Protein AF-0000000084759158 (afdb_homodimer)

Structure (mmCIF, N/CA/C/O backbone):
data_AF-0000000084759158-model_v1
#
loop_
_entity.id
_entity.type
_entity.pdbx_description
1 polymer 'LysR family transcriptional regulator'
#
loop_
_atom_site.group_PDB
_atom_site.id
_atom_site.type_symbol
_atom_site.label_atom_id
_atom_site.label_alt_id
_atom_site.label_comp_id
_atom_site.label_asym_id
_atom_site.label_entity_id
_atom_site.label_seq_id
_atom_site.pdbx_PDB_ins_code
_atom_site.Cartn_x
_atom_site.Cartn_y
_atom_site.Cartn_z
_atom_site.occupancy
_atom_site.B_iso_or_equiv
_atom_site.auth_seq_id
_atom_site.auth_comp_id
_atom_site.auth_asym_id
_atom_site.auth_atom_id
_atom_site.pdbx_PDB_model_num
ATOM 1 N N . MET A 1 1 ? -7.914 29.453 -28.141 1 22.61 1 MET A N 1
ATOM 2 C CA . MET A 1 1 ? -7.426 30.141 -26.969 1 22.61 1 MET A CA 1
ATOM 3 C C . MET A 1 1 ? -7.43 29.219 -25.75 1 22.61 1 MET A C 1
ATOM 5 O O . MET A 1 1 ? -8.484 28.922 -25.203 1 22.61 1 MET A O 1
ATOM 9 N N . ASN A 1 2 ? -6.859 28.062 -25.609 1 29.75 2 ASN A N 1
ATOM 10 C CA . ASN A 1 2 ? -6.816 26.906 -24.719 1 29.75 2 ASN A CA 1
ATOM 11 C C . ASN A 1 2 ? -6.492 27.328 -23.297 1 29.75 2 ASN A C 1
ATOM 13 O O . ASN A 1 2 ? -5.324 27.391 -22.906 1 29.75 2 ASN A O 1
ATOM 17 N N . GLU A 1 3 ? -7.098 28.359 -22.609 1 38.66 3 GLU A N 1
ATOM 18 C CA . GLU A 1 3 ? -6.844 29.188 -21.422 1 38.66 3 GLU A CA 1
ATOM 19 C C . GLU A 1 3 ? -6.871 28.359 -20.156 1 38.66 3 GLU A C 1
ATOM 21 O O . GLU A 1 3 ? -7.898 27.766 -19.812 1 38.66 3 GLU A O 1
ATOM 26 N N . SER A 1 4 ? -5.93 27.625 -19.812 1 50.84 4 SER A N 1
ATOM 27 C CA . SER A 1 4 ? -5.66 26.922 -18.578 1 50.84 4 SER A CA 1
ATOM 28 C C . SER A 1 4 ? -5.91 27.812 -17.359 1 50.84 4 SER A C 1
ATOM 30 O O . SER A 1 4 ? -5.801 29.031 -17.453 1 50.84 4 SER A O 1
ATOM 32 N N . LEU A 1 5 ? -6.816 27.438 -16.484 1 61.59 5 LEU A N 1
ATOM 33 C CA . LEU A 1 5 ? -7.047 28.219 -15.266 1 61.59 5 LEU A CA 1
ATOM 34 C C . LEU A 1 5 ? -5.727 28.719 -14.688 1 61.59 5 LEU A C 1
ATOM 36 O O . LEU A 1 5 ? -4.797 27.938 -14.469 1 61.59 5 LEU A O 1
ATOM 40 N N . ASP A 1 6 ? -5.477 30.047 -14.82 1 70.31 6 ASP A N 1
ATOM 41 C CA . ASP A 1 6 ? -4.281 30.688 -14.289 1 70.31 6 ASP A CA 1
ATOM 42 C C . ASP A 1 6 ? -4.047 30.297 -12.828 1 70.31 6 ASP A C 1
ATOM 44 O O . ASP A 1 6 ? -4.98 29.891 -12.133 1 70.31 6 ASP A O 1
ATOM 48 N N . LEU A 1 7 ? -2.838 30.188 -12.453 1 76.62 7 LEU A N 1
ATOM 49 C CA . LEU A 1 7 ? -2.422 29.844 -11.102 1 76.62 7 LEU A CA 1
ATOM 50 C C . LEU A 1 7 ? -3.123 30.734 -10.07 1 76.62 7 LEU A C 1
ATOM 52 O O . LEU A 1 7 ? -3.447 30.266 -8.977 1 76.62 7 LEU A O 1
ATOM 56 N N . LYS A 1 8 ? -3.373 31.938 -10.508 1 79.62 8 LYS A N 1
ATOM 57 C CA . LYS A 1 8 ? -4.039 32.906 -9.625 1 79.62 8 LYS A CA 1
ATOM 58 C C . LYS A 1 8 ? -5.461 32.438 -9.305 1 79.62 8 LYS A C 1
ATOM 60 O O . LYS A 1 8 ? -5.914 32.562 -8.164 1 79.62 8 LYS A O 1
ATOM 65 N N . VAL A 1 9 ? -6.117 31.922 -10.336 1 85.06 9 VAL A N 1
ATOM 66 C CA . VAL A 1 9 ? -7.484 31.438 -10.164 1 85.06 9 VAL A CA 1
ATOM 67 C C . VAL A 1 9 ? -7.5 30.203 -9.266 1 85.06 9 VAL A C 1
ATOM 69 O O . VAL A 1 9 ? -8.312 30.109 -8.344 1 85.06 9 VAL A O 1
ATOM 72 N N . LEU A 1 10 ? -6.578 29.344 -9.539 1 85.56 10 LEU A N 1
ATOM 73 C CA . LEU A 1 10 ? -6.477 28.125 -8.734 1 85.56 10 LEU A CA 1
ATOM 74 C C . LEU A 1 10 ? -6.199 28.453 -7.277 1 85.56 10 LEU A C 1
ATOM 76 O O . LEU A 1 10 ? -6.738 27.812 -6.375 1 85.56 10 LEU A O 1
ATOM 80 N N . ARG A 1 11 ? -5.367 29.406 -7.082 1 84 11 ARG A N 1
ATOM 81 C CA . ARG A 1 11 ? -5.012 29.859 -5.742 1 84 11 ARG A CA 1
ATOM 82 C C . ARG A 1 11 ? -6.234 30.391 -5 1 84 11 ARG A C 1
ATOM 84 O O . ARG A 1 11 ? -6.449 30.062 -3.83 1 84 11 ARG A O 1
ATOM 91 N N . VAL A 1 12 ? -7.016 31.141 -5.688 1 88.38 12 VAL A N 1
ATOM 92 C CA . VAL A 1 12 ? -8.227 31.703 -5.102 1 88.38 12 VAL A CA 1
ATOM 93 C C . VAL A 1 12 ? -9.188 30.578 -4.723 1 88.38 12 VAL A C 1
ATOM 95 O O . VAL A 1 12 ? -9.727 30.562 -3.615 1 88.38 12 VAL A O 1
ATOM 98 N N . ILE A 1 13 ? -9.352 29.609 -5.648 1 89 13 ILE A N 1
ATOM 99 C CA . ILE A 1 13 ? -10.25 28.484 -5.406 1 89 13 ILE A CA 1
ATOM 100 C C . ILE A 1 13 ? -9.758 27.688 -4.199 1 89 13 ILE A C 1
ATOM 102 O O . ILE A 1 13 ? -10.555 27.281 -3.35 1 89 13 ILE A O 1
ATOM 106 N N . HIS A 1 14 ? -8.5 27.562 -4.184 1 85.5 14 HIS A N 1
ATOM 107 C CA . HIS A 1 14 ? -7.91 26.844 -3.064 1 85.5 14 HIS A CA 1
ATOM 108 C C . HIS A 1 14 ? -8.219 27.516 -1.736 1 85.5 14 HIS A C 1
ATOM 110 O O . HIS A 1 14 ? -8.664 26.875 -0.787 1 85.5 14 HIS A O 1
ATOM 116 N N . PHE A 1 15 ? -8.031 28.75 -1.638 1 84.62 15 PHE A N 1
ATOM 117 C CA . PHE A 1 15 ? -8.234 29.484 -0.395 1 84.62 15 PHE A CA 1
ATOM 118 C C . PHE A 1 15 ? -9.719 29.547 -0.047 1 84.62 15 PHE A C 1
ATOM 120 O O . PHE A 1 15 ? -10.086 29.516 1.13 1 84.62 15 PHE A O 1
ATOM 127 N N . LEU A 1 16 ? -10.539 29.531 -1.091 1 87.69 16 LEU A N 1
ATOM 128 C CA . LEU A 1 16 ? -11.977 29.5 -0.857 1 87.69 16 LEU A CA 1
ATOM 129 C C . LEU A 1 16 ? -12.406 28.156 -0.287 1 87.69 16 LEU A C 1
ATOM 131 O O . LEU A 1 16 ? -13.273 28.094 0.588 1 87.69 16 LEU A O 1
ATOM 135 N N . VAL A 1 17 ? -11.781 27.172 -0.858 1 84.31 17 VAL A N 1
ATOM 136 C CA . VAL A 1 17 ? -12.078 25.828 -0.38 1 84.31 17 VAL A CA 1
ATOM 137 C C . VAL A 1 17 ? -11.656 25.703 1.082 1 84.31 17 VAL A C 1
ATOM 139 O O . VAL A 1 17 ? -12.352 25.062 1.881 1 84.31 17 VAL A O 1
ATOM 142 N N . THR A 1 18 ? -10.578 26.328 1.448 1 78 18 THR A N 1
ATOM 143 C CA . THR A 1 18 ? -9.969 26.156 2.762 1 78 18 THR A CA 1
ATOM 144 C C . THR A 1 18 ? -10.656 27.062 3.793 1 78 18 THR A C 1
ATOM 146 O O . THR A 1 18 ? -10.836 26.656 4.945 1 78 18 THR A O 1
ATOM 149 N N . ASN A 1 19 ? -11.172 28.203 3.416 1 76.19 19 ASN A N 1
ATOM 150 C CA . ASN A 1 19 ? -11.656 29.156 4.41 1 76.19 19 ASN A CA 1
ATOM 151 C C . ASN A 1 19 ? -13.148 29.422 4.258 1 76.19 19 ASN A C 1
ATOM 153 O O . ASN A 1 19 ? -13.781 29.969 5.156 1 76.19 19 ASN A O 1
ATOM 157 N N . GLY A 1 20 ? -13.695 29.094 3.07 1 80.56 20 GLY A N 1
ATOM 158 C CA . GLY A 1 20 ? -15.133 29.172 2.834 1 80.56 20 GLY A CA 1
ATOM 159 C C . GLY A 1 20 ? -15.664 30.594 2.828 1 80.56 20 GLY A C 1
ATOM 160 O O . GLY A 1 20 ? -16.859 30.812 3.064 1 80.56 20 GLY A O 1
ATOM 161 N N . SER A 1 21 ? -14.766 31.531 2.756 1 85.31 21 SER A N 1
ATOM 162 C CA . SER A 1 21 ? -15.172 32.938 2.824 1 85.31 21 SER A CA 1
ATOM 163 C C . SER A 1 21 ? -14.477 33.75 1.753 1 85.31 21 SER A C 1
ATOM 165 O O . SER A 1 21 ? -13.25 33.75 1.651 1 85.31 21 SER A O 1
ATOM 167 N N . VAL A 1 22 ? -15.25 34.531 1.019 1 87.88 22 VAL A N 1
ATOM 168 C CA . VAL A 1 22 ? -14.719 35.406 -0.026 1 87.88 22 VAL A CA 1
ATOM 169 C C . VAL A 1 22 ? -13.898 36.531 0.604 1 87.88 22 VAL A C 1
ATOM 171 O O . VAL A 1 22 ? -12.789 36.844 0.153 1 87.88 22 VAL A O 1
ATOM 174 N N . THR A 1 23 ? -14.422 37.062 1.73 1 86.56 23 THR A N 1
ATOM 175 C CA . THR A 1 23 ? -13.766 38.188 2.4 1 86.56 23 THR A CA 1
ATOM 176 C C . THR A 1 23 ? -12.43 37.75 2.986 1 86.56 23 THR A C 1
ATOM 178 O O . THR A 1 23 ? -11.414 38.438 2.816 1 86.56 23 THR A O 1
ATOM 181 N N . ARG A 1 24 ? -12.422 36.719 3.598 1 85.38 24 ARG A N 1
ATOM 182 C CA . ARG A 1 24 ? -11.203 36.188 4.203 1 85.38 24 ARG A CA 1
ATOM 183 C C . ARG A 1 24 ? -10.18 35.812 3.133 1 85.38 24 ARG A C 1
ATOM 185 O O . ARG A 1 24 ? -8.984 36.062 3.289 1 85.38 24 ARG A O 1
ATOM 192 N N . THR A 1 25 ? -10.664 35.219 2.137 1 88.56 25 THR A N 1
ATOM 193 C CA . THR A 1 25 ? -9.781 34.875 1.024 1 88.56 25 THR A CA 1
ATOM 194 C C . THR A 1 25 ? -9.148 36.125 0.428 1 88.56 25 THR A C 1
ATOM 196 O O . THR A 1 25 ? -7.949 36.125 0.142 1 88.56 25 THR A O 1
ATOM 199 N N . ALA A 1 26 ? -9.875 37.094 0.307 1 90.19 26 ALA A N 1
ATOM 200 C CA . ALA A 1 26 ? -9.391 38.375 -0.214 1 90.19 26 ALA A CA 1
ATOM 201 C C . ALA A 1 26 ? -8.289 38.938 0.678 1 90.19 26 ALA A C 1
ATOM 203 O O . ALA A 1 26 ? -7.258 39.406 0.184 1 90.19 26 ALA A O 1
ATOM 204 N N . GLU A 1 27 ? -8.531 38.812 1.909 1 84.12 27 GLU A N 1
ATOM 205 C CA . GLU A 1 27 ? -7.559 39.281 2.887 1 84.12 27 GLU A CA 1
ATOM 206 C C . GLU A 1 27 ? -6.262 38.5 2.809 1 84.12 27 GLU A C 1
ATOM 208 O O . GLU A 1 27 ? -5.172 39.062 2.781 1 84.12 27 GLU A O 1
ATOM 213 N N . LEU A 1 28 ? -6.395 37.281 2.719 1 81.38 28 LEU A N 1
ATOM 214 C CA . LEU A 1 28 ? -5.242 36.375 2.727 1 81.38 28 LEU A CA 1
ATOM 215 C C . LEU A 1 28 ? -4.418 36.531 1.453 1 81.38 28 LEU A C 1
ATOM 217 O O . LEU A 1 28 ? -3.191 36.406 1.483 1 81.38 28 LEU A O 1
ATOM 221 N N . LEU A 1 29 ? -5.082 36.781 0.458 1 84.19 29 LEU A N 1
ATOM 222 C CA . LEU A 1 29 ? -4.398 36.875 -0.829 1 84.19 29 LEU A CA 1
ATOM 223 C C . LEU A 1 29 ? -4.055 38.312 -1.164 1 84.19 29 LEU A C 1
ATOM 225 O O . LEU A 1 29 ? -3.43 38.594 -2.191 1 84.19 29 LEU A O 1
ATOM 229 N N . ASN A 1 30 ? -4.43 39.188 -0.227 1 85 30 ASN A N 1
ATOM 230 C CA . ASN A 1 30 ? -4.195 40.625 -0.409 1 85 30 ASN A CA 1
ATOM 231 C C . ASN A 1 30 ? -4.766 41.125 -1.734 1 85 30 ASN A C 1
ATOM 233 O O . ASN A 1 30 ? -4.066 41.781 -2.508 1 85 30 ASN A O 1
ATOM 237 N N . VAL A 1 31 ? -5.93 40.719 -2.029 1 85.94 31 VAL A N 1
ATOM 238 C CA . VAL A 1 31 ? -6.684 41.188 -3.186 1 85.94 31 VAL A CA 1
ATOM 239 C C . VAL A 1 31 ? -8.062 41.688 -2.74 1 85.94 31 VAL A C 1
ATOM 241 O O . VAL A 1 31 ? -8.414 41.562 -1.564 1 85.94 31 VAL A O 1
ATOM 244 N N . SER A 1 32 ? -8.797 42.344 -3.529 1 87.88 32 SER A N 1
ATOM 245 C CA . SER A 1 32 ? -10.141 42.812 -3.197 1 87.88 32 SER A CA 1
ATOM 246 C C . SER A 1 32 ? -11.148 41.656 -3.252 1 87.88 32 SER A C 1
ATOM 248 O O . SER A 1 32 ? -10.953 40.719 -3.996 1 87.88 32 SER A O 1
ATOM 250 N N . PRO A 1 33 ? -12.188 41.812 -2.426 1 90.62 33 PRO A N 1
ATOM 251 C CA . PRO A 1 33 ? -13.25 40.812 -2.518 1 90.62 33 PRO A CA 1
ATOM 252 C C . PRO A 1 33 ? -13.828 40.688 -3.928 1 90.62 33 PRO A C 1
ATOM 254 O O . PRO A 1 33 ? -14.195 39.594 -4.355 1 90.62 33 PRO A O 1
ATOM 257 N N . GLY A 1 34 ? -13.914 41.719 -4.605 1 91.44 34 GLY A N 1
ATOM 258 C CA . GLY A 1 34 ? -14.359 41.688 -5.992 1 91.44 34 GLY A CA 1
ATOM 259 C C . GLY A 1 34 ? -13.469 40.875 -6.891 1 91.44 34 GLY A C 1
ATOM 260 O O . GLY A 1 34 ? -13.961 40.156 -7.766 1 91.44 34 GLY A O 1
ATOM 261 N N . ALA A 1 35 ? -12.195 41.031 -6.645 1 88.38 35 ALA A N 1
ATOM 262 C CA . ALA A 1 35 ? -11.234 40.219 -7.418 1 88.38 35 ALA A CA 1
ATOM 263 C C . ALA A 1 35 ? -11.422 38.75 -7.168 1 88.38 35 ALA A C 1
ATOM 265 O O . ALA A 1 35 ? -11.32 37.938 -8.094 1 88.38 35 ALA A O 1
ATOM 266 N N . VAL A 1 36 ? -11.688 38.406 -5.918 1 91.62 36 VAL A N 1
ATOM 267 C CA . VAL A 1 36 ? -11.938 37 -5.555 1 91.62 36 VAL A CA 1
ATOM 268 C C . VAL A 1 36 ? -13.188 36.5 -6.277 1 91.62 36 VAL A C 1
ATOM 270 O O . VAL A 1 36 ? -13.18 35.406 -6.871 1 91.62 36 VAL A O 1
ATOM 273 N N . SER A 1 37 ? -14.258 37.281 -6.281 1 89.81 37 SER A N 1
ATOM 274 C CA . SER A 1 37 ? -15.523 36.938 -6.93 1 89.81 37 SER A CA 1
ATOM 275 C C . SER A 1 37 ? -15.344 36.812 -8.438 1 89.81 37 SER A C 1
ATOM 277 O O . SER A 1 37 ? -15.922 35.906 -9.055 1 89.81 37 SER A O 1
ATOM 279 N N . TYR A 1 38 ? -14.547 37.688 -8.875 1 88.88 38 TYR A N 1
ATOM 280 C CA . TYR A 1 38 ? -14.25 37.656 -10.305 1 88.88 38 TYR A CA 1
ATOM 281 C C . TYR A 1 38 ? -13.539 36.344 -10.672 1 88.88 38 TYR A C 1
ATOM 283 O O . TYR A 1 38 ? -13.914 35.688 -11.648 1 88.88 38 TYR A O 1
ATOM 291 N N . MET A 1 39 ? -12.555 36.031 -9.961 1 89.56 39 MET A N 1
ATOM 292 C CA . MET A 1 39 ? -11.773 34.812 -10.227 1 89.56 39 MET A CA 1
ATOM 293 C C . MET A 1 39 ? -12.625 33.562 -10.039 1 89.56 39 MET A C 1
ATOM 295 O O . MET A 1 39 ? -12.484 32.594 -10.781 1 89.56 39 MET A O 1
ATOM 299 N N . LEU A 1 40 ? -13.523 33.625 -9.07 1 91 40 LEU A N 1
ATOM 300 C CA . LEU A 1 40 ? -14.461 32.531 -8.859 1 91 40 LEU A CA 1
ATOM 301 C C . LEU A 1 40 ? -15.375 32.344 -10.062 1 91 40 LEU A C 1
ATOM 303 O O . LEU A 1 40 ? -15.602 31.234 -10.531 1 91 40 LEU A O 1
ATOM 307 N N . ASN A 1 41 ? -15.828 33.438 -10.562 1 87.75 41 ASN A N 1
ATOM 308 C CA . ASN A 1 41 ? -16.703 33.406 -11.734 1 87.75 41 ASN A CA 1
ATOM 309 C C . ASN A 1 41 ? -15.945 32.875 -12.969 1 87.75 41 ASN A C 1
ATOM 311 O O . ASN A 1 41 ? -16.516 32.156 -13.781 1 87.75 41 ASN A O 1
ATOM 315 N N . LYS A 1 42 ? -14.75 33.344 -13.062 1 86 42 LYS A N 1
ATOM 316 C CA . LYS A 1 42 ? -13.898 32.844 -14.141 1 86 42 LYS A CA 1
ATOM 317 C C . LYS A 1 42 ? -13.758 31.328 -14.078 1 86 42 LYS A C 1
ATOM 319 O O . LYS A 1 42 ? -13.852 30.641 -15.102 1 86 42 LYS A O 1
ATOM 324 N N . ALA A 1 43 ? -13.523 30.844 -12.875 1 88.56 43 ALA A N 1
ATOM 325 C CA . ALA A 1 43 ? -13.375 29.406 -12.68 1 88.56 43 ALA A CA 1
ATOM 326 C C . ALA A 1 43 ? -14.68 28.672 -12.984 1 88.56 43 ALA A C 1
ATOM 328 O O . ALA A 1 43 ? -14.672 27.594 -13.578 1 88.56 43 ALA A O 1
ATOM 329 N N . ARG A 1 44 ? -15.797 29.25 -12.625 1 87.88 44 ARG A N 1
ATOM 330 C CA . ARG A 1 44 ? -17.109 28.672 -12.906 1 87.88 44 ARG A CA 1
ATOM 331 C C . ARG A 1 44 ? -17.344 28.562 -14.406 1 87.88 44 ARG A C 1
ATOM 333 O O . ARG A 1 44 ? -17.828 27.531 -14.883 1 87.88 44 ARG A O 1
ATOM 340 N N . HIS A 1 45 ? -16.922 29.578 -15.047 1 82.12 45 HIS A N 1
ATOM 341 C CA . HIS A 1 45 ? -17.094 29.609 -16.5 1 82.12 45 HIS A CA 1
ATOM 342 C C . HIS A 1 45 ? -16.234 28.547 -17.172 1 82.12 45 HIS A C 1
ATOM 344 O O . HIS A 1 45 ? -16.656 27.891 -18.125 1 82.12 45 HIS A O 1
ATOM 350 N N . PHE A 1 46 ? -15.102 28.469 -16.609 1 78.5 46 PHE A N 1
ATOM 351 C CA . PHE A 1 46 ? -14.148 27.531 -17.203 1 78.5 46 PHE A CA 1
ATOM 352 C C . PHE A 1 46 ? -14.555 26.094 -16.938 1 78.5 46 PHE A C 1
ATOM 354 O O . PHE A 1 46 ? -14.414 25.234 -17.812 1 78.5 46 PHE A O 1
ATOM 361 N N . THR A 1 47 ? -15.055 25.766 -15.781 1 81 47 THR A N 1
ATOM 362 C CA . THR A 1 47 ? -15.289 24.391 -15.367 1 81 47 THR A CA 1
ATOM 363 C C . THR A 1 47 ? -16.734 23.984 -15.648 1 81 47 THR A C 1
ATOM 365 O O . THR A 1 47 ? -17.047 22.797 -15.727 1 81 47 THR A O 1
ATOM 368 N N . GLY A 1 48 ? -17.641 24.953 -15.734 1 78 48 GLY A N 1
ATOM 369 C CA . GLY A 1 48 ? -19.062 24.672 -15.883 1 78 48 GLY A CA 1
ATOM 370 C C . GLY A 1 48 ? -19.719 24.219 -14.602 1 78 48 GLY A C 1
ATOM 371 O O . GLY A 1 48 ? -20.828 23.703 -14.617 1 78 48 GLY A O 1
ATOM 372 N N . SER A 1 49 ? -18.969 24.312 -13.57 1 81.12 49 SER A N 1
ATOM 373 C CA . SER A 1 49 ? -19.438 23.906 -12.25 1 81.12 49 SER A CA 1
ATOM 374 C C . SER A 1 49 ? -19.719 25.109 -11.367 1 81.12 49 SER A C 1
ATOM 376 O O . SER A 1 49 ? -19.109 26.172 -11.539 1 81.12 49 SER A O 1
ATOM 378 N N . ALA A 1 50 ? -20.656 25.016 -10.453 1 86.62 50 ALA A N 1
ATOM 379 C CA . ALA A 1 50 ? -20.922 26.078 -9.492 1 86.62 50 ALA A CA 1
ATOM 380 C C . ALA A 1 50 ? -19.75 26.266 -8.539 1 86.62 50 ALA A C 1
ATOM 382 O O . ALA A 1 50 ? -19.562 27.359 -7.988 1 86.62 50 ALA A O 1
ATOM 383 N N . LEU A 1 51 ? -18.812 25.312 -8.383 1 87.31 51 LEU A N 1
ATOM 384 C CA . LEU A 1 51 ? -17.625 25.234 -7.547 1 87.31 51 LEU A CA 1
ATOM 385 C C . LEU A 1 51 ? -17.984 25.406 -6.074 1 87.31 51 LEU A C 1
ATOM 387 O O . LEU A 1 51 ? -17.5 24.641 -5.23 1 87.31 51 LEU A O 1
ATOM 391 N N . PHE A 1 52 ? -18.891 26.406 -5.789 1 89.62 52 PHE A N 1
ATOM 392 C CA . PHE A 1 52 ? -19.266 26.656 -4.406 1 89.62 52 PHE A CA 1
ATOM 393 C C . PHE A 1 52 ? -20.766 26.922 -4.301 1 89.62 52 PHE A C 1
ATOM 395 O O . PHE A 1 52 ? -21.359 27.531 -5.195 1 89.62 52 PHE A O 1
ATOM 402 N N . SER A 1 53 ? -21.344 26.375 -3.275 1 85.19 53 SER A N 1
ATOM 403 C CA . SER A 1 53 ? -22.719 26.719 -2.922 1 85.19 53 SER A CA 1
ATOM 404 C C . SER A 1 53 ? -22.781 27.406 -1.562 1 85.19 53 SER A C 1
ATOM 406 O O . SER A 1 53 ? -21.906 27.203 -0.718 1 85.19 53 SER A O 1
ATOM 408 N N . ARG A 1 54 ? -23.766 28.375 -1.483 1 76.56 54 ARG A N 1
ATOM 409 C CA . ARG A 1 54 ? -23.922 29.125 -0.24 1 76.56 54 ARG A CA 1
ATOM 410 C C . ARG A 1 54 ? -24.703 28.312 0.789 1 76.56 54 ARG A C 1
ATOM 412 O O . ARG A 1 54 ? -25.688 27.656 0.452 1 76.56 54 ARG A O 1
ATOM 419 N N . SER A 1 55 ? -24.016 28.172 1.868 1 71.5 55 SER A N 1
ATOM 420 C CA . SER A 1 55 ? -24.703 27.609 3.029 1 71.5 55 SER A CA 1
ATOM 421 C C . SER A 1 55 ? -24.641 28.562 4.219 1 71.5 55 SER A C 1
ATOM 423 O O . SER A 1 55 ? -23.922 29.562 4.184 1 71.5 55 SER A O 1
ATOM 425 N N . GLY A 1 56 ? -25.578 28.469 5.176 1 65.56 56 GLY A N 1
ATOM 426 C CA . GLY A 1 56 ? -25.609 29.328 6.348 1 65.56 56 GLY A CA 1
ATOM 427 C C . GLY A 1 56 ? -24.25 29.609 6.938 1 65.56 56 GLY A C 1
ATOM 428 O O . GLY A 1 56 ? -24.016 30.672 7.508 1 65.56 56 GLY A O 1
ATOM 429 N N . ASN A 1 57 ? -23.266 28.781 6.77 1 63.06 57 ASN A N 1
ATOM 430 C CA . ASN A 1 57 ? -21.953 28.891 7.402 1 63.06 57 ASN A CA 1
ATOM 431 C C . ASN A 1 57 ? -20.875 29.297 6.395 1 63.06 57 ASN A C 1
ATOM 433 O O . ASN A 1 57 ? -19.688 29.219 6.691 1 63.06 57 ASN A O 1
ATOM 437 N N . GLY A 1 58 ? -21.266 29.656 5.207 1 76.81 58 GLY A N 1
ATOM 438 C CA . GLY A 1 58 ? -20.281 30.109 4.23 1 76.81 58 GLY A CA 1
ATOM 439 C C . GLY A 1 58 ? -20.344 29.344 2.92 1 76.81 58 GLY A C 1
ATOM 440 O O . GLY A 1 58 ? -21.375 28.75 2.594 1 76.81 58 GLY A O 1
ATOM 441 N N . MET A 1 59 ? -19.297 29.438 2.117 1 81.38 59 MET A N 1
ATOM 442 C CA . MET A 1 59 ? -19.234 28.781 0.808 1 81.38 59 MET A CA 1
ATOM 443 C C . MET A 1 59 ? -18.781 27.344 0.936 1 81.38 59 MET A C 1
ATOM 445 O O . MET A 1 59 ? -17.75 27.062 1.557 1 81.38 59 MET A O 1
ATOM 449 N N . VAL A 1 60 ? -19.578 26.422 0.513 1 80.5 60 VAL A N 1
ATOM 450 C CA . VAL A 1 60 ? -19.281 25 0.551 1 80.5 60 VAL A CA 1
ATOM 451 C C . VAL A 1 60 ? -18.797 24.531 -0.822 1 80.5 60 VAL A C 1
ATOM 453 O O . VAL A 1 60 ? -19.484 24.703 -1.824 1 80.5 60 VAL A O 1
ATOM 456 N N . PRO A 1 61 ? -17.484 24 -0.885 1 86.5 61 PRO A N 1
ATOM 457 C CA . PRO A 1 61 ? -16.953 23.594 -2.182 1 86.5 61 PRO A CA 1
ATOM 458 C C . PRO A 1 61 ? -17.594 22.312 -2.713 1 86.5 61 PRO A C 1
ATOM 460 O O . PRO A 1 61 ? -17.969 21.438 -1.931 1 86.5 61 PRO A O 1
ATOM 463 N N . ASP A 1 62 ? -17.875 22.312 -4.059 1 78.5 62 ASP A N 1
ATOM 464 C CA . ASP A 1 62 ? -18.234 21.047 -4.691 1 78.5 62 ASP A CA 1
ATOM 465 C C . ASP A 1 62 ? -17 20.234 -5.055 1 78.5 62 ASP A C 1
ATOM 467 O O . ASP A 1 62 ? -15.875 20.641 -4.73 1 78.5 62 ASP A O 1
ATOM 471 N N . ASN A 1 63 ? -17.219 19.109 -5.703 1 74.69 63 ASN A N 1
ATOM 472 C CA . ASN A 1 63 ? -16.125 18.219 -6.016 1 74.69 63 ASN A CA 1
ATOM 473 C C . ASN A 1 63 ? -15.125 18.859 -6.977 1 74.69 63 ASN A C 1
ATOM 475 O O . ASN A 1 63 ? -13.914 18.656 -6.855 1 74.69 63 ASN A O 1
ATOM 479 N N . VAL A 1 64 ? -15.609 19.594 -7.832 1 77.44 64 VAL A N 1
ATOM 480 C CA . VAL A 1 64 ? -14.758 20.25 -8.82 1 77.44 64 VAL A CA 1
ATOM 481 C C . VAL A 1 64 ? -13.867 21.281 -8.141 1 77.44 64 VAL A C 1
ATOM 483 O O . VAL A 1 64 ? -12.672 21.375 -8.43 1 77.44 64 VAL A O 1
ATOM 486 N N . ALA A 1 65 ? -14.445 22.016 -7.207 1 83.56 65 ALA A N 1
ATOM 487 C CA . ALA A 1 65 ? -13.672 22.984 -6.445 1 83.56 65 ALA A CA 1
ATOM 488 C C . ALA A 1 65 ? -12.555 22.312 -5.656 1 83.56 65 ALA A C 1
ATOM 490 O O . ALA A 1 65 ? -11.422 22.797 -5.621 1 83.56 65 ALA A O 1
ATOM 491 N N . ARG A 1 66 ? -12.867 21.25 -5.117 1 77.5 66 ARG A N 1
ATOM 492 C CA . ARG A 1 66 ? -11.883 20.516 -4.328 1 77.5 66 ARG A CA 1
ATOM 493 C C . ARG A 1 66 ? -10.766 19.969 -5.211 1 77.5 66 ARG A C 1
ATOM 495 O O . ARG A 1 66 ? -9.594 20 -4.824 1 77.5 66 ARG A O 1
ATOM 502 N N . GLU A 1 67 ? -11.133 19.562 -6.379 1 73.81 67 GLU A N 1
ATOM 503 C CA . GLU A 1 67 ? -10.148 19.109 -7.348 1 73.81 67 GLU A CA 1
ATOM 504 C C . GLU A 1 67 ? -9.219 20.234 -7.777 1 73.81 67 GLU A C 1
ATOM 506 O O . GLU A 1 67 ? -8.008 20.047 -7.902 1 73.81 67 GLU A O 1
ATOM 511 N N . LEU A 1 68 ? -9.789 21.344 -7.953 1 78.88 68 LEU A N 1
ATOM 512 C CA . LEU A 1 68 ? -8.992 22.5 -8.352 1 78.88 68 LEU A CA 1
ATOM 513 C C . LEU A 1 68 ? -8.055 22.922 -7.234 1 78.88 68 LEU A C 1
ATOM 515 O O . LEU A 1 68 ? -6.926 23.344 -7.492 1 78.88 68 LEU A O 1
ATOM 519 N N . SER A 1 69 ? -8.57 22.797 -6.066 1 80.69 69 SER A N 1
ATOM 520 C CA . SER A 1 69 ? -7.727 23.094 -4.91 1 80.69 69 SER A CA 1
ATOM 521 C C . SER A 1 69 ? -6.527 22.156 -4.848 1 80.69 69 SER A C 1
ATOM 523 O O . SER A 1 69 ? -5.398 22.594 -4.621 1 80.69 69 SER A O 1
ATOM 525 N N . LEU A 1 70 ? -6.797 20.906 -5.082 1 69.69 70 LEU A N 1
ATOM 526 C CA . LEU A 1 70 ? -5.73 19.922 -5.09 1 69.69 70 LEU A CA 1
ATOM 527 C C . LEU A 1 70 ? -4.727 20.203 -6.203 1 69.69 70 LEU A C 1
ATOM 529 O O . LEU A 1 70 ? -3.518 20.062 -6.008 1 69.69 70 LEU A O 1
ATOM 533 N N . ARG A 1 71 ? -5.203 20.562 -7.301 1 69.69 71 ARG A N 1
ATOM 534 C CA . ARG A 1 71 ? -4.348 20.938 -8.422 1 69.69 71 ARG A CA 1
ATOM 535 C C . ARG A 1 71 ? -3.441 22.109 -8.062 1 69.69 71 ARG A C 1
ATOM 537 O O . ARG A 1 71 ? -2.254 22.109 -8.391 1 69.69 71 ARG A O 1
ATOM 544 N N . TYR A 1 72 ? -4 23.109 -7.441 1 74.31 72 TYR A N 1
ATOM 545 C CA . TYR A 1 72 ? -3.205 24.25 -6.984 1 74.31 72 TYR A CA 1
ATOM 546 C C . TYR A 1 72 ? -2.088 23.781 -6.055 1 74.31 72 TYR A C 1
ATOM 548 O O . TYR A 1 72 ? -0.94 24.219 -6.195 1 74.31 72 TYR A O 1
ATOM 556 N N . GLN A 1 73 ? -2.443 22.984 -5.145 1 67.5 73 GLN A N 1
ATOM 557 C CA . GLN A 1 73 ? -1.454 22.484 -4.191 1 67.5 73 GLN A CA 1
ATOM 558 C C . GLN A 1 73 ? -0.317 21.766 -4.898 1 67.5 73 GLN A C 1
ATOM 560 O O . GLN A 1 73 ? 0.853 21.938 -4.555 1 67.5 73 GLN A O 1
ATOM 565 N N . ASN A 1 74 ? -0.739 21.094 -5.855 1 61.41 74 ASN A N 1
ATOM 566 C CA . ASN A 1 74 ? 0.255 20.359 -6.641 1 61.41 74 ASN A CA 1
ATOM 567 C C . ASN A 1 74 ? 1.17 21.328 -7.402 1 61.41 74 ASN A C 1
ATOM 569 O O . ASN A 1 74 ? 2.387 21.125 -7.438 1 61.41 74 ASN A O 1
ATOM 573 N N . ILE A 1 75 ? 0.547 22.266 -7.938 1 61.31 75 ILE A N 1
ATOM 574 C CA . ILE A 1 75 ? 1.306 23.266 -8.695 1 61.31 75 ILE A CA 1
ATOM 575 C C . ILE A 1 75 ? 2.205 24.047 -7.754 1 61.31 75 ILE A C 1
ATOM 577 O O . ILE A 1 75 ? 3.367 24.328 -8.07 1 61.31 75 ILE A O 1
ATOM 581 N N . LYS A 1 76 ? 1.672 24.516 -6.664 1 60.16 76 LYS A N 1
ATOM 582 C CA . LYS A 1 76 ? 2.459 25.234 -5.672 1 60.16 76 LYS A CA 1
ATOM 583 C C . LYS A 1 76 ? 3.668 24.422 -5.223 1 60.16 76 LYS A C 1
ATOM 585 O O . LYS A 1 76 ? 4.77 24.953 -5.082 1 60.16 76 LYS A O 1
ATOM 590 N N . ARG A 1 77 ? 3.348 23.266 -5.059 1 55.03 77 ARG A N 1
ATOM 591 C CA . ARG A 1 77 ? 4.438 22.359 -4.715 1 55.03 77 ARG A CA 1
ATOM 592 C C . ARG A 1 77 ? 5.48 22.312 -5.828 1 55.03 77 ARG A C 1
ATOM 594 O O . ARG A 1 77 ? 6.684 22.344 -5.562 1 55.03 77 ARG A O 1
ATOM 601 N N . GLU A 1 78 ? 4.949 22.25 -6.969 1 50.34 78 GLU A N 1
ATOM 602 C CA . GLU A 1 78 ? 5.828 22.219 -8.133 1 50.34 78 GLU A CA 1
ATOM 603 C C . GLU A 1 78 ? 6.598 23.531 -8.273 1 50.34 78 GLU A C 1
ATOM 605 O O . GLU A 1 78 ? 7.781 23.531 -8.617 1 50.34 78 GLU A O 1
ATOM 610 N N . LEU A 1 79 ? 5.875 24.656 -8.148 1 50.56 79 LEU A N 1
ATOM 611 C CA . LEU A 1 79 ? 6.492 25.969 -8.258 1 50.56 79 LEU A CA 1
ATOM 612 C C . LEU A 1 79 ? 7.477 26.203 -7.121 1 50.56 79 LEU A C 1
ATOM 614 O O . LEU A 1 79 ? 8.5 26.875 -7.309 1 50.56 79 LEU A O 1
ATOM 618 N N . SER A 1 80 ? 7.016 25.906 -5.988 1 46.75 80 SER A N 1
ATOM 619 C CA . SER A 1 80 ? 7.969 26 -4.891 1 46.75 80 SER A CA 1
ATOM 620 C C . SER A 1 80 ? 9.227 25.188 -5.172 1 46.75 80 SER A C 1
ATOM 622 O O . SER A 1 80 ? 10.312 25.531 -4.703 1 46.75 80 SER A O 1
ATOM 624 N N . GLU A 1 81 ? 9.047 24.156 -5.953 1 43.69 81 GLU A N 1
ATOM 625 C CA . GLU A 1 81 ? 10.164 23.312 -6.383 1 43.69 81 GLU A CA 1
ATOM 626 C C . GLU A 1 81 ? 11.047 24.031 -7.391 1 43.69 81 GLU A C 1
ATOM 628 O O . GLU A 1 81 ? 12.227 23.703 -7.539 1 43.69 81 GLU A O 1
ATOM 633 N N . ILE A 1 82 ? 10.57 24.844 -8.258 1 39.56 82 ILE A N 1
ATOM 634 C CA . ILE A 1 82 ? 11.375 25.531 -9.266 1 39.56 82 ILE A CA 1
ATOM 635 C C . ILE A 1 82 ? 12.422 26.406 -8.57 1 39.56 82 ILE A C 1
ATOM 637 O O . ILE A 1 82 ? 13.297 26.969 -9.227 1 39.56 82 ILE A O 1
ATOM 641 N N . SER A 1 83 ? 12.234 26.969 -7.5 1 40.03 83 SER A N 1
ATOM 642 C CA . SER A 1 83 ? 13.453 27.688 -7.16 1 40.03 83 SER A CA 1
ATOM 643 C C . SER A 1 83 ? 14.672 26.766 -7.184 1 40.03 83 SER A C 1
ATOM 645 O O . SER A 1 83 ? 14.539 25.547 -7.07 1 40.03 83 SER A O 1
ATOM 647 N N . GLY A 1 84 ? 16.047 27.219 -7.195 1 38.78 84 GLY A N 1
ATOM 648 C CA . GLY A 1 84 ? 17.359 26.641 -7.395 1 38.78 84 GLY A CA 1
ATOM 649 C C . GLY A 1 84 ? 17.484 25.234 -6.844 1 38.78 84 GLY A C 1
ATOM 650 O O . GLY A 1 84 ? 16.516 24.672 -6.324 1 38.78 84 GLY A O 1
ATOM 651 N N . THR A 1 85 ? 18.844 24.516 -6.887 1 45.47 85 THR A N 1
ATOM 652 C CA . THR A 1 85 ? 19.484 23.281 -6.43 1 45.47 85 THR A CA 1
ATOM 653 C C . THR A 1 85 ? 18.953 22.875 -5.059 1 45.47 85 THR A C 1
ATOM 655 O O . THR A 1 85 ? 19.531 23.234 -4.031 1 45.47 85 THR A O 1
ATOM 658 N N . LYS A 1 86 ? 17.688 22.875 -4.711 1 53.66 86 LYS A N 1
ATOM 659 C CA . LYS A 1 86 ? 17.203 22.969 -3.344 1 53.66 86 LYS A CA 1
ATOM 660 C C . LYS A 1 86 ? 17.531 21.719 -2.543 1 53.66 86 LYS A C 1
ATOM 662 O O . LYS A 1 86 ? 17.266 20.594 -2.986 1 53.66 86 LYS A O 1
ATOM 667 N N . LYS A 1 87 ? 18.406 21.781 -1.664 1 65.25 87 LYS A N 1
ATOM 668 C CA . LYS A 1 87 ? 18.859 20.875 -0.618 1 65.25 87 LYS A CA 1
ATOM 669 C C . LYS A 1 87 ? 17.672 20.172 0.057 1 65.25 87 LYS A C 1
ATOM 671 O O . LYS A 1 87 ? 16.594 20.75 0.172 1 65.25 87 LYS A O 1
ATOM 676 N N . LEU A 1 88 ? 17.797 18.812 -0.061 1 72 88 LEU A N 1
ATOM 677 C CA . LEU A 1 88 ? 16.766 18.047 0.647 1 72 88 LEU A CA 1
ATOM 678 C C . LEU A 1 88 ? 16.656 18.5 2.096 1 72 88 LEU A C 1
ATOM 680 O O . LEU A 1 88 ? 15.648 18.234 2.756 1 72 88 LEU A O 1
ATOM 684 N N . GLU A 1 89 ? 17.641 19.312 2.488 1 68.69 89 GLU A N 1
ATOM 685 C CA . GLU A 1 89 ? 17.625 19.703 3.895 1 68.69 89 GLU A CA 1
ATOM 686 C C . GLU A 1 89 ? 16.484 20.656 4.184 1 68.69 89 GLU A C 1
ATOM 688 O O . GLU A 1 89 ? 16.219 21.578 3.402 1 68.69 89 GLU A O 1
ATOM 693 N N . ASN A 1 90 ? 15.742 20.359 5.117 1 68.31 90 ASN A N 1
ATOM 694 C CA . ASN A 1 90 ? 14.711 21.234 5.68 1 68.31 90 ASN A CA 1
ATOM 695 C C . ASN A 1 90 ? 13.453 21.25 4.809 1 68.31 90 ASN A C 1
ATOM 697 O O . ASN A 1 90 ? 12.75 22.25 4.75 1 68.31 90 ASN A O 1
ATOM 701 N N . ARG A 1 91 ? 13.461 20.312 3.914 1 78.38 91 ARG A N 1
ATOM 702 C CA . ARG A 1 91 ? 12.203 20.188 3.191 1 78.38 91 ARG A CA 1
ATOM 703 C C . ARG A 1 91 ? 11.672 18.766 3.234 1 78.38 91 ARG A C 1
ATOM 705 O O . ARG A 1 91 ? 12.344 17.859 3.758 1 78.38 91 ARG A O 1
ATOM 712 N N . MET A 1 92 ? 10.516 18.609 2.688 1 85.75 92 MET A N 1
ATOM 713 C CA . MET A 1 92 ? 9.914 17.281 2.615 1 85.75 92 MET A CA 1
ATOM 714 C C . MET A 1 92 ? 10.578 16.453 1.526 1 85.75 92 MET A C 1
ATOM 716 O O . MET A 1 92 ? 10.742 16.906 0.396 1 85.75 92 MET A O 1
ATOM 720 N N . VAL A 1 93 ? 11.047 15.336 1.924 1 89.75 93 VAL A N 1
ATOM 721 C CA . VAL A 1 93 ? 11.633 14.398 0.977 1 89.75 93 VAL A CA 1
ATOM 722 C C . VAL A 1 93 ? 10.57 13.398 0.509 1 89.75 93 VAL A C 1
ATOM 724 O O . VAL A 1 93 ? 9.961 12.703 1.324 1 89.75 93 VAL A O 1
ATOM 727 N N . THR A 1 94 ? 10.383 13.305 -0.808 1 92.88 94 THR A N 1
ATOM 728 C CA . THR A 1 94 ? 9.398 12.383 -1.366 1 92.88 94 THR A CA 1
ATOM 729 C C . THR A 1 94 ? 10.07 11.102 -1.843 1 92.88 94 THR A C 1
ATOM 731 O O . THR A 1 94 ? 10.961 11.141 -2.697 1 92.88 94 THR A O 1
ATOM 734 N N . ILE A 1 95 ? 9.617 10.016 -1.299 1 94.75 95 ILE A N 1
ATOM 735 C CA . ILE A 1 95 ? 10.164 8.711 -1.651 1 94.75 95 ILE A CA 1
ATOM 736 C C . ILE A 1 95 ? 9.07 7.84 -2.266 1 94.75 95 ILE A C 1
ATOM 738 O O . ILE A 1 95 ? 7.984 7.695 -1.689 1 94.75 95 ILE A O 1
ATOM 742 N N . SER A 1 96 ? 9.32 7.34 -3.438 1 96.19 96 SER A N 1
ATOM 743 C CA . SER A 1 96 ? 8.438 6.363 -4.066 1 96.19 96 SER A CA 1
ATOM 744 C C . SER A 1 96 ? 9.008 4.953 -3.961 1 96.19 96 SER A C 1
ATOM 746 O O . SER A 1 96 ? 10.102 4.684 -4.461 1 96.19 96 SER A O 1
ATOM 748 N N . THR A 1 97 ? 8.32 4.125 -3.314 1 93.88 97 THR A N 1
ATOM 749 C CA . THR A 1 97 ? 8.844 2.779 -3.1 1 93.88 97 THR A CA 1
ATOM 750 C C . THR A 1 97 ? 7.715 1.821 -2.721 1 93.88 97 THR A C 1
ATOM 752 O O . THR A 1 97 ? 6.559 2.23 -2.602 1 93.88 97 THR A O 1
ATOM 755 N N . TYR A 1 98 ? 8.07 0.554 -2.619 1 92.38 98 TYR A N 1
ATOM 756 C CA . TYR A 1 98 ? 7.133 -0.469 -2.166 1 92.38 98 TYR A CA 1
ATOM 757 C C . TYR A 1 98 ? 6.832 -0.316 -0.679 1 92.38 98 TYR A C 1
ATOM 759 O O . TYR A 1 98 ? 7.664 0.191 0.078 1 92.38 98 TYR A O 1
ATOM 767 N N . SER A 1 99 ? 5.672 -0.84 -0.306 1 95.25 99 SER A N 1
ATOM 768 C CA . SER A 1 99 ? 5.199 -0.634 1.06 1 95.25 99 SER A CA 1
ATOM 769 C C . SER A 1 99 ? 6.152 -1.262 2.074 1 95.25 99 SER A C 1
ATOM 771 O O . SER A 1 99 ? 6.363 -0.714 3.158 1 95.25 99 SER A O 1
ATOM 773 N N . LEU A 1 100 ? 6.719 -2.326 1.771 1 93.81 100 LEU A N 1
ATOM 774 C CA . LEU A 1 100 ? 7.645 -2.969 2.693 1 93.81 100 LEU A CA 1
ATOM 775 C C . LEU A 1 100 ? 8.867 -2.094 2.932 1 93.81 100 LEU A C 1
ATOM 777 O O . LEU A 1 100 ? 9.32 -1.944 4.07 1 93.81 100 LEU A O 1
ATOM 781 N N . PHE A 1 101 ? 9.367 -1.538 1.896 1 91.94 101 PHE A N 1
ATOM 782 C CA . PHE A 1 101 ? 10.516 -0.649 2.029 1 91.94 101 PHE A CA 1
ATOM 783 C C . PHE A 1 101 ? 10.141 0.604 2.814 1 91.94 101 PHE A C 1
ATOM 785 O O . PHE A 1 101 ? 10.938 1.106 3.607 1 91.94 101 PHE A O 1
ATOM 792 N N . GLU A 1 102 ? 9 1.104 2.475 1 93.81 102 GLU A N 1
ATOM 793 C CA . GLU A 1 102 ? 8.523 2.23 3.271 1 93.81 102 GLU A CA 1
ATOM 794 C C . GLU A 1 102 ? 8.57 1.909 4.762 1 93.81 102 GLU A C 1
ATOM 796 O O . GLU A 1 102 ? 9.047 2.715 5.562 1 93.81 102 GLU A O 1
ATOM 801 N N . PHE A 1 103 ? 8.109 0.763 5.145 1 94.81 103 PHE A N 1
ATOM 802 C CA . PHE A 1 103 ? 8.102 0.332 6.539 1 94.81 103 PHE A CA 1
ATOM 803 C C . PHE A 1 103 ? 9.516 0.312 7.109 1 94.81 103 PHE A C 1
ATOM 805 O O . PHE A 1 103 ? 9.781 0.917 8.148 1 94.81 103 PHE A O 1
ATOM 812 N N . MET A 1 104 ? 10.375 -0.267 6.43 1 90.38 104 MET A N 1
ATOM 813 C CA . MET A 1 104 ? 11.75 -0.433 6.906 1 90.38 104 MET A CA 1
ATOM 814 C C . MET A 1 104 ? 12.445 0.916 7.039 1 90.38 104 MET A C 1
ATOM 816 O O . MET A 1 104 ? 13.133 1.167 8.031 1 90.38 104 MET A O 1
ATOM 820 N N . ILE A 1 105 ? 12.242 1.78 6.066 1 89.25 105 ILE A N 1
ATOM 821 C CA . ILE A 1 105 ? 12.852 3.107 6.098 1 89.25 105 ILE A CA 1
ATOM 822 C C . ILE A 1 105 ? 12.266 3.914 7.258 1 89.25 105 ILE A C 1
ATOM 824 O O . ILE A 1 105 ? 13.008 4.527 8.023 1 89.25 105 ILE A O 1
ATOM 828 N N . SER A 1 106 ? 10.984 3.857 7.359 1 90.06 106 SER A N 1
ATOM 829 C CA . SER A 1 106 ? 10.312 4.629 8.398 1 90.06 106 SER A CA 1
ATOM 830 C C . SER A 1 106 ? 10.789 4.215 9.789 1 90.06 106 SER A C 1
ATOM 832 O O . SER A 1 106 ? 10.961 5.062 10.664 1 90.06 106 SER A O 1
ATOM 834 N N . MET A 1 107 ? 11 2.949 10.016 1 88.56 107 MET A N 1
ATOM 835 C CA . MET A 1 107 ? 11.445 2.447 11.312 1 88.56 107 MET A CA 1
ATOM 836 C C . MET A 1 107 ? 12.859 2.93 11.625 1 88.56 107 MET A C 1
ATOM 838 O O . MET A 1 107 ? 13.203 3.133 12.789 1 88.56 107 MET A O 1
ATOM 842 N N . ARG A 1 108 ? 13.578 3.105 10.641 1 83 108 ARG A N 1
ATOM 843 C CA . ARG A 1 108 ? 14.961 3.516 10.844 1 83 108 ARG A CA 1
ATOM 844 C C . ARG A 1 108 ? 15.062 5.023 11.055 1 83 108 ARG A C 1
ATOM 846 O O . ARG A 1 108 ? 15.906 5.492 11.82 1 83 108 ARG A O 1
ATOM 853 N N . ILE A 1 109 ? 14.211 5.715 10.406 1 80.31 109 ILE A N 1
ATOM 854 C CA . ILE A 1 109 ? 14.352 7.168 10.461 1 80.31 109 ILE A CA 1
ATOM 855 C C . ILE A 1 109 ? 13.539 7.715 11.633 1 80.31 109 ILE A C 1
ATOM 857 O O . ILE A 1 109 ? 13.781 8.836 12.102 1 80.31 109 ILE A O 1
ATOM 861 N N . SER A 1 110 ? 12.555 6.973 12.094 1 76.94 110 SER A N 1
ATOM 862 C CA . SER A 1 110 ? 11.734 7.445 13.203 1 76.94 110 SER A CA 1
ATOM 863 C C . SER A 1 110 ? 12.477 7.32 14.531 1 76.94 110 SER A C 1
ATOM 865 O O . SER A 1 110 ? 12.133 7.996 15.508 1 76.94 110 SER A O 1
ATOM 867 N N . ASP A 1 111 ? 13.305 6.191 14.828 1 63.66 111 ASP A N 1
ATOM 868 C CA . ASP A 1 111 ? 14.008 5.934 16.078 1 63.66 111 ASP A CA 1
ATOM 869 C C . ASP A 1 111 ? 14.828 7.152 16.516 1 63.66 111 ASP A C 1
ATOM 871 O O . ASP A 1 111 ? 14.969 7.422 17.703 1 63.66 111 ASP A O 1
ATOM 875 N N . LYS A 1 112 ? 15.484 7.898 15.641 1 54.72 112 LYS A N 1
ATOM 876 C CA . LYS A 1 112 ? 16.516 8.82 16.125 1 54.72 112 LYS A CA 1
ATOM 877 C C . LYS A 1 112 ? 15.961 10.242 16.234 1 54.72 112 LYS A C 1
ATOM 879 O O . LYS A 1 112 ? 15.078 10.641 15.477 1 54.72 112 LYS A O 1
ATOM 884 N N . GLN A 1 113 ? 15.844 10.742 17.453 1 51.22 113 GLN A N 1
ATOM 885 C CA . GLN A 1 113 ? 15.562 12.094 17.938 1 51.22 113 GLN A CA 1
ATOM 886 C C . GLN A 1 113 ? 15.805 13.117 16.828 1 51.22 113 GLN A C 1
ATOM 888 O O . GLN A 1 113 ? 15.266 14.227 16.875 1 51.22 113 GLN A O 1
ATOM 893 N N . ASN A 1 114 ? 16.656 12.789 15.922 1 49.5 114 ASN A N 1
ATOM 894 C CA . ASN A 1 114 ? 16.969 13.844 14.961 1 49.5 114 ASN A CA 1
ATOM 895 C C . ASN A 1 114 ? 16.328 13.562 13.602 1 49.5 114 ASN A C 1
ATOM 897 O O . ASN A 1 114 ? 16.938 12.914 12.75 1 49.5 114 ASN A O 1
ATOM 901 N N . PHE A 1 115 ? 14.992 13.625 13.562 1 53.41 115 PHE A N 1
ATOM 902 C CA . PHE A 1 115 ? 14.367 13.516 12.242 1 53.41 115 PHE A CA 1
ATOM 903 C C . PHE A 1 115 ? 14.773 14.695 11.359 1 53.41 115 PHE A C 1
ATOM 905 O O . PHE A 1 115 ? 14.469 15.844 11.672 1 53.41 115 PHE A O 1
ATOM 912 N N . PRO A 1 116 ? 15.859 14.711 10.516 1 53.34 116 PRO A N 1
ATOM 913 C CA . PRO A 1 116 ? 16.266 15.922 9.797 1 53.34 116 PRO A CA 1
ATOM 914 C C . PRO A 1 116 ? 15.109 16.594 9.07 1 53.34 116 PRO A C 1
ATOM 916 O O . PRO A 1 116 ? 15.164 17.797 8.789 1 53.34 116 PRO A O 1
ATOM 919 N N . GLY A 1 117 ? 13.984 15.828 8.766 1 64.69 117 GLY A N 1
ATOM 920 C CA . GLY A 1 117 ? 12.969 16.391 7.891 1 64.69 117 GLY A CA 1
ATOM 921 C C . GLY A 1 117 ? 11.719 15.547 7.797 1 64.69 117 GLY A C 1
ATOM 922 O O . GLY A 1 117 ? 11.555 14.578 8.547 1 64.69 117 GLY A O 1
ATOM 923 N N . MET A 1 118 ? 10.727 16.078 7.059 1 82.38 118 MET A N 1
ATOM 924 C CA . MET A 1 118 ? 9.461 15.422 6.762 1 82.38 118 MET A CA 1
ATOM 925 C C . MET A 1 118 ? 9.602 14.477 5.574 1 82.38 118 MET A C 1
ATOM 927 O O . MET A 1 118 ? 10.336 14.766 4.629 1 82.38 118 MET A O 1
ATOM 931 N N . PHE A 1 119 ? 9.078 13.312 5.703 1 89.25 119 PHE A N 1
ATOM 932 C CA . PHE A 1 119 ? 9.086 12.352 4.613 1 89.25 119 PHE A CA 1
ATOM 933 C C . PHE A 1 119 ? 7.684 12.141 4.059 1 89.25 119 PHE A C 1
ATOM 935 O O . PHE A 1 119 ? 6.715 12.078 4.82 1 89.25 119 PHE A O 1
ATOM 942 N N . HIS A 1 120 ? 7.668 12.109 2.746 1 92.25 120 HIS A N 1
ATOM 943 C CA . HIS A 1 120 ? 6.445 11.75 2.039 1 92.25 120 HIS A CA 1
ATOM 944 C C . HIS A 1 120 ? 6.637 10.484 1.214 1 92.25 120 HIS A C 1
ATOM 946 O O . HIS A 1 120 ? 7.383 10.484 0.231 1 92.25 120 HIS A O 1
ATOM 952 N N . PHE A 1 121 ? 5.961 9.469 1.608 1 94.62 121 PHE A N 1
ATOM 953 C CA . PHE A 1 121 ? 6.02 8.219 0.853 1 94.62 121 PHE A CA 1
ATOM 954 C C . PHE A 1 121 ? 4.867 8.133 -0.141 1 94.62 121 PHE A C 1
ATOM 956 O O . PHE A 1 121 ? 3.703 8.086 0.256 1 94.62 121 PHE A O 1
ATOM 963 N N . SER A 1 122 ? 5.242 8.031 -1.399 1 91.62 122 SER A N 1
ATOM 964 C CA . SER A 1 122 ? 4.277 7.914 -2.488 1 91.62 122 SER A CA 1
ATOM 965 C C . SER A 1 122 ? 4.168 6.477 -2.98 1 91.62 122 SER A C 1
ATOM 967 O O . SER A 1 122 ? 5.125 5.707 -2.881 1 91.62 122 SER A O 1
ATOM 969 N N . PRO A 1 123 ? 2.99 6.105 -3.463 1 87.25 123 PRO A N 1
ATOM 970 C CA . PRO A 1 123 ? 2.846 4.742 -3.979 1 87.25 123 PRO A CA 1
ATOM 971 C C . PRO A 1 123 ? 3.82 4.434 -5.109 1 87.25 123 PRO A C 1
ATOM 973 O O . PRO A 1 123 ? 4.168 5.324 -5.891 1 87.25 123 PRO A O 1
ATOM 976 N N . PRO A 1 124 ? 4.129 3.197 -5.148 1 86.12 124 PRO A N 1
ATOM 977 C CA . PRO A 1 124 ? 5.051 2.799 -6.215 1 86.12 124 PRO A CA 1
ATOM 978 C C . PRO A 1 124 ? 4.41 2.852 -7.598 1 86.12 124 PRO A C 1
ATOM 980 O O . PRO A 1 124 ? 3.193 2.699 -7.727 1 86.12 124 PRO A O 1
ATOM 983 N N . GLU A 1 125 ? 5.281 3.143 -8.562 1 83.62 125 GLU A N 1
ATOM 984 C CA . GLU A 1 125 ? 4.895 3.139 -9.969 1 83.62 125 GLU A CA 1
ATOM 985 C C . GLU A 1 125 ? 5.508 1.95 -10.703 1 83.62 125 GLU A C 1
ATOM 987 O O . GLU A 1 125 ? 6.684 1.633 -10.516 1 83.62 125 GLU A O 1
ATOM 992 N N . MET A 1 126 ? 4.613 1.38 -11.523 1 76.94 126 MET A N 1
ATOM 993 C CA . MET A 1 126 ? 5.082 0.17 -12.195 1 76.94 126 MET A CA 1
ATOM 994 C C . MET A 1 126 ? 5.738 0.506 -13.523 1 76.94 126 MET A C 1
ATOM 996 O O . MET A 1 126 ? 6.633 -0.212 -13.984 1 76.94 126 MET A O 1
ATOM 1000 N N . ASP A 1 127 ? 5.34 1.536 -14.047 1 81.38 127 ASP A N 1
ATOM 1001 C CA . ASP A 1 127 ? 5.852 1.921 -15.352 1 81.38 127 ASP A CA 1
ATOM 1002 C C . ASP A 1 127 ? 7.199 2.631 -15.227 1 81.38 127 ASP A C 1
ATOM 1004 O O . ASP A 1 127 ? 7.297 3.684 -14.594 1 81.38 127 ASP A O 1
ATOM 1008 N N . CYS A 1 128 ? 8.164 2.082 -15.883 1 84.38 128 CYS A N 1
ATOM 1009 C CA . CYS A 1 128 ? 9.523 2.6 -15.781 1 84.38 128 CYS A CA 1
ATOM 1010 C C . CYS A 1 128 ? 9.602 4.027 -16.312 1 84.38 128 CYS A C 1
ATOM 1012 O O . CYS A 1 128 ? 10.297 4.867 -15.727 1 84.38 128 CYS A O 1
ATOM 1014 N N . GLU A 1 129 ? 8.898 4.262 -17.328 1 85.12 129 GLU A N 1
ATOM 1015 C CA . GLU A 1 129 ? 8.938 5.605 -17.906 1 85.12 129 GLU A CA 1
ATOM 1016 C C . GLU A 1 129 ? 8.32 6.629 -16.953 1 85.12 129 GLU A C 1
ATOM 1018 O O . GLU A 1 129 ? 8.828 7.746 -16.828 1 85.12 129 GLU A O 1
ATOM 1023 N N . THR A 1 130 ? 7.266 6.199 -16.422 1 88.5 130 THR A N 1
ATOM 1024 C CA . THR A 1 130 ? 6.629 7.082 -15.445 1 88.5 130 THR A CA 1
ATOM 1025 C C . THR A 1 130 ? 7.543 7.32 -14.25 1 88.5 130 THR A C 1
ATOM 1027 O O . THR A 1 130 ? 7.629 8.438 -13.734 1 88.5 130 THR A O 1
ATOM 1030 N N . ARG A 1 131 ? 8.211 6.293 -13.828 1 92.5 131 ARG A N 1
ATOM 1031 C CA . ARG A 1 131 ? 9.172 6.426 -12.734 1 92.5 131 ARG A CA 1
ATOM 1032 C C . ARG A 1 131 ? 10.266 7.434 -13.086 1 92.5 131 ARG A C 1
ATOM 1034 O O . ARG A 1 131 ? 10.57 8.32 -12.281 1 92.5 131 ARG A O 1
ATOM 1041 N N . LEU A 1 132 ? 10.75 7.34 -14.281 1 91.5 132 LEU A N 1
ATOM 1042 C CA . LEU A 1 132 ? 11.797 8.25 -14.734 1 91.5 132 LEU A CA 1
ATOM 1043 C C . LEU A 1 132 ? 11.266 9.68 -14.828 1 91.5 132 LEU A C 1
ATOM 1045 O O . LEU A 1 132 ? 11.93 10.625 -14.383 1 91.5 132 LEU A O 1
ATOM 1049 N N . ARG A 1 133 ? 10.109 9.789 -15.398 1 91.88 133 ARG A N 1
ATOM 1050 C CA . ARG A 1 133 ? 9.5 11.102 -15.547 1 91.88 133 ARG A CA 1
ATOM 1051 C C . ARG A 1 133 ? 9.328 11.789 -14.195 1 91.88 133 ARG A C 1
ATOM 1053 O O . ARG A 1 133 ? 9.609 12.977 -14.055 1 91.88 133 ARG A O 1
ATOM 1060 N N . ARG A 1 134 ? 8.906 11.086 -13.18 1 92.5 134 ARG A N 1
ATOM 1061 C CA . ARG A 1 134 ? 8.648 11.641 -11.852 1 92.5 134 ARG A CA 1
ATOM 1062 C C . ARG A 1 134 ? 9.945 12.07 -11.18 1 92.5 134 ARG A C 1
ATOM 1064 O O . ARG A 1 134 ? 9.961 13.039 -10.414 1 92.5 134 ARG A O 1
ATOM 1071 N N . LEU A 1 135 ? 11 11.367 -11.469 1 94 135 LEU A N 1
ATOM 1072 C CA . LEU A 1 135 ? 12.312 11.734 -10.961 1 94 135 LEU A CA 1
ATOM 1073 C C . LEU A 1 135 ? 12.836 12.984 -11.664 1 94 135 LEU A C 1
ATOM 1075 O O . LEU A 1 135 ? 13.336 13.906 -11.008 1 94 135 LEU A O 1
ATOM 1079 N N . ARG A 1 136 ? 12.617 13.023 -12.953 1 90.25 136 ARG A N 1
ATOM 1080 C CA . ARG A 1 136 ? 13.102 14.148 -13.742 1 90.25 136 ARG A CA 1
ATOM 1081 C C . ARG A 1 136 ? 12.391 15.438 -13.344 1 90.25 136 ARG A C 1
ATOM 1083 O O . ARG A 1 136 ? 13.008 16.5 -13.273 1 90.25 136 ARG A O 1
ATOM 1090 N N . SER A 1 137 ? 11.125 15.281 -13.133 1 88.81 137 SER A N 1
ATOM 1091 C CA . SER A 1 137 ? 10.312 16.438 -12.781 1 88.81 137 SER A CA 1
ATOM 1092 C C . SER A 1 137 ? 10.453 16.781 -11.305 1 88.81 137 SER A C 1
ATOM 1094 O O . SER A 1 137 ? 9.875 17.766 -10.828 1 88.81 137 SER A O 1
ATOM 1096 N N . LYS A 1 138 ? 11.141 15.969 -10.5 1 87.31 138 LYS A N 1
ATOM 1097 C CA . LYS A 1 138 ? 11.406 16.141 -9.078 1 87.31 138 LYS A CA 1
ATOM 1098 C C . LYS A 1 138 ? 10.125 16.031 -8.258 1 87.31 138 LYS A C 1
ATOM 1100 O O . LYS A 1 138 ? 10.039 16.578 -7.152 1 87.31 138 LYS A O 1
ATOM 1105 N N . GLU A 1 139 ? 9.148 15.422 -8.898 1 89.44 139 GLU A N 1
ATOM 1106 C CA . GLU A 1 139 ? 7.98 15.016 -8.125 1 89.44 139 GLU A CA 1
ATOM 1107 C C . GLU A 1 139 ? 8.352 14.008 -7.047 1 89.44 139 GLU A C 1
ATOM 1109 O O . GLU A 1 139 ? 7.766 14 -5.965 1 89.44 139 GLU A O 1
ATOM 1114 N N . VAL A 1 140 ? 9.258 13.227 -7.438 1 94.12 140 VAL A N 1
ATOM 1115 C CA . VAL A 1 140 ? 9.852 12.242 -6.543 1 94.12 140 VAL A CA 1
ATOM 1116 C C . VAL A 1 140 ? 11.344 1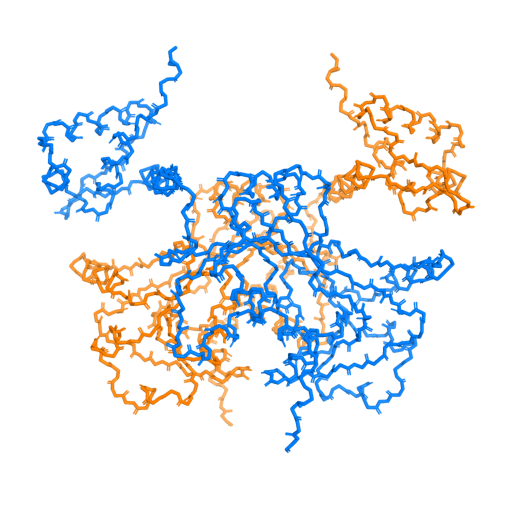2.508 -6.395 1 94.12 140 VAL A C 1
ATOM 1118 O O . VAL A 1 140 ? 12.047 12.719 -7.387 1 94.12 140 VAL A O 1
ATOM 1121 N N . ASP A 1 141 ? 11.773 12.531 -5.152 1 93.69 141 ASP A N 1
ATOM 1122 C CA . ASP A 1 141 ? 13.195 12.766 -4.914 1 93.69 141 ASP A CA 1
ATOM 1123 C C . ASP A 1 141 ? 13.992 11.469 -5.012 1 93.69 141 ASP A C 1
ATOM 1125 O O . ASP A 1 141 ? 15.109 11.453 -5.543 1 93.69 141 ASP A O 1
ATOM 1129 N N . ILE A 1 142 ? 13.391 10.453 -4.449 1 95.12 142 ILE A N 1
ATOM 1130 C CA . ILE A 1 142 ? 14.055 9.156 -4.375 1 95.12 142 ILE A CA 1
ATOM 1131 C C . ILE A 1 142 ? 13.086 8.055 -4.812 1 95.12 142 ILE A C 1
ATOM 1133 O O . ILE A 1 142 ? 11.953 7.992 -4.336 1 95.12 142 ILE A O 1
ATOM 1137 N N . ASP A 1 143 ? 13.508 7.242 -5.746 1 96.38 143 ASP A N 1
ATOM 1138 C CA . ASP A 1 143 ? 12.766 6.062 -6.195 1 96.38 143 ASP A CA 1
ATOM 1139 C C . ASP A 1 143 ? 13.523 4.781 -5.855 1 96.38 143 ASP A C 1
ATOM 1141 O O . ASP A 1 143 ? 14.703 4.637 -6.203 1 96.38 143 ASP A O 1
ATOM 1145 N N . ILE A 1 144 ? 12.875 3.924 -5.137 1 94.62 144 ILE A N 1
ATOM 1146 C CA . ILE A 1 144 ? 13.523 2.68 -4.738 1 94.62 144 ILE A CA 1
ATOM 1147 C C . ILE A 1 144 ? 12.758 1.49 -5.312 1 94.62 144 ILE A C 1
ATOM 1149 O O . ILE A 1 144 ? 11.555 1.362 -5.102 1 94.62 144 ILE A O 1
ATOM 1153 N N . GLY A 1 145 ? 13.438 0.583 -6.047 1 91.12 145 GLY A N 1
ATOM 1154 C CA . GLY A 1 145 ? 12.828 -0.599 -6.637 1 91.12 145 GLY A CA 1
ATOM 1155 C C . GLY A 1 145 ? 13.719 -1.282 -7.656 1 91.12 145 GLY A C 1
ATOM 1156 O O . GLY A 1 145 ? 14.914 -1.458 -7.426 1 91.12 145 GLY A O 1
ATOM 1157 N N . THR A 1 146 ? 13.086 -1.648 -8.719 1 87.94 146 THR A N 1
ATOM 1158 C CA . THR A 1 146 ? 13.828 -2.33 -9.773 1 87.94 146 THR A CA 1
ATOM 1159 C C . THR A 1 146 ? 14.656 -1.335 -10.578 1 87.94 146 THR A C 1
ATOM 1161 O O . THR A 1 146 ? 14.406 -0.129 -10.531 1 87.94 146 THR A O 1
ATOM 1164 N N . GLY A 1 147 ? 15.523 -1.875 -11.258 1 88.25 147 GLY A N 1
ATOM 1165 C CA . GLY A 1 147 ? 16.359 -1.032 -12.094 1 88.25 147 GLY A CA 1
ATOM 1166 C C . GLY A 1 147 ? 15.602 -0.341 -13.211 1 88.25 147 GLY A C 1
ATOM 1167 O O . GLY A 1 147 ? 14.555 -0.825 -13.641 1 88.25 147 GLY A O 1
ATOM 1168 N N . LEU A 1 148 ? 16.203 0.828 -13.586 1 89 148 LEU A N 1
ATOM 1169 C CA . LEU A 1 148 ? 15.648 1.601 -14.688 1 89 148 LEU A CA 1
ATOM 1170 C C . LEU A 1 148 ? 16.641 1.703 -15.844 1 89 148 LEU A C 1
ATOM 1172 O O . LEU A 1 148 ? 17.828 1.467 -15.656 1 89 148 LEU A O 1
ATOM 1176 N N . GLN A 1 149 ? 16.078 1.988 -16.938 1 87.56 149 GLN A N 1
ATOM 1177 C CA . GLN A 1 149 ? 16.953 2.232 -18.078 1 87.56 149 GLN A CA 1
ATOM 1178 C C . GLN A 1 149 ? 17.859 3.438 -17.828 1 87.56 149 GLN A C 1
ATOM 1180 O O . GLN A 1 149 ? 17.5 4.336 -17.062 1 87.56 149 GLN A O 1
ATOM 1185 N N . GLN A 1 150 ? 18.922 3.354 -18.531 1 86.88 150 GLN A N 1
ATOM 1186 C CA . GLN A 1 150 ? 19.891 4.434 -18.375 1 86.88 150 GLN A CA 1
ATOM 1187 C C . GLN A 1 150 ? 19.281 5.777 -18.766 1 86.88 150 GLN A C 1
ATOM 1189 O O . GLN A 1 150 ? 18.578 5.879 -19.766 1 86.88 150 GLN A O 1
ATOM 1194 N N . ASP A 1 151 ? 19.5 6.723 -17.984 1 91.06 151 ASP A N 1
ATOM 1195 C CA . ASP A 1 151 ? 19.047 8.094 -18.172 1 91.06 151 ASP A CA 1
ATOM 1196 C C . ASP A 1 151 ? 20.109 9.102 -17.75 1 91.06 151 ASP A C 1
ATOM 1198 O O . ASP A 1 151 ? 20.719 8.961 -16.688 1 91.06 151 ASP A O 1
ATOM 1202 N N . ARG A 1 152 ? 20.359 10.094 -18.531 1 90.19 152 ARG A N 1
ATOM 1203 C CA . ARG A 1 152 ? 21.453 11.031 -18.297 1 90.19 152 ARG A CA 1
ATOM 1204 C C . ARG A 1 152 ? 21.203 11.852 -17.031 1 90.19 152 ARG A C 1
ATOM 1206 O O . ARG A 1 152 ? 22.156 12.273 -16.375 1 90.19 152 ARG A O 1
ATOM 1213 N N . SER A 1 153 ? 20 12 -16.734 1 93.56 153 SER A N 1
ATOM 1214 C CA . SER A 1 153 ? 19.688 12.898 -15.625 1 93.56 153 SER A CA 1
ATOM 1215 C C . SER A 1 153 ? 19.516 12.125 -14.32 1 93.56 153 SER A C 1
ATOM 1217 O O . SER A 1 153 ? 19.438 12.727 -13.242 1 93.56 153 SER A O 1
ATOM 1219 N N . ILE A 1 154 ? 19.484 10.805 -14.438 1 96.19 154 ILE A N 1
ATOM 1220 C CA . ILE A 1 154 ? 19.141 10.008 -13.266 1 96.19 154 ILE A CA 1
ATOM 1221 C C . ILE A 1 154 ? 20.312 9.125 -12.859 1 96.19 154 ILE A C 1
ATOM 1223 O O . ILE A 1 154 ? 20.922 8.469 -13.711 1 96.19 154 ILE A O 1
ATOM 1227 N N . VAL A 1 155 ? 20.609 9.227 -11.586 1 95 155 VAL A N 1
ATOM 1228 C CA . VAL A 1 155 ? 21.641 8.367 -11.008 1 95 155 VAL A CA 1
ATOM 1229 C C . VAL A 1 155 ? 21 7.094 -10.445 1 95 155 VAL A C 1
ATOM 1231 O O . VAL A 1 155 ? 19.953 7.156 -9.789 1 95 155 VAL A O 1
ATOM 1234 N N . GLN A 1 156 ? 21.516 6.016 -10.766 1 95 156 GLN A N 1
ATOM 1235 C CA . GLN A 1 156 ? 21.094 4.719 -10.242 1 95 156 GLN A CA 1
ATOM 1236 C C . GLN A 1 156 ? 22.172 4.117 -9.336 1 95 156 GLN A C 1
ATOM 1238 O O . GLN A 1 156 ? 23.328 4.02 -9.727 1 95 156 GLN A O 1
ATOM 1243 N N . VAL A 1 157 ? 21.766 3.793 -8.133 1 92.31 157 VAL A N 1
ATOM 1244 C CA . VAL A 1 157 ? 22.672 3.188 -7.16 1 92.31 157 VAL A CA 1
ATOM 1245 C C . VAL A 1 157 ? 22.141 1.817 -6.742 1 92.31 157 VAL A C 1
ATOM 1247 O O . VAL A 1 157 ? 20.953 1.676 -6.418 1 92.31 157 VAL A O 1
ATOM 1250 N N . SER A 1 158 ? 23.031 0.82 -6.781 1 91.25 158 SER A N 1
ATOM 1251 C CA . SER A 1 158 ? 22.656 -0.483 -6.242 1 91.25 158 SER A CA 1
ATOM 1252 C C . SER A 1 158 ? 22.562 -0.446 -4.719 1 91.25 158 SER A C 1
ATOM 1254 O O . SER A 1 158 ? 23.562 -0.176 -4.043 1 91.25 158 SER A O 1
ATOM 1256 N N . LEU A 1 159 ? 21.391 -0.667 -4.219 1 89.62 159 LEU A N 1
ATOM 1257 C CA . LEU A 1 159 ? 21.219 -0.648 -2.771 1 89.62 159 LEU A CA 1
ATOM 1258 C C . LEU A 1 159 ? 21.703 -1.952 -2.148 1 89.62 159 LEU A C 1
ATOM 1260 O O . LEU A 1 159 ? 22.453 -1.935 -1.17 1 89.62 159 LEU A O 1
ATOM 1264 N N . PHE A 1 160 ? 21.219 -3.039 -2.688 1 88.19 160 PHE A N 1
ATOM 1265 C CA . PHE A 1 160 ? 21.703 -4.332 -2.217 1 88.19 160 PHE A CA 1
ATOM 1266 C C . PHE A 1 160 ? 21.422 -5.426 -3.24 1 88.19 160 PHE A C 1
ATOM 1268 O O . PHE A 1 160 ? 20.594 -5.242 -4.133 1 88.19 160 PHE A O 1
ATOM 1275 N N . LYS A 1 161 ? 22.172 -6.48 -3.135 1 89.12 161 LYS A N 1
ATOM 1276 C CA . LYS A 1 161 ? 22 -7.746 -3.84 1 89.12 161 LYS A CA 1
ATOM 1277 C C . LYS A 1 161 ? 22 -8.922 -2.865 1 89.12 161 LYS A C 1
ATOM 1279 O O . LYS A 1 161 ? 22.828 -8.992 -1.957 1 89.12 161 LYS A O 1
ATOM 1284 N N . CYS A 1 162 ? 20.984 -9.734 -3.057 1 91.31 162 CYS A N 1
ATOM 1285 C CA . CYS A 1 162 ? 20.906 -10.844 -2.119 1 91.31 162 CYS A CA 1
ATOM 1286 C C . CYS A 1 162 ? 20.125 -12.016 -2.719 1 91.31 162 CYS A C 1
ATOM 1288 O O . CYS A 1 162 ? 19.641 -11.922 -3.846 1 91.31 162 CYS A O 1
ATOM 1290 N N . LYS A 1 163 ? 20.188 -13.062 -1.97 1 93.56 163 LYS A N 1
ATOM 1291 C CA . LYS A 1 163 ? 19.391 -14.234 -2.322 1 93.56 163 LYS A CA 1
ATOM 1292 C C . LYS A 1 163 ? 17.984 -14.141 -1.75 1 93.56 163 LYS A C 1
ATOM 1294 O O . LYS A 1 163 ? 17.609 -13.125 -1.157 1 93.56 163 LYS A O 1
ATOM 1299 N N . LEU A 1 164 ? 17.219 -15.203 -2.094 1 94.06 164 LEU A N 1
ATOM 1300 C CA . LEU A 1 164 ? 15.836 -15.25 -1.614 1 94.06 164 LEU A CA 1
ATOM 1301 C C . LEU A 1 164 ? 15.688 -16.266 -0.484 1 94.06 164 LEU A C 1
ATOM 1303 O O . LEU A 1 164 ? 16.344 -17.297 -0.482 1 94.06 164 LEU A O 1
ATOM 1307 N N . ASN A 1 165 ? 14.852 -15.938 0.432 1 95.62 165 ASN A N 1
ATOM 1308 C CA . ASN A 1 165 ? 14.391 -16.844 1.472 1 95.62 165 ASN A CA 1
ATOM 1309 C C . ASN A 1 165 ? 12.883 -17.047 1.41 1 95.62 165 ASN A C 1
ATOM 1311 O O . ASN A 1 165 ? 12.18 -16.328 0.695 1 95.62 165 ASN A O 1
ATOM 1315 N N . ILE A 1 166 ? 12.477 -18.094 2.035 1 97 166 ILE A N 1
ATOM 1316 C CA . ILE A 1 166 ? 11.047 -18.297 2.229 1 97 166 ILE A CA 1
ATOM 1317 C C . ILE A 1 166 ? 10.609 -17.672 3.553 1 97 166 ILE A C 1
ATOM 1319 O O . ILE A 1 166 ? 11.219 -17.922 4.598 1 97 166 ILE A O 1
ATOM 1323 N N . LEU A 1 167 ? 9.625 -16.844 3.459 1 97.25 167 LEU A N 1
ATOM 1324 C CA . LEU A 1 167 ? 9.062 -16.188 4.633 1 97.25 167 LEU A CA 1
ATOM 1325 C C . LEU A 1 167 ? 7.781 -16.891 5.078 1 97.25 167 LEU A C 1
ATOM 1327 O O . LEU A 1 167 ? 6.906 -17.172 4.258 1 97.25 167 LEU A O 1
ATOM 1331 N N . MET A 1 168 ? 7.676 -17.203 6.328 1 96.94 168 MET A N 1
ATOM 1332 C CA . MET A 1 168 ? 6.508 -17.844 6.922 1 96.94 168 MET A CA 1
ATOM 1333 C C . MET A 1 168 ? 6.344 -17.438 8.375 1 96.94 168 MET A C 1
ATOM 1335 O O . MET A 1 168 ? 7.199 -16.75 8.938 1 96.94 168 MET A O 1
ATOM 1339 N N . ARG A 1 169 ? 5.148 -17.719 8.898 1 96.94 169 ARG A N 1
ATOM 1340 C CA . ARG A 1 169 ? 4.969 -17.375 10.312 1 96.94 169 ARG A CA 1
ATOM 1341 C C . ARG A 1 169 ? 5.949 -18.156 11.188 1 96.94 169 ARG A C 1
ATOM 1343 O O . ARG A 1 169 ? 6.336 -19.281 10.859 1 96.94 169 ARG A O 1
ATOM 1350 N N . ARG A 1 170 ? 6.312 -17.609 12.328 1 95.56 170 ARG A N 1
ATOM 1351 C CA . ARG A 1 170 ? 7.332 -18.141 13.234 1 95.56 170 ARG A CA 1
ATOM 1352 C C . ARG A 1 170 ? 6.977 -19.547 13.703 1 95.56 170 ARG A C 1
ATOM 1354 O O . ARG A 1 170 ? 7.852 -20.406 13.789 1 95.56 170 ARG A O 1
ATOM 1361 N N . ASP A 1 171 ? 5.707 -19.828 13.938 1 94.56 171 ASP A N 1
ATOM 1362 C CA . ASP A 1 171 ? 5.277 -21.094 14.523 1 94.56 171 ASP A CA 1
ATOM 1363 C C . ASP A 1 171 ? 4.824 -22.078 13.453 1 94.56 171 ASP A C 1
ATOM 1365 O O . ASP A 1 171 ? 4.172 -23.078 13.758 1 94.56 171 ASP A O 1
ATOM 1369 N N . ASN A 1 172 ? 5.09 -21.766 12.188 1 94.19 172 ASN A N 1
ATOM 1370 C CA . ASN A 1 172 ? 4.773 -22.719 11.125 1 94.19 172 ASN A CA 1
ATOM 1371 C C . ASN A 1 172 ? 5.516 -24.031 11.312 1 94.19 172 ASN A C 1
ATOM 1373 O O . ASN A 1 172 ? 6.727 -24.047 11.547 1 94.19 172 ASN A O 1
ATOM 1377 N N . LYS A 1 173 ? 4.855 -25.125 11.188 1 91.44 173 LYS A N 1
ATOM 1378 C CA . LYS A 1 173 ? 5.445 -26.438 11.398 1 91.44 173 LYS A CA 1
ATOM 1379 C C . LYS A 1 173 ? 6.59 -26.688 10.414 1 91.44 173 LYS A C 1
ATOM 1381 O O . LYS A 1 173 ? 7.547 -27.391 10.742 1 91.44 173 LYS A O 1
ATOM 1386 N N . LYS A 1 174 ? 6.457 -26.078 9.328 1 92.56 174 LYS A N 1
ATOM 1387 C CA . LYS A 1 174 ? 7.438 -26.297 8.266 1 92.56 174 LYS A CA 1
ATOM 1388 C C . LYS A 1 174 ? 8.688 -25.453 8.5 1 92.56 174 LYS A C 1
ATOM 1390 O O . LYS A 1 174 ? 9.695 -25.625 7.805 1 92.56 174 LYS A O 1
ATOM 1395 N N . ALA A 1 175 ? 8.672 -24.609 9.438 1 88.81 175 ALA A N 1
ATOM 1396 C CA . ALA A 1 175 ? 9.789 -23.703 9.695 1 88.81 175 ALA A CA 1
ATOM 1397 C C . ALA A 1 175 ? 10.945 -24.422 10.367 1 88.81 175 ALA A C 1
ATOM 1399 O O . ALA A 1 175 ? 12.102 -24 10.266 1 88.81 175 ALA A O 1
ATOM 1400 N N . ASN A 1 176 ? 10.68 -25.406 11.07 1 84 176 ASN A N 1
ATOM 1401 C CA . ASN A 1 176 ? 11.688 -26.094 11.875 1 84 176 ASN A CA 1
ATOM 1402 C C . ASN A 1 176 ? 12.18 -27.375 11.211 1 84 176 ASN A C 1
ATOM 1404 O O . ASN A 1 176 ? 12.953 -28.125 11.797 1 84 176 ASN A O 1
ATOM 1408 N N . SER A 1 177 ? 11.68 -27.672 10.039 1 81.94 177 SER A N 1
ATOM 1409 C CA . SER A 1 177 ? 12.109 -28.844 9.289 1 81.94 177 SER A CA 1
ATOM 1410 C C . SER A 1 177 ? 12.859 -28.453 8.023 1 81.94 177 SER A C 1
ATOM 1412 O O . SER A 1 177 ? 13.062 -27.266 7.762 1 81.94 177 SER A O 1
ATOM 1414 N N . ASN A 1 178 ? 13.391 -29.547 7.41 1 88.81 178 ASN A N 1
ATOM 1415 C CA . ASN A 1 178 ? 13.961 -29.297 6.09 1 88.81 178 ASN A CA 1
ATOM 1416 C C . ASN A 1 178 ? 12.875 -29.016 5.055 1 88.81 178 ASN A C 1
ATOM 1418 O O . ASN A 1 178 ? 12.133 -29.906 4.66 1 88.81 178 ASN A O 1
ATOM 1422 N N . PHE A 1 179 ? 12.695 -27.828 4.738 1 94.75 179 PHE A N 1
ATOM 1423 C CA . PHE A 1 179 ? 11.672 -27.406 3.785 1 94.75 179 PHE A CA 1
ATOM 1424 C C . PHE A 1 179 ? 11.961 -27.969 2.398 1 94.75 179 PHE A C 1
ATOM 1426 O O . PHE A 1 179 ? 13.016 -27.688 1.817 1 94.75 179 PHE A O 1
ATOM 1433 N N . THR A 1 180 ? 11.07 -28.734 1.856 1 95.19 180 THR A N 1
ATOM 1434 C CA . THR A 1 180 ? 11.273 -29.438 0.596 1 95.19 180 THR A CA 1
ATOM 1435 C C . THR A 1 180 ? 10.43 -28.828 -0.514 1 95.19 180 THR A C 1
ATOM 1437 O O . THR A 1 180 ? 9.602 -27.953 -0.254 1 95.19 180 THR A O 1
ATOM 1440 N N . LEU A 1 181 ? 10.656 -29.375 -1.731 1 95.81 181 LEU A N 1
ATOM 1441 C CA . LEU A 1 181 ? 9.844 -28.922 -2.857 1 95.81 181 LEU A CA 1
ATOM 1442 C C . LEU A 1 181 ? 8.391 -29.375 -2.684 1 95.81 181 LEU A C 1
ATOM 1444 O O . LEU A 1 181 ? 7.473 -28.672 -3.117 1 95.81 181 LEU A O 1
ATOM 1448 N N . LYS A 1 182 ? 8.25 -30.516 -2.053 1 94.62 182 LYS A N 1
ATOM 1449 C CA . LYS A 1 182 ? 6.891 -30.953 -1.746 1 94.62 182 LYS A CA 1
ATOM 1450 C C . LYS A 1 182 ? 6.188 -29.984 -0.813 1 94.62 182 LYS A C 1
ATOM 1452 O O . LYS A 1 182 ? 5.016 -29.656 -1.012 1 94.62 182 LYS A O 1
ATOM 1457 N N . ASP A 1 183 ? 6.914 -29.484 0.175 1 95.06 183 ASP A N 1
ATOM 1458 C CA . ASP A 1 183 ? 6.383 -28.469 1.077 1 95.06 183 ASP A CA 1
ATOM 1459 C C . ASP A 1 183 ? 5.992 -27.203 0.314 1 95.06 183 ASP A C 1
ATOM 1461 O O . ASP A 1 183 ? 4.949 -26.609 0.583 1 95.06 183 ASP A O 1
ATOM 1465 N N . TRP A 1 184 ? 6.848 -26.844 -0.646 1 95.88 184 TRP A N 1
ATOM 1466 C CA . TRP A 1 184 ? 6.602 -25.688 -1.491 1 95.88 184 TRP A CA 1
ATOM 1467 C C . TRP A 1 184 ? 5.285 -25.828 -2.246 1 95.88 184 TRP A C 1
ATOM 1469 O O . TRP A 1 184 ? 4.457 -24.906 -2.244 1 95.88 184 TRP A O 1
ATOM 1479 N N . GLN A 1 185 ? 5.043 -26.969 -2.748 1 93.31 185 GLN A N 1
ATOM 1480 C CA . GLN A 1 185 ? 3.867 -27.219 -3.572 1 93.31 185 GLN A CA 1
ATOM 1481 C C . GLN A 1 185 ? 2.604 -27.312 -2.719 1 93.31 185 GLN A C 1
ATOM 1483 O O . GLN A 1 185 ? 1.523 -26.906 -3.16 1 93.31 185 GLN A O 1
ATOM 1488 N N . GLU A 1 186 ? 2.736 -27.75 -1.52 1 92.12 186 GLU A N 1
ATOM 1489 C CA . GLU A 1 186 ? 1.583 -28 -0.66 1 92.12 186 GLU A CA 1
ATOM 1490 C C . GLU A 1 186 ? 1.189 -26.734 0.104 1 92.12 186 GLU A C 1
ATOM 1492 O O . GLU A 1 186 ? 0.079 -26.641 0.632 1 92.12 186 GLU A O 1
ATOM 1497 N N . SER A 1 187 ? 2.064 -25.812 0.16 1 92.69 187 SER A N 1
ATOM 1498 C CA . SER A 1 187 ? 1.807 -24.594 0.92 1 92.69 187 SER A CA 1
ATOM 1499 C C . SER A 1 187 ? 0.902 -23.641 0.148 1 92.69 187 SER A C 1
ATOM 1501 O O . SER A 1 187 ? 0.808 -23.734 -1.078 1 92.69 187 SER A O 1
ATOM 1503 N N . HIS A 1 188 ? 0.193 -22.797 0.944 1 90.69 188 HIS A N 1
ATOM 1504 C CA . HIS A 1 188 ? -0.515 -21.672 0.346 1 90.69 188 HIS A CA 1
ATOM 1505 C C . HIS A 1 188 ? 0.418 -20.484 0.134 1 90.69 188 HIS A C 1
ATOM 1507 O O . HIS A 1 188 ? 1.199 -20.141 1.023 1 90.69 188 HIS A O 1
ATOM 1513 N N . HIS A 1 189 ? 0.232 -19.938 -1.104 1 93.81 189 HIS A N 1
ATOM 1514 C CA . HIS A 1 189 ? 1.155 -18.859 -1.459 1 93.81 189 HIS A CA 1
ATOM 1515 C C . HIS A 1 189 ? 0.416 -17.547 -1.668 1 93.81 189 HIS A C 1
ATOM 1517 O O . HIS A 1 189 ? -0.717 -17.531 -2.154 1 93.81 189 HIS A O 1
ATOM 1523 N N . VAL A 1 190 ? 1.023 -16.531 -1.216 1 93.94 190 VAL A N 1
ATOM 1524 C CA . VAL A 1 190 ? 0.617 -15.188 -1.641 1 93.94 190 VAL A CA 1
ATOM 1525 C C . VAL A 1 190 ? 1.533 -14.703 -2.76 1 93.94 190 VAL A C 1
ATOM 1527 O O . VAL A 1 190 ? 2.752 -14.875 -2.693 1 93.94 190 VAL A O 1
ATOM 1530 N N . ARG A 1 191 ? 0.898 -14.188 -3.742 1 91.75 191 ARG A N 1
ATOM 1531 C CA . ARG A 1 191 ? 1.646 -13.719 -4.902 1 91.75 191 ARG A CA 1
ATOM 1532 C C . ARG A 1 191 ? 1.573 -12.203 -5.023 1 91.75 191 ARG A C 1
ATOM 1534 O O . ARG A 1 191 ? 0.508 -11.609 -4.836 1 91.75 191 ARG A O 1
ATOM 1541 N N . TRP A 1 192 ? 2.684 -11.672 -5.309 1 88.62 192 TRP A N 1
ATOM 1542 C CA . TRP A 1 192 ? 2.721 -10.242 -5.605 1 88.62 192 TRP A CA 1
ATOM 1543 C C . TRP A 1 192 ? 2.215 -9.969 -7.02 1 88.62 192 TRP A C 1
ATOM 1545 O O . TRP A 1 192 ? 2.584 -10.664 -7.965 1 88.62 192 TRP A O 1
ATOM 1555 N N . SER A 1 193 ? 1.402 -8.969 -7.059 1 82.31 193 SER A N 1
ATOM 1556 C CA . SER A 1 193 ? 0.819 -8.672 -8.359 1 82.31 193 SER A CA 1
ATOM 1557 C C . SER A 1 193 ? 1.861 -8.094 -9.312 1 82.31 193 SER A C 1
ATOM 1559 O O . SER A 1 193 ? 1.646 -8.055 -10.523 1 82.31 193 SER A O 1
ATOM 1561 N N . ARG A 1 194 ? 2.943 -7.605 -8.719 1 73.5 194 ARG A N 1
ATOM 1562 C CA . ARG A 1 194 ? 4.016 -7.035 -9.523 1 73.5 194 ARG A CA 1
ATOM 1563 C C . ARG A 1 194 ? 5.059 -8.094 -9.875 1 73.5 194 ARG A C 1
ATOM 1565 O O . ARG A 1 194 ? 5.25 -9.055 -9.133 1 73.5 194 ARG A O 1
ATOM 1572 N N . ARG A 1 195 ? 5.555 -7.828 -10.984 1 59.44 195 ARG A N 1
ATOM 1573 C CA . ARG A 1 195 ? 6.629 -8.727 -11.391 1 59.44 195 ARG A CA 1
ATOM 1574 C C . ARG A 1 195 ? 7.926 -8.398 -10.656 1 59.44 195 ARG A C 1
ATOM 1576 O O . ARG A 1 195 ? 8.312 -7.23 -10.57 1 59.44 195 ARG A O 1
ATOM 1583 N N . MET A 1 196 ? 8.344 -9.391 -9.953 1 64.06 196 MET A N 1
ATOM 1584 C CA . MET A 1 196 ? 9.672 -9.234 -9.367 1 64.06 196 MET A CA 1
ATOM 1585 C C . MET A 1 196 ? 10.75 -9.711 -10.336 1 64.06 196 MET A C 1
ATOM 1587 O O . MET A 1 196 ? 10.547 -10.68 -11.078 1 64.06 196 MET A O 1
ATOM 1591 N N . ASN A 1 197 ? 11.734 -8.938 -10.453 1 67.69 197 ASN A N 1
ATOM 1592 C CA . ASN A 1 197 ? 12.844 -9.297 -11.328 1 67.69 197 ASN A CA 1
ATOM 1593 C C . ASN A 1 197 ? 13.883 -10.148 -10.602 1 67.69 197 ASN A C 1
ATOM 1595 O O . ASN A 1 197 ? 14.852 -9.617 -10.055 1 67.69 197 ASN A O 1
ATOM 1599 N N . PHE A 1 198 ? 13.602 -11.477 -10.664 1 71.44 198 PHE A N 1
ATOM 1600 C CA . PHE A 1 198 ? 14.586 -12.414 -10.148 1 71.44 198 PHE A CA 1
ATOM 1601 C C . PHE A 1 198 ? 15.562 -12.828 -11.242 1 71.44 198 PHE A C 1
ATOM 1603 O O . PHE A 1 198 ? 15.172 -13.031 -12.391 1 71.44 198 PHE A O 1
ATOM 1610 N N . THR A 1 199 ? 16.828 -12.797 -10.875 1 65.81 199 THR A N 1
ATOM 1611 C CA . THR A 1 199 ? 17.828 -13.078 -11.914 1 65.81 199 THR A CA 1
ATOM 1612 C C . THR A 1 199 ? 18.703 -14.25 -11.508 1 65.81 199 THR A C 1
ATOM 1614 O O . THR A 1 199 ? 18.781 -14.602 -10.328 1 65.81 199 THR A O 1
ATOM 1617 N N . CYS A 1 200 ? 19.141 -14.969 -12.461 1 60.38 200 CYS A N 1
ATOM 1618 C CA . CYS A 1 200 ? 20.172 -15.984 -12.305 1 60.38 200 CYS A CA 1
ATOM 1619 C C . CYS A 1 200 ? 20.953 -16.156 -13.594 1 60.38 200 CYS A C 1
ATOM 1621 O O . CYS A 1 200 ? 20.469 -15.82 -14.672 1 60.38 200 CYS A O 1
ATOM 1623 N N . ASN A 1 201 ? 22.203 -16.562 -13.461 1 73.06 201 ASN A N 1
ATOM 1624 C CA . ASN A 1 201 ? 23.078 -16.688 -14.617 1 73.06 201 ASN A CA 1
ATOM 1625 C C . ASN A 1 201 ? 22.875 -18.031 -15.32 1 73.06 201 ASN A C 1
ATOM 1627 O O . ASN A 1 201 ? 23.453 -18.266 -16.391 1 73.06 201 ASN A O 1
ATOM 1631 N N . ASP A 1 202 ? 22.109 -18.906 -14.828 1 76.12 202 ASP A N 1
ATOM 1632 C CA . ASP A 1 202 ? 21.875 -20.25 -15.359 1 76.12 202 ASP A CA 1
ATOM 1633 C C . ASP A 1 202 ? 20.453 -20.375 -15.922 1 76.12 202 ASP A C 1
ATOM 1635 O O . ASP A 1 202 ? 19.484 -20.406 -15.164 1 76.12 202 ASP A O 1
ATOM 1639 N N . TYR A 1 203 ? 20.422 -20.594 -17.219 1 71.94 203 TYR A N 1
ATOM 1640 C CA . TYR A 1 203 ? 19.141 -20.641 -17.922 1 71.94 203 TYR A CA 1
ATOM 1641 C C . TYR A 1 203 ? 18.328 -21.844 -17.453 1 71.94 203 TYR A C 1
ATOM 1643 O O . TYR A 1 203 ? 17.109 -21.75 -17.281 1 71.94 203 TYR A O 1
ATOM 1651 N N . LYS A 1 204 ? 19.016 -22.938 -17.406 1 80.25 204 LYS A N 1
ATOM 1652 C CA . LYS A 1 204 ? 18.312 -24.141 -16.953 1 80.25 204 LYS A CA 1
ATOM 1653 C C . LYS A 1 204 ? 17.719 -23.938 -15.562 1 80.25 204 LYS A C 1
ATOM 1655 O O . LYS A 1 204 ? 16.578 -24.344 -15.305 1 80.25 204 LYS A O 1
ATOM 1660 N N . HIS A 1 205 ? 18.438 -23.312 -14.773 1 84.69 205 HIS A N 1
ATOM 1661 C CA . HIS A 1 205 ? 17.984 -23.031 -13.422 1 84.69 205 HIS A CA 1
ATOM 1662 C C . HIS A 1 205 ? 16.797 -22.047 -13.445 1 84.69 205 HIS A C 1
ATOM 1664 O O . HIS A 1 205 ? 15.805 -22.266 -12.75 1 84.69 205 HIS A O 1
ATOM 1670 N N . ALA A 1 206 ? 16.922 -21.062 -14.227 1 81.25 206 ALA A N 1
ATOM 1671 C CA . ALA A 1 206 ? 15.859 -20.078 -14.344 1 81.25 206 ALA A CA 1
ATOM 1672 C C . ALA A 1 206 ? 14.555 -20.719 -14.812 1 81.25 206 ALA A C 1
ATOM 1674 O O . ALA A 1 206 ? 13.484 -20.406 -14.297 1 81.25 206 ALA A O 1
ATOM 1675 N N . ASN A 1 207 ? 14.68 -21.594 -15.688 1 79.75 207 ASN A N 1
ATOM 1676 C CA . ASN A 1 207 ? 13.5 -22.266 -16.203 1 79.75 207 ASN A CA 1
ATOM 1677 C C . ASN A 1 207 ? 12.844 -23.141 -15.141 1 79.75 207 ASN A C 1
ATOM 1679 O O . ASN A 1 207 ? 11.617 -23.141 -15 1 79.75 207 ASN A O 1
ATOM 1683 N N . ARG A 1 208 ? 13.68 -23.844 -14.531 1 85.75 208 ARG A N 1
ATOM 1684 C CA . ARG A 1 208 ? 13.164 -24.688 -13.461 1 85.75 208 ARG A CA 1
ATOM 1685 C C . ARG A 1 208 ? 12.484 -23.844 -12.383 1 85.75 208 ARG A C 1
ATOM 1687 O O . ARG A 1 208 ? 11.422 -24.219 -11.883 1 85.75 208 ARG A O 1
ATOM 1694 N N . PHE A 1 209 ? 13.055 -22.781 -12.008 1 89.25 209 PHE A N 1
ATOM 1695 C CA . PHE A 1 209 ? 12.484 -21.844 -11.055 1 89.25 209 PHE A CA 1
ATOM 1696 C C . PHE A 1 209 ? 11.102 -21.375 -11.5 1 89.25 209 PHE A C 1
ATOM 1698 O O . PHE A 1 209 ? 10.148 -21.406 -10.719 1 89.25 209 PHE A O 1
ATOM 1705 N N . HIS A 1 210 ? 11.008 -21.062 -12.703 1 82.44 210 HIS A N 1
ATOM 1706 C CA . HIS A 1 210 ? 9.75 -20.547 -13.234 1 82.44 210 HIS A CA 1
ATOM 1707 C C . HIS A 1 210 ? 8.672 -21.625 -13.234 1 82.44 210 HIS A C 1
ATOM 1709 O O . HIS A 1 210 ? 7.504 -21.328 -12.953 1 82.44 210 HIS A O 1
ATOM 1715 N N . GLU A 1 211 ? 9.078 -22.766 -13.555 1 85.38 211 GLU A N 1
ATOM 1716 C CA . GLU A 1 211 ? 8.133 -23.875 -13.492 1 85.38 211 GLU A CA 1
ATOM 1717 C C . GLU A 1 211 ? 7.586 -24.062 -12.078 1 85.38 211 GLU A C 1
ATOM 1719 O O . GLU A 1 211 ? 6.379 -24.234 -11.898 1 85.38 211 GLU A O 1
ATOM 1724 N N . LEU A 1 212 ? 8.43 -24.016 -11.156 1 89.62 212 LEU A N 1
ATOM 1725 C CA . LEU A 1 212 ? 8.055 -24.188 -9.758 1 89.62 212 LEU A CA 1
ATOM 1726 C C . LEU A 1 212 ? 7.168 -23.031 -9.289 1 89.62 212 LEU A C 1
ATOM 1728 O O . LEU A 1 212 ? 6.258 -23.234 -8.477 1 89.62 212 LEU A O 1
ATOM 1732 N N . MET A 1 213 ? 7.445 -21.844 -9.781 1 88.12 213 MET A N 1
ATOM 1733 C CA . MET A 1 213 ? 6.633 -20.672 -9.438 1 88.12 213 MET A CA 1
ATOM 1734 C C . MET A 1 213 ? 5.223 -20.812 -10.008 1 88.12 213 MET A C 1
ATOM 1736 O O . MET A 1 213 ? 4.25 -20.391 -9.367 1 88.12 213 MET A O 1
ATOM 1740 N N . GLU A 1 214 ? 5.125 -21.406 -11.125 1 82.69 214 GLU A N 1
ATOM 1741 C CA . GLU A 1 214 ? 3.834 -21.562 -11.781 1 82.69 214 GLU A CA 1
ATOM 1742 C C . GLU A 1 214 ? 3.006 -22.656 -11.117 1 82.69 214 GLU A C 1
ATOM 1744 O O . GLU A 1 214 ? 1.776 -22.656 -11.195 1 82.69 214 GLU A O 1
ATOM 1749 N N . GLU A 1 215 ? 3.605 -23.547 -10.438 1 86.81 215 GLU A N 1
ATOM 1750 C CA . GLU A 1 215 ? 2.941 -24.688 -9.812 1 86.81 215 GLU A CA 1
ATOM 1751 C C . GLU A 1 215 ? 2.406 -24.328 -8.43 1 86.81 215 GLU A C 1
ATOM 1753 O O . GLU A 1 215 ? 1.745 -25.141 -7.785 1 86.81 215 GLU A O 1
ATOM 1758 N N . ARG A 1 216 ? 2.6 -23.141 -7.996 1 90.25 216 ARG A N 1
ATOM 1759 C CA . ARG A 1 216 ? 2.188 -22.719 -6.664 1 90.25 216 ARG A CA 1
ATOM 1760 C C . ARG A 1 216 ? 0.668 -22.719 -6.531 1 90.25 216 ARG A C 1
ATOM 1762 O O . ARG A 1 216 ? -0.045 -22.406 -7.488 1 90.25 216 ARG A O 1
ATOM 1769 N N . ASN A 1 217 ? 0.271 -23.094 -5.32 1 88.62 217 ASN A N 1
ATOM 1770 C CA . ASN A 1 217 ? -1.12 -22.891 -4.93 1 88.62 217 ASN A CA 1
ATOM 1771 C C . ASN A 1 217 ? -1.36 -21.469 -4.43 1 88.62 217 ASN A C 1
ATOM 1773 O O . ASN A 1 217 ? -1.27 -21.219 -3.229 1 88.62 217 ASN A O 1
ATOM 1777 N N . ILE A 1 218 ? -1.78 -20.625 -5.359 1 88.88 218 ILE A N 1
ATOM 1778 C CA . ILE A 1 218 ? -1.96 -19.219 -5.035 1 88.88 218 ILE A CA 1
ATOM 1779 C C . ILE A 1 218 ? -3.387 -18.969 -4.543 1 88.88 218 ILE A C 1
ATOM 1781 O O . ILE A 1 218 ? -4.352 -19.266 -5.258 1 88.88 218 ILE A O 1
ATOM 1785 N N . SER A 1 219 ? -3.512 -18.453 -3.357 1 86 219 SER A N 1
ATOM 1786 C CA . SER A 1 219 ? -4.844 -18.172 -2.832 1 86 219 SER A CA 1
ATOM 1787 C C . SER A 1 219 ? -5.098 -16.672 -2.744 1 86 219 SER A C 1
ATOM 1789 O O . SER A 1 219 ? -6.246 -16.234 -2.656 1 86 219 SER A O 1
ATOM 1791 N N . MET A 1 220 ? -3.992 -15.922 -2.754 1 91 220 MET A N 1
ATOM 1792 C CA . MET A 1 220 ? -4.113 -14.469 -2.631 1 91 220 MET A CA 1
ATOM 1793 C C . MET A 1 220 ? -3.074 -13.766 -3.494 1 91 220 MET A C 1
ATOM 1795 O O . MET A 1 220 ? -1.912 -14.172 -3.535 1 91 220 MET A O 1
ATOM 1799 N N . ILE A 1 221 ? -3.543 -12.75 -4.199 1 92.06 221 ILE A N 1
ATOM 1800 C CA . ILE A 1 221 ? -2.668 -11.852 -4.949 1 92.06 221 ILE A CA 1
ATOM 1801 C C . ILE A 1 221 ? -2.783 -10.43 -4.391 1 92.06 221 ILE A C 1
ATOM 1803 O O . ILE A 1 221 ? -3.889 -9.938 -4.172 1 92.06 221 ILE A O 1
ATOM 1807 N N . SER A 1 222 ? -1.681 -9.867 -4.086 1 94 222 SER A N 1
ATOM 1808 C CA . SER A 1 222 ? -1.69 -8.516 -3.537 1 94 222 SER A CA 1
ATOM 1809 C C . SER A 1 222 ? -0.699 -7.613 -4.266 1 94 222 SER A C 1
ATOM 1811 O O . SER A 1 222 ? 0.376 -8.062 -4.668 1 94 222 SER A O 1
ATOM 1813 N N . SER A 1 223 ? -1.074 -6.34 -4.355 1 90.56 223 SER A N 1
ATOM 1814 C CA . SER A 1 223 ? -0.146 -5.344 -4.887 1 90.56 223 SER A CA 1
ATOM 1815 C C . SER A 1 223 ? 0.644 -4.676 -3.766 1 90.56 223 SER A C 1
ATOM 1817 O O . SER A 1 223 ? 1.513 -3.84 -4.027 1 90.56 223 SER A O 1
ATOM 1819 N N . ASP A 1 224 ? 0.375 -5.004 -2.6 1 94.31 224 ASP A N 1
ATOM 1820 C CA . ASP A 1 224 ? 0.97 -4.398 -1.412 1 94.31 224 ASP A CA 1
ATOM 1821 C C . ASP A 1 224 ? 1.921 -5.371 -0.719 1 94.31 224 ASP A C 1
ATOM 1823 O O . ASP A 1 224 ? 1.481 -6.344 -0.099 1 94.31 224 ASP A O 1
ATOM 1827 N N . SER A 1 225 ? 3.166 -5.035 -0.729 1 94.69 225 SER A N 1
ATOM 1828 C CA . SER A 1 225 ? 4.18 -5.961 -0.24 1 94.69 225 SER A CA 1
ATOM 1829 C C . SER A 1 225 ? 4.094 -6.129 1.273 1 94.69 225 SER A C 1
ATOM 1831 O O . SER A 1 225 ? 4.348 -7.215 1.797 1 94.69 225 SER A O 1
ATOM 1833 N N . LEU A 1 226 ? 3.779 -5.074 1.974 1 96.62 226 LEU A N 1
ATOM 1834 C CA . LEU A 1 226 ? 3.67 -5.207 3.422 1 96.62 226 LEU A CA 1
ATOM 1835 C C . LEU A 1 226 ? 2.492 -6.098 3.801 1 96.62 226 LEU A C 1
ATOM 1837 O O . LEU A 1 226 ? 2.584 -6.887 4.742 1 96.62 226 LEU A O 1
ATOM 1841 N N . ASN A 1 227 ? 1.408 -5.949 3.066 1 96.62 227 ASN A N 1
ATOM 1842 C CA . ASN A 1 227 ? 0.271 -6.832 3.307 1 96.62 227 ASN A CA 1
ATOM 1843 C C . ASN A 1 227 ? 0.643 -8.297 3.092 1 96.62 227 ASN A C 1
ATOM 1845 O O . ASN A 1 227 ? 0.187 -9.172 3.83 1 96.62 227 ASN A O 1
ATOM 1849 N N . MET A 1 228 ? 1.392 -8.531 2.086 1 96.25 228 MET A N 1
ATOM 1850 C CA . MET A 1 228 ? 1.824 -9.898 1.845 1 96.25 228 MET A CA 1
ATOM 1851 C C . MET A 1 228 ? 2.623 -10.438 3.029 1 96.25 228 MET A C 1
ATOM 1853 O O . MET A 1 228 ? 2.416 -11.57 3.463 1 96.25 228 MET A O 1
ATOM 1857 N N . VAL A 1 229 ? 3.482 -9.641 3.535 1 97.25 229 VAL A N 1
ATOM 1858 C CA . VAL A 1 229 ? 4.301 -10.023 4.68 1 97.25 229 VAL A CA 1
ATOM 1859 C C . VAL A 1 229 ? 3.41 -10.273 5.895 1 97.25 229 VAL A C 1
ATOM 1861 O O . VAL A 1 229 ? 3.58 -11.266 6.605 1 97.25 229 VAL A O 1
ATOM 1864 N N . MET A 1 230 ? 2.488 -9.383 6.098 1 96.69 230 MET A N 1
ATOM 1865 C CA . MET A 1 230 ? 1.567 -9.516 7.223 1 96.69 230 MET A CA 1
ATOM 1866 C C . MET A 1 230 ? 0.767 -10.812 7.117 1 96.69 230 MET A C 1
ATOM 1868 O O . MET A 1 230 ? 0.544 -11.492 8.117 1 96.69 230 MET A O 1
ATOM 1872 N N . LEU A 1 231 ? 0.335 -11.07 5.926 1 95.06 231 LEU A N 1
ATOM 1873 C CA . LEU A 1 231 ? -0.39 -12.312 5.699 1 95.06 231 LEU A CA 1
ATOM 1874 C C . LEU A 1 231 ? 0.456 -13.516 6.105 1 95.06 231 LEU A C 1
ATOM 1876 O O . LEU A 1 231 ? -0.03 -14.422 6.789 1 95.06 231 LEU A O 1
ATOM 1880 N N . CYS A 1 232 ? 1.689 -13.523 5.758 1 96.06 232 CYS A N 1
ATOM 1881 C CA . CYS A 1 232 ? 2.59 -14.617 6.098 1 96.06 232 CYS A CA 1
ATOM 1882 C C . CYS A 1 232 ? 2.818 -14.688 7.602 1 96.06 232 CYS A C 1
ATOM 1884 O O . CYS A 1 232 ? 3.029 -15.773 8.148 1 96.06 232 CYS A O 1
ATOM 1886 N N . ALA A 1 233 ? 2.811 -13.578 8.258 1 96.44 233 ALA A N 1
ATOM 1887 C CA . ALA A 1 233 ? 3.088 -13.516 9.695 1 96.44 233 ALA A CA 1
ATOM 1888 C C . ALA A 1 233 ? 1.951 -14.141 10.5 1 96.44 233 ALA A C 1
ATOM 1890 O O . ALA A 1 233 ? 2.176 -14.688 11.586 1 96.44 233 ALA A O 1
ATOM 1891 N N . PHE A 1 234 ? 0.733 -14.102 9.922 1 94.56 234 PHE A N 1
ATOM 1892 C CA . PHE A 1 234 ? -0.397 -14.414 10.781 1 94.56 234 PHE A CA 1
ATOM 1893 C C . PHE A 1 234 ? -1.222 -15.555 10.203 1 94.56 234 PHE A C 1
ATOM 1895 O O . PHE A 1 234 ? -2.275 -15.906 10.742 1 94.56 234 PHE A O 1
ATOM 1902 N N . THR A 1 235 ? -0.824 -16.062 9.109 1 91.69 235 THR A N 1
ATOM 1903 C CA . THR A 1 235 ? -1.469 -17.219 8.508 1 91.69 235 THR A CA 1
ATOM 1904 C C . THR A 1 235 ? -0.429 -18.234 8.023 1 91.69 235 THR A C 1
ATOM 1906 O O . THR A 1 235 ? 0.771 -18.047 8.242 1 91.69 235 THR A O 1
ATOM 1909 N N . ASP A 1 236 ? -0.896 -19.281 7.297 1 91.88 236 ASP A N 1
ATOM 1910 C CA . ASP A 1 236 ? 0.026 -20.312 6.855 1 91.88 236 ASP A CA 1
ATOM 1911 C C . ASP A 1 236 ? 0.534 -20.047 5.441 1 91.88 236 ASP A C 1
ATOM 1913 O O . ASP A 1 236 ? 1.169 -20.891 4.824 1 91.88 236 ASP A O 1
ATOM 1917 N N . HIS A 1 237 ? 0.247 -18.875 4.98 1 94.25 237 HIS A N 1
ATOM 1918 C CA . HIS A 1 237 ? 0.769 -18.516 3.67 1 94.25 237 HIS A CA 1
ATOM 1919 C C . HIS A 1 237 ? 2.283 -18.328 3.711 1 94.25 237 HIS A C 1
ATOM 1921 O O . HIS A 1 237 ? 2.844 -18 4.758 1 94.25 237 HIS A O 1
ATOM 1927 N N . ILE A 1 238 ? 2.873 -18.547 2.543 1 96 238 ILE A N 1
ATOM 1928 C CA . ILE A 1 238 ? 4.312 -18.344 2.424 1 96 238 ILE A CA 1
ATOM 1929 C C . ILE A 1 238 ? 4.605 -17.516 1.175 1 96 238 ILE A C 1
ATOM 1931 O O . ILE A 1 238 ? 3.754 -17.375 0.292 1 96 238 ILE A O 1
ATOM 1935 N N . MET A 1 239 ? 5.816 -16.969 1.148 1 96.06 239 MET A N 1
ATOM 1936 C CA . MET A 1 239 ? 6.277 -16.25 -0.033 1 96.06 239 MET A CA 1
ATOM 1937 C C . MET A 1 239 ? 7.805 -16.219 -0.092 1 96.06 239 MET A C 1
ATOM 1939 O O . MET A 1 239 ? 8.469 -16.469 0.916 1 96.06 239 MET A O 1
ATOM 1943 N N . LEU A 1 240 ? 8.328 -16 -1.266 1 95.25 240 LEU A N 1
ATOM 1944 C CA . LEU A 1 240 ? 9.75 -15.695 -1.401 1 95.25 240 LEU A CA 1
ATOM 1945 C C . LEU A 1 240 ? 10.031 -14.242 -1.062 1 95.25 240 LEU A C 1
ATOM 1947 O O . LEU A 1 240 ? 9.258 -13.352 -1.422 1 95.25 240 LEU A O 1
ATOM 1951 N N . MET A 1 241 ? 11.117 -14.055 -0.37 1 94.25 241 MET A N 1
ATOM 1952 C CA . MET A 1 241 ? 11.5 -12.727 0.099 1 94.25 241 MET A CA 1
ATOM 1953 C C . MET A 1 241 ? 13.016 -12.555 0.078 1 94.25 241 MET A C 1
ATOM 1955 O O . MET A 1 241 ? 13.75 -13.469 0.448 1 94.25 241 MET A O 1
ATOM 1959 N N . PRO A 1 242 ? 13.469 -11.391 -0.414 1 91.69 242 PRO A N 1
ATOM 1960 C CA . PRO A 1 242 ? 14.898 -11.133 -0.258 1 91.69 242 PRO A CA 1
ATOM 1961 C C . PRO A 1 242 ? 15.383 -11.336 1.176 1 91.69 242 PRO A C 1
ATOM 1963 O O . PRO A 1 242 ? 14.766 -10.844 2.119 1 91.69 242 PRO A O 1
ATOM 1966 N N . GLU A 1 243 ? 16.453 -12.016 1.346 1 92.25 243 GLU A N 1
ATOM 1967 C CA . GLU A 1 243 ? 16.938 -12.453 2.656 1 92.25 243 GLU A CA 1
ATOM 1968 C C . GLU A 1 243 ? 17.25 -11.258 3.549 1 92.25 243 GLU A C 1
ATOM 1970 O O . GLU A 1 243 ? 17.016 -11.297 4.758 1 92.25 243 GLU A O 1
ATOM 1975 N N . VAL A 1 244 ? 17.797 -10.195 3.014 1 88.12 244 VAL A N 1
ATOM 1976 C CA . VAL A 1 244 ? 18.219 -9.031 3.783 1 88.12 244 VAL A CA 1
ATOM 1977 C C . VAL A 1 244 ? 17 -8.367 4.418 1 88.12 244 VAL A C 1
ATOM 1979 O O . VAL A 1 244 ? 17.078 -7.828 5.527 1 88.12 244 VAL A O 1
ATOM 1982 N N . LEU A 1 245 ? 15.859 -8.438 3.768 1 89.44 245 LEU A N 1
ATOM 1983 C CA . LEU A 1 245 ? 14.641 -7.828 4.273 1 89.44 245 LEU A CA 1
ATOM 1984 C C . LEU A 1 245 ? 13.969 -8.727 5.309 1 89.44 245 LEU A C 1
ATOM 1986 O O . LEU A 1 245 ? 13.438 -8.242 6.309 1 89.44 245 LEU A O 1
ATOM 1990 N N . SER A 1 246 ? 13.992 -9.992 5.086 1 90.69 246 SER A N 1
ATOM 1991 C CA . SER A 1 246 ? 13.312 -10.945 5.949 1 90.69 246 SER A CA 1
ATOM 1992 C C . SER A 1 246 ? 13.883 -10.93 7.359 1 90.69 246 SER A C 1
ATOM 1994 O O . SER A 1 246 ? 13.141 -10.992 8.336 1 90.69 246 SER A O 1
ATOM 1996 N N . ARG A 1 247 ? 15.164 -10.828 7.492 1 84.75 247 ARG A N 1
ATOM 1997 C CA . ARG A 1 247 ? 15.82 -10.828 8.797 1 84.75 247 ARG A CA 1
ATOM 1998 C C . ARG A 1 247 ? 15.375 -9.633 9.633 1 84.75 247 ARG A C 1
ATOM 2000 O O . ARG A 1 247 ? 15.125 -9.766 10.836 1 84.75 247 ARG A O 1
ATOM 2007 N N . ASN A 1 248 ? 15.266 -8.539 9.039 1 86.19 248 ASN A N 1
ATOM 2008 C CA . ASN A 1 248 ? 14.836 -7.328 9.727 1 86.19 248 ASN A CA 1
ATOM 2009 C C . ASN A 1 248 ? 13.383 -7.426 10.18 1 86.19 248 ASN A C 1
ATOM 2011 O O . ASN A 1 248 ? 13.031 -6.965 11.273 1 86.19 248 ASN A O 1
ATOM 2015 N N . LEU A 1 249 ? 12.602 -8.102 9.461 1 92.81 249 LEU A N 1
ATOM 2016 C CA . LEU A 1 249 ? 11.164 -8.188 9.727 1 92.81 249 LEU A CA 1
ATOM 2017 C C . LEU A 1 249 ? 10.883 -9.055 10.945 1 92.81 249 LEU A C 1
ATOM 2019 O O . LEU A 1 249 ? 9.883 -8.859 11.633 1 92.81 249 LEU A O 1
ATOM 2023 N N . GLU A 1 250 ? 11.758 -10.008 11.211 1 92.5 250 GLU A N 1
ATOM 2024 C CA . GLU A 1 250 ? 11.586 -10.922 12.336 1 92.5 250 GLU A CA 1
ATOM 2025 C C . GLU A 1 250 ? 11.609 -10.18 13.664 1 92.5 250 GLU A C 1
ATOM 2027 O O . GLU A 1 250 ? 11.086 -10.664 14.672 1 92.5 250 GLU A O 1
ATOM 2032 N N . ASN A 1 251 ? 12.18 -8.977 13.664 1 89.88 251 ASN A N 1
ATOM 2033 C CA . ASN A 1 251 ? 12.25 -8.148 14.867 1 89.88 251 ASN A CA 1
ATOM 2034 C C . ASN A 1 251 ? 10.906 -7.496 15.172 1 89.88 251 ASN A C 1
ATOM 2036 O O . ASN A 1 251 ? 10.672 -7.039 16.297 1 89.88 251 ASN A O 1
ATOM 2040 N N . TYR A 1 252 ? 10.055 -7.488 14.211 1 93.19 252 TYR A N 1
ATOM 2041 C CA . TYR A 1 252 ? 8.828 -6.719 14.367 1 93.19 252 TYR A CA 1
ATOM 2042 C C . TYR A 1 252 ? 7.602 -7.625 14.32 1 93.19 252 TYR A C 1
ATOM 2044 O O . TYR A 1 252 ? 6.57 -7.32 14.922 1 93.19 252 TYR A O 1
ATOM 2052 N N . LEU A 1 253 ? 7.707 -8.672 13.625 1 96.25 253 LEU A N 1
ATOM 2053 C CA . LEU A 1 253 ? 6.559 -9.523 13.352 1 96.25 253 LEU A CA 1
ATOM 2054 C C . LEU A 1 253 ? 6.883 -10.984 13.656 1 96.25 253 LEU A C 1
ATOM 2056 O O . LEU A 1 253 ? 8.055 -11.375 13.68 1 96.25 253 LEU A O 1
ATOM 2060 N N . PRO A 1 254 ? 5.887 -11.773 13.961 1 96.69 254 PRO A N 1
ATOM 2061 C CA . PRO A 1 254 ? 6.129 -13.195 14.25 1 96.69 254 PRO A CA 1
ATOM 2062 C C . PRO A 1 254 ? 6.414 -14.008 12.984 1 96.69 254 PRO A C 1
ATOM 2064 O O . PRO A 1 254 ? 5.605 -14.852 12.594 1 96.69 254 PRO A O 1
ATOM 2067 N N . LEU A 1 255 ? 7.582 -13.789 12.492 1 97.12 255 LEU A N 1
ATOM 2068 C CA . LEU A 1 255 ? 7.988 -14.375 11.219 1 97.12 255 LEU A CA 1
ATOM 2069 C C . LEU A 1 255 ? 9.258 -15.203 11.383 1 97.12 255 LEU A C 1
ATOM 2071 O O . LEU A 1 255 ? 10.008 -15.008 12.336 1 97.12 255 LEU A O 1
ATOM 2075 N N . LYS A 1 256 ? 9.375 -16.109 10.492 1 96.56 256 LYS A N 1
ATOM 2076 C CA . LYS A 1 256 ? 10.602 -16.891 10.336 1 96.56 256 LYS A CA 1
ATOM 2077 C C . LYS A 1 256 ? 11.023 -16.969 8.867 1 96.56 256 LYS A C 1
ATOM 2079 O O . LYS A 1 256 ? 10.188 -17.156 7.984 1 96.56 256 LYS A O 1
ATOM 2084 N N . SER A 1 257 ? 12.266 -16.703 8.664 1 95.38 257 SER A N 1
ATOM 2085 C CA . SER A 1 257 ? 12.867 -16.812 7.336 1 95.38 257 SER A CA 1
ATOM 2086 C C . SER A 1 257 ? 13.711 -18.078 7.215 1 95.38 257 SER A C 1
ATOM 2088 O O . SER A 1 257 ? 14.57 -18.344 8.055 1 95.38 257 SER A O 1
ATOM 2090 N N . ILE A 1 258 ? 13.477 -18.891 6.125 1 96.06 258 ILE A N 1
ATOM 2091 C CA . ILE A 1 258 ? 14.242 -20.125 5.965 1 96.06 258 ILE A CA 1
ATOM 2092 C C . ILE A 1 258 ? 14.859 -20.156 4.57 1 96.06 258 ILE A C 1
ATOM 2094 O O . ILE A 1 258 ? 14.375 -19.5 3.645 1 96.06 258 ILE A O 1
ATOM 2098 N N . ILE A 1 259 ? 15.906 -20.938 4.469 1 94.62 259 ILE A N 1
ATOM 2099 C CA . ILE A 1 259 ? 16.578 -21.109 3.184 1 94.62 259 ILE A CA 1
ATOM 2100 C C . ILE A 1 259 ? 15.742 -22.031 2.293 1 94.62 259 ILE A C 1
ATOM 2102 O O . ILE A 1 259 ? 15.359 -23.125 2.709 1 94.62 259 ILE A O 1
ATOM 2106 N N . PRO A 1 260 ? 15.43 -21.562 1.118 1 95.75 260 PRO A N 1
ATOM 2107 C CA . PRO A 1 260 ? 14.633 -22.406 0.226 1 95.75 260 PRO A CA 1
ATOM 2108 C C . PRO A 1 260 ? 15.453 -23.547 -0.378 1 95.75 260 PRO A C 1
ATOM 2110 O O . PRO A 1 260 ? 16.688 -23.531 -0.31 1 95.75 260 PRO A O 1
ATOM 2113 N N . PRO A 1 261 ? 14.719 -24.547 -0.944 1 95.81 261 PRO A N 1
ATOM 2114 C CA . PRO A 1 261 ? 15.43 -25.531 -1.753 1 95.81 261 PRO A CA 1
ATOM 2115 C C . PRO A 1 261 ? 16.266 -24.906 -2.867 1 95.81 261 PRO A C 1
ATOM 2117 O O . PRO A 1 261 ? 15.898 -23.844 -3.383 1 95.81 261 PRO A O 1
ATOM 2120 N N . PRO A 1 262 ? 17.344 -25.531 -3.264 1 94.38 262 PRO A N 1
ATOM 2121 C CA . PRO A 1 262 ? 18.281 -24.953 -4.234 1 94.38 262 PRO A CA 1
ATOM 2122 C C . PRO A 1 262 ? 17.594 -24.562 -5.543 1 94.38 262 PRO A C 1
ATOM 2124 O O . PRO A 1 262 ? 18 -23.594 -6.184 1 94.38 262 PRO A O 1
ATOM 2127 N N . GLU A 1 263 ? 16.609 -25.234 -5.914 1 94.56 263 GLU A N 1
ATOM 2128 C CA . GLU A 1 263 ? 15.922 -24.984 -7.18 1 94.56 263 GLU A CA 1
ATOM 2129 C C . GLU A 1 263 ? 15.203 -23.641 -7.164 1 94.56 263 GLU A C 1
ATOM 2131 O O . GLU A 1 263 ? 14.875 -23.094 -8.219 1 94.56 263 GLU A O 1
ATOM 2136 N N . LEU A 1 264 ? 15.031 -23.156 -5.918 1 94.75 264 LEU A N 1
ATOM 2137 C CA . LEU A 1 264 ? 14.273 -21.922 -5.773 1 94.75 264 LEU A CA 1
ATOM 2138 C C . LEU A 1 264 ? 15.203 -20.734 -5.508 1 94.75 264 LEU A C 1
ATOM 2140 O O . LEU A 1 264 ? 14.742 -19.609 -5.293 1 94.75 264 LEU A O 1
ATOM 2144 N N . GLN A 1 265 ? 16.438 -20.984 -5.594 1 92.38 265 GLN A N 1
ATOM 2145 C CA . GLN A 1 265 ? 17.391 -19.922 -5.305 1 92.38 265 GLN A CA 1
ATOM 2146 C C . GLN A 1 265 ? 17.562 -19 -6.508 1 92.38 265 GLN A C 1
ATOM 2148 O O . GLN A 1 265 ? 17.844 -19.453 -7.617 1 92.38 265 GLN A O 1
ATOM 2153 N N . MET A 1 266 ? 17.328 -17.75 -6.25 1 91.06 266 MET A N 1
ATOM 2154 C CA . MET A 1 266 ? 17.516 -16.672 -7.227 1 91.06 266 MET A CA 1
ATOM 2155 C C . MET A 1 266 ? 18.172 -15.461 -6.582 1 91.06 266 MET A C 1
ATOM 2157 O O . MET A 1 266 ? 18.219 -15.359 -5.355 1 91.06 266 MET A O 1
ATOM 2161 N N . ASN A 1 267 ? 18.656 -14.633 -7.453 1 89.25 267 ASN A N 1
ATOM 2162 C CA . ASN A 1 267 ? 19.219 -13.375 -6.977 1 89.25 267 ASN A CA 1
ATOM 2163 C C . ASN A 1 267 ? 18.234 -12.219 -7.156 1 89.25 267 ASN A C 1
ATOM 2165 O O . ASN A 1 267 ? 17.453 -12.203 -8.109 1 89.25 267 ASN A O 1
ATOM 2169 N N . PHE A 1 268 ? 18.266 -11.391 -6.199 1 90.06 268 PHE A N 1
ATOM 2170 C CA . PHE A 1 268 ? 17.469 -10.172 -6.25 1 90.06 268 PHE A CA 1
ATOM 2171 C C . PHE A 1 268 ? 18.359 -8.945 -6.039 1 90.06 268 PHE A C 1
ATOM 2173 O O . PHE A 1 268 ? 19.25 -8.953 -5.191 1 90.06 268 PHE A O 1
ATOM 2180 N N . GLU A 1 269 ? 18.109 -7.973 -6.855 1 89 269 GLU A N 1
ATOM 2181 C CA . GLU A 1 269 ? 18.844 -6.715 -6.707 1 89 269 GLU A CA 1
ATOM 2182 C C . GLU A 1 269 ? 17.875 -5.531 -6.621 1 89 269 GLU A C 1
ATOM 2184 O O . GLU A 1 269 ? 16.906 -5.453 -7.379 1 89 269 GLU A O 1
ATOM 2189 N N . CYS A 1 270 ? 18.094 -4.648 -5.691 1 92.19 270 CYS A N 1
ATOM 2190 C CA . CYS A 1 270 ? 17.297 -3.449 -5.48 1 92.19 270 CYS A CA 1
ATOM 2191 C C . CYS A 1 270 ? 18.109 -2.191 -5.754 1 92.19 270 CYS A C 1
ATOM 2193 O O . CYS A 1 270 ? 19.266 -2.1 -5.352 1 92.19 270 CYS A O 1
ATOM 2195 N N . PHE A 1 271 ? 17.406 -1.244 -6.379 1 91.81 271 PHE A N 1
ATOM 2196 C CA . PHE A 1 271 ? 18.125 -0.031 -6.773 1 91.81 271 PHE A CA 1
ATOM 2197 C C . PHE A 1 271 ? 17.453 1.201 -6.168 1 91.81 271 PHE A C 1
ATOM 2199 O O . PHE A 1 271 ? 16.266 1.171 -5.828 1 91.81 271 PHE A O 1
ATOM 2206 N N . LEU A 1 272 ? 18.203 2.193 -5.984 1 95.12 272 LEU A N 1
ATOM 2207 C CA . LEU A 1 272 ? 17.781 3.535 -5.605 1 95.12 272 LEU A CA 1
ATOM 2208 C C . LEU A 1 272 ? 18.109 4.539 -6.707 1 95.12 272 LEU A C 1
ATOM 2210 O O . LEU A 1 272 ? 19.203 4.52 -7.266 1 95.12 272 LEU A O 1
ATOM 2214 N N . HIS A 1 273 ? 17.172 5.348 -7.027 1 96.94 273 HIS A N 1
ATOM 2215 C CA . HIS A 1 273 ? 17.328 6.332 -8.086 1 96.94 273 HIS A CA 1
ATOM 2216 C C . HIS A 1 273 ? 17.047 7.742 -7.574 1 96.94 273 HIS A C 1
ATOM 2218 O O . HIS A 1 273 ? 16.141 7.953 -6.773 1 96.94 273 HIS A O 1
ATOM 2224 N N . TYR A 1 274 ? 17.797 8.688 -8.031 1 95.62 274 TYR A N 1
ATOM 2225 C CA . TYR A 1 274 ? 17.578 10.094 -7.727 1 95.62 274 TYR A CA 1
ATOM 2226 C C . TYR A 1 274 ? 18.109 10.984 -8.844 1 95.62 274 TYR A C 1
ATOM 2228 O O . TYR A 1 274 ? 18.891 10.539 -9.688 1 95.62 274 TYR A O 1
ATOM 2236 N N . HIS A 1 275 ? 17.625 12.172 -8.891 1 94.94 275 HIS A N 1
ATOM 2237 C CA . HIS A 1 275 ? 18.094 13.133 -9.875 1 94.94 275 HIS A CA 1
ATOM 2238 C C . HIS A 1 275 ? 19.547 13.531 -9.594 1 94.94 275 HIS A C 1
ATOM 2240 O O . HIS A 1 275 ? 19.922 13.75 -8.445 1 94.94 275 HIS A O 1
ATOM 2246 N N . ARG A 1 276 ? 20.344 13.695 -10.625 1 91.88 276 ARG A N 1
ATOM 2247 C CA . ARG A 1 276 ? 21.766 13.969 -10.531 1 91.88 276 ARG A CA 1
ATOM 2248 C C . ARG A 1 276 ? 22.031 15.266 -9.758 1 91.88 276 ARG A C 1
ATOM 2250 O O . ARG A 1 276 ? 23.062 15.406 -9.109 1 91.88 276 ARG A O 1
ATOM 2257 N N . SER A 1 277 ? 21.062 16.125 -9.781 1 89.38 277 SER A N 1
ATOM 2258 C CA . SER A 1 277 ? 21.219 17.406 -9.086 1 89.38 277 SER A CA 1
ATOM 2259 C C . SER A 1 277 ? 21.328 17.203 -7.578 1 89.38 277 SER A C 1
ATOM 2261 O O . SER A 1 277 ? 21.766 18.109 -6.855 1 89.38 277 SER A O 1
ATOM 2263 N N . LEU A 1 278 ? 20.922 16.094 -7.102 1 90.56 278 LEU A N 1
ATOM 2264 C CA . LEU A 1 278 ? 20.969 15.812 -5.668 1 90.56 278 LEU A CA 1
ATOM 2265 C C . LEU A 1 278 ? 22.297 15.172 -5.289 1 90.56 278 LEU A C 1
ATOM 2267 O O . LEU A 1 278 ? 22.547 14.922 -4.109 1 90.56 278 LEU A O 1
ATOM 2271 N N . SER A 1 279 ? 23.078 15.055 -6.328 1 86.5 279 SER A N 1
ATOM 2272 C CA . SER A 1 279 ? 24.375 14.461 -6.031 1 86.5 279 SER A CA 1
ATOM 2273 C C . SER A 1 279 ? 25.172 15.32 -5.051 1 86.5 279 SER A C 1
ATOM 2275 O O . SER A 1 279 ? 25.281 16.531 -5.234 1 86.5 279 SER A O 1
ATOM 2277 N N . GLY A 1 280 ? 25.578 14.797 -3.906 1 83.31 280 GLY A N 1
ATOM 2278 C CA . GLY A 1 280 ? 26.344 15.523 -2.908 1 83.31 280 GLY A CA 1
ATOM 2279 C C . GLY A 1 280 ? 25.484 16.141 -1.827 1 83.31 280 GLY A C 1
ATOM 2280 O O . GLY A 1 280 ? 26 16.812 -0.929 1 83.31 280 GLY A O 1
ATOM 2281 N N . ASP A 1 281 ? 24.172 15.992 -1.991 1 86.62 281 ASP A N 1
ATOM 2282 C CA . ASP A 1 281 ? 23.25 16.5 -0.974 1 86.62 281 ASP A CA 1
ATOM 2283 C C . ASP A 1 281 ? 23.422 15.742 0.341 1 86.62 281 ASP A C 1
ATOM 2285 O O . ASP A 1 281 ? 23.375 14.516 0.363 1 86.62 281 ASP A O 1
ATOM 2289 N N . ASN A 1 282 ? 23.594 16.469 1.4 1 82 282 ASN A N 1
ATOM 2290 C CA . ASN A 1 282 ? 23.859 15.867 2.705 1 82 282 ASN A CA 1
ATOM 2291 C C . ASN A 1 282 ? 22.672 15.039 3.186 1 82 282 ASN A C 1
ATOM 2293 O O . ASN A 1 282 ? 22.844 13.953 3.75 1 82 282 ASN A O 1
ATOM 2297 N N . ALA A 1 283 ? 21.531 15.555 2.973 1 81.38 283 ALA A N 1
ATOM 2298 C CA . ALA A 1 283 ? 20.344 14.828 3.402 1 81.38 283 ALA A CA 1
ATOM 2299 C C . ALA A 1 283 ? 20.188 13.516 2.648 1 81.38 283 ALA A C 1
ATOM 2301 O O . ALA A 1 283 ? 19.844 12.492 3.238 1 81.38 283 ALA A O 1
ATOM 2302 N N . LEU A 1 284 ? 20.453 13.578 1.382 1 85.25 284 LEU A N 1
ATOM 2303 C CA . LEU A 1 284 ? 20.438 12.352 0.59 1 85.25 284 LEU A CA 1
ATOM 2304 C C . LEU A 1 284 ? 21.453 11.344 1.11 1 85.25 284 LEU A C 1
ATOM 2306 O O . LEU A 1 284 ? 21.141 10.156 1.259 1 85.25 284 LEU A O 1
ATOM 2310 N N . GLN A 1 285 ? 22.578 11.867 1.378 1 83.81 285 GLN A N 1
ATOM 2311 C CA . GLN A 1 285 ? 23.625 10.977 1.882 1 83.81 285 GLN A CA 1
ATOM 2312 C C . GLN A 1 285 ? 23.219 10.352 3.211 1 83.81 285 GLN A C 1
ATOM 2314 O O . GLN A 1 285 ? 23.469 9.164 3.447 1 83.81 285 GLN A O 1
ATOM 2319 N N . MET A 1 286 ? 22.641 11.117 3.998 1 80.31 286 MET A N 1
ATOM 2320 C CA . MET A 1 286 ? 22.156 10.602 5.273 1 80.31 286 MET A CA 1
ATOM 2321 C C . MET A 1 286 ? 21.125 9.5 5.059 1 80.31 286 MET A C 1
ATOM 2323 O O . MET A 1 286 ? 21.156 8.469 5.742 1 80.31 286 MET A O 1
ATOM 2327 N N . ILE A 1 287 ? 20.234 9.688 4.109 1 83.12 287 ILE A N 1
ATOM 2328 C CA . ILE A 1 287 ? 19.203 8.711 3.801 1 83.12 287 ILE A CA 1
ATOM 2329 C C . ILE A 1 287 ? 19.844 7.438 3.25 1 83.12 287 ILE A C 1
ATOM 2331 O O . ILE A 1 287 ? 19.484 6.328 3.652 1 83.12 287 ILE A O 1
ATOM 2335 N N . LEU A 1 288 ? 20.797 7.637 2.404 1 83.5 288 LEU A N 1
ATOM 2336 C CA . LEU A 1 288 ? 21.5 6.496 1.826 1 83.5 288 LEU A CA 1
ATOM 2337 C C . LEU A 1 288 ? 22.219 5.695 2.908 1 83.5 288 LEU A C 1
ATOM 2339 O O . LEU A 1 288 ? 22.188 4.461 2.898 1 83.5 288 LEU A O 1
ATOM 2343 N N . ASP A 1 289 ? 22.781 6.371 3.824 1 82.31 289 ASP A N 1
ATOM 2344 C CA . ASP A 1 289 ? 23.469 5.711 4.926 1 82.31 289 ASP A CA 1
ATOM 2345 C C . ASP A 1 289 ? 22.484 4.91 5.785 1 82.31 289 ASP A C 1
ATOM 2347 O O . ASP A 1 289 ? 22.781 3.783 6.188 1 82.31 289 ASP A O 1
ATOM 2351 N N . LYS A 1 290 ? 21.406 5.43 6.02 1 80.88 290 LYS A N 1
ATOM 2352 C CA . LYS A 1 290 ? 20.375 4.746 6.809 1 80.88 290 LYS A CA 1
ATOM 2353 C C . LYS A 1 290 ? 19.844 3.52 6.074 1 80.88 290 LYS A C 1
ATOM 2355 O O . LYS A 1 290 ? 19.578 2.484 6.691 1 80.88 290 LYS A O 1
ATOM 2360 N N . LEU A 1 291 ? 19.688 3.678 4.789 1 83.94 291 LEU A N 1
ATOM 2361 C CA . LEU A 1 291 ? 19.188 2.566 3.984 1 83.94 291 LEU A CA 1
ATOM 2362 C C . LEU A 1 291 ? 20.203 1.432 3.938 1 83.94 291 LEU A C 1
ATOM 2364 O O . LEU A 1 291 ? 19.844 0.257 3.953 1 83.94 291 LEU A O 1
ATOM 2368 N N . HIS A 1 292 ? 21.391 1.844 3.879 1 80.81 292 HIS A N 1
ATOM 2369 C CA . HIS A 1 292 ? 22.453 0.836 3.865 1 80.81 292 HIS A CA 1
ATOM 2370 C C . HIS A 1 292 ? 22.484 0.054 5.172 1 80.81 292 HIS A C 1
ATOM 2372 O O . HIS A 1 292 ? 22.766 -1.144 5.18 1 80.81 292 HIS A O 1
ATOM 2378 N N . GLN A 1 293 ? 22.141 0.667 6.227 1 78.94 293 GLN A N 1
ATOM 2379 C CA . GLN A 1 293 ? 22.109 -0.002 7.52 1 78.94 293 GLN A CA 1
ATOM 2380 C C . GLN A 1 293 ? 21 -1.048 7.562 1 78.94 293 GLN A C 1
ATOM 2382 O O . GLN A 1 293 ? 21.094 -2.041 8.289 1 78.94 293 GLN A O 1
ATOM 2387 N N . ILE A 1 294 ? 19.953 -0.752 6.84 1 77 294 ILE A N 1
ATOM 2388 C CA . ILE A 1 294 ? 18.844 -1.68 6.777 1 77 294 ILE A CA 1
ATOM 2389 C C . ILE A 1 294 ? 19.266 -2.953 6.051 1 77 294 ILE A C 1
ATOM 2391 O O . ILE A 1 294 ? 18.828 -4.051 6.41 1 77 294 ILE A O 1
ATOM 2395 N N . THR A 1 295 ? 20.078 -2.762 5.133 1 76.44 295 THR A N 1
ATOM 2396 C CA . THR A 1 295 ? 20.391 -3.865 4.227 1 76.44 295 THR A CA 1
ATOM 2397 C C . THR A 1 295 ? 21.656 -4.594 4.668 1 76.44 295 THR A C 1
ATOM 2399 O O . THR A 1 295 ? 21.969 -5.668 4.148 1 76.44 295 THR A O 1
ATOM 2402 N N . THR A 1 296 ? 22.484 -3.896 5.555 1 70 296 THR A N 1
ATOM 2403 C CA . THR A 1 296 ? 23.688 -4.559 6.062 1 70 296 THR A CA 1
ATOM 2404 C C . THR A 1 296 ? 23.359 -5.363 7.316 1 70 296 THR A C 1
ATOM 2406 O O . THR A 1 296 ? 22.531 -4.957 8.125 1 70 296 THR A O 1
ATOM 2409 N N . VAL A 1 297 ? 23.328 -6.68 7.441 1 54.22 297 VAL A N 1
ATOM 2410 C CA . VAL A 1 297 ? 23.172 -7.598 8.562 1 54.22 297 VAL A CA 1
ATOM 2411 C C . VAL A 1 297 ? 23.906 -7.047 9.789 1 54.22 297 VAL A C 1
ATOM 2413 O O . VAL A 1 297 ? 25.125 -6.902 9.773 1 54.22 297 VAL A O 1
ATOM 2416 N N . GLU A 1 298 ? 23.391 -6.094 10.484 1 43.69 298 GLU A N 1
ATOM 2417 C CA . GLU A 1 298 ? 24.094 -5.84 11.742 1 43.69 298 GLU A CA 1
ATOM 2418 C C . GLU A 1 298 ? 24.172 -7.102 12.594 1 43.69 298 GLU A C 1
ATOM 2420 O O . GLU A 1 298 ? 23.172 -7.801 12.773 1 43.69 298 GLU A O 1
ATOM 2425 N N . ASN A 1 299 ? 25.188 -7.789 12.656 1 34.41 299 ASN A N 1
ATOM 2426 C CA . ASN A 1 299 ? 25.5 -8.633 13.797 1 34.41 299 ASN A CA 1
ATOM 2427 C C . ASN A 1 299 ? 25.141 -7.953 15.117 1 34.41 299 ASN A C 1
ATOM 2429 O O . ASN A 1 299 ? 25.891 -7.109 15.609 1 34.41 299 ASN A O 1
ATOM 2433 N N . VAL A 1 300 ? 24.078 -7.477 15.414 1 33.66 300 VAL A N 1
ATOM 2434 C CA . VAL A 1 300 ? 23.844 -7.094 16.797 1 33.66 300 VAL A CA 1
ATOM 2435 C C . VAL A 1 300 ? 24.266 -8.234 17.734 1 33.66 300 VAL A C 1
ATOM 2437 O O . VAL A 1 300 ? 23.766 -9.359 17.609 1 33.66 300 VAL A O 1
ATOM 2440 N N . THR A 1 301 ? 25.484 -8.227 18.156 1 26.06 301 THR A N 1
ATOM 2441 C CA . THR A 1 301 ? 25.891 -9.016 19.312 1 26.06 301 THR A CA 1
ATOM 2442 C C . THR A 1 301 ? 24.781 -9.031 20.375 1 26.06 301 THR A C 1
ATOM 2444 O O . THR A 1 301 ? 24.312 -7.98 20.812 1 26.06 301 THR A O 1
ATOM 2447 N N . PRO A 1 302 ? 24.453 -10.195 20.719 1 23.27 302 PRO A N 1
ATOM 2448 C CA . PRO A 1 302 ? 23.688 -10.195 21.969 1 23.27 302 PRO A CA 1
ATOM 2449 C C . PRO A 1 302 ? 24.375 -9.375 23.078 1 23.27 302 PRO A C 1
ATOM 2451 O O . PRO A 1 302 ? 25.594 -9.289 23.109 1 23.27 302 PRO A O 1
ATOM 2454 N N . MET B 1 1 ? -5.832 3.883 -40.844 1 23.03 1 MET B N 1
ATOM 2455 C CA . MET B 1 1 ? -5.988 2.463 -40.531 1 23.03 1 MET B CA 1
ATOM 2456 C C . MET B 1 1 ? -5.457 2.141 -39.156 1 23.03 1 MET B C 1
ATOM 2458 O O . MET B 1 1 ? -4.242 2.098 -38.938 1 23.03 1 MET B O 1
ATOM 2462 N N . ASN B 1 2 ? -5.777 2.701 -38.031 1 29.77 2 ASN B N 1
ATOM 2463 C CA . ASN B 1 2 ? -5.363 2.75 -36.625 1 29.77 2 ASN B CA 1
ATOM 2464 C C . ASN B 1 2 ? -5.27 1.353 -36.031 1 29.77 2 ASN B C 1
ATOM 2466 O O . ASN B 1 2 ? -6.242 0.85 -35.438 1 29.77 2 ASN B O 1
ATOM 2470 N N . GLU B 1 3 ? -4.648 0.268 -36.625 1 38.62 3 GLU B N 1
ATOM 2471 C CA . GLU B 1 3 ? -4.645 -1.188 -36.5 1 38.62 3 GLU B CA 1
ATOM 2472 C C . GLU B 1 3 ? -4.082 -1.628 -35.156 1 38.62 3 GLU B C 1
ATOM 2474 O O . GLU B 1 3 ? -2.922 -1.356 -34.844 1 38.62 3 GLU B O 1
ATOM 2479 N N . SER B 1 4 ? -4.742 -1.58 -34.125 1 50.62 4 SER B N 1
ATOM 2480 C CA . SER B 1 4 ? -4.492 -2.123 -32.781 1 50.62 4 SER B CA 1
ATOM 2481 C C . SER B 1 4 ? -3.998 -3.564 -32.844 1 50.62 4 SER B C 1
ATOM 2483 O O . SER B 1 4 ? -4.32 -4.285 -33.812 1 50.62 4 SER B O 1
ATOM 2485 N N . LEU B 1 5 ? -2.811 -3.857 -32.375 1 61.47 5 LEU B N 1
ATOM 2486 C CA . LEU B 1 5 ? -2.326 -5.234 -32.344 1 61.47 5 LEU B CA 1
ATOM 2487 C C . LEU B 1 5 ? -3.453 -6.199 -32 1 61.47 5 LEU B C 1
ATOM 2489 O O . LEU B 1 5 ? -4.137 -6.023 -30.984 1 61.47 5 LEU B O 1
ATOM 2493 N N . ASP B 1 6 ? -3.922 -6.953 -33 1 70.19 6 ASP B N 1
ATOM 2494 C CA . ASP B 1 6 ? -4.973 -7.949 -32.812 1 70.19 6 ASP B CA 1
ATOM 2495 C C . ASP B 1 6 ? -4.664 -8.859 -31.641 1 70.19 6 ASP B C 1
ATOM 2497 O O . ASP B 1 6 ? -3.506 -8.992 -31.234 1 70.19 6 ASP B O 1
ATOM 2501 N N . LEU B 1 7 ? -5.66 -9.305 -30.984 1 76.56 7 LEU B N 1
ATOM 2502 C CA . LEU B 1 7 ? -5.562 -10.188 -29.828 1 76.56 7 LEU B CA 1
ATOM 2503 C C . LEU B 1 7 ? -4.711 -11.414 -30.156 1 76.56 7 LEU B C 1
ATOM 2505 O O . LEU B 1 7 ? -3.988 -11.922 -29.297 1 76.56 7 LEU B O 1
ATOM 2509 N N . LYS B 1 8 ? -4.789 -11.805 -31.391 1 79.69 8 LYS B N 1
ATOM 2510 C CA . LYS B 1 8 ? -4.027 -12.961 -31.844 1 79.69 8 LYS B CA 1
ATOM 2511 C C . LYS B 1 8 ? -2.525 -12.695 -31.766 1 79.69 8 LYS B C 1
ATOM 2513 O O . LYS B 1 8 ? -1.755 -13.57 -31.359 1 79.69 8 LYS B O 1
ATOM 2518 N N . VAL B 1 9 ? -2.178 -11.469 -32.156 1 85.12 9 VAL B N 1
ATOM 2519 C CA . VAL B 1 9 ? -0.771 -11.078 -32.125 1 85.12 9 VAL B CA 1
ATOM 2520 C C . VAL B 1 9 ? -0.286 -11 -30.672 1 85.12 9 VAL B C 1
ATOM 2522 O O . VAL B 1 9 ? 0.783 -11.516 -30.344 1 85.12 9 VAL B O 1
ATOM 2525 N N . LEU B 1 10 ? -1.106 -10.398 -29.875 1 85.62 10 LEU B N 1
ATOM 2526 C CA . LEU B 1 10 ? -0.763 -10.273 -28.469 1 85.62 10 LEU B CA 1
ATOM 2527 C C . LEU B 1 10 ? -0.607 -11.641 -27.812 1 85.62 10 LEU B C 1
ATOM 2529 O O . LEU B 1 10 ? 0.282 -11.844 -26.984 1 85.62 10 LEU B O 1
ATOM 2533 N N . ARG B 1 11 ? -1.466 -12.523 -28.188 1 83.94 11 ARG B N 1
ATOM 2534 C CA . ARG B 1 11 ? -1.436 -13.891 -27.672 1 83.94 11 ARG B CA 1
ATOM 2535 C C . ARG B 1 11 ? -0.133 -14.586 -28.047 1 83.94 11 ARG B C 1
ATOM 2537 O O . ARG B 1 11 ? 0.489 -15.25 -27.203 1 83.94 11 ARG B O 1
ATOM 2544 N N . VAL B 1 12 ? 0.267 -14.398 -29.25 1 88.25 12 VAL B N 1
ATOM 2545 C CA . VAL B 1 12 ? 1.506 -14.992 -29.734 1 88.25 12 VAL B CA 1
ATOM 2546 C C . VAL B 1 12 ? 2.693 -14.43 -28.953 1 88.25 12 VAL B C 1
ATOM 2548 O O . VAL B 1 12 ? 3.555 -15.188 -28.484 1 88.25 12 VAL B O 1
ATOM 2551 N N . ILE B 1 13 ? 2.689 -13.094 -28.781 1 89.12 13 ILE B N 1
ATOM 2552 C CA . ILE B 1 13 ? 3.775 -12.438 -28.062 1 89.12 13 ILE B CA 1
ATOM 2553 C C . ILE B 1 13 ? 3.822 -12.945 -26.609 1 89.12 13 ILE B C 1
ATOM 2555 O O . ILE B 1 13 ? 4.898 -13.211 -26.078 1 89.12 13 ILE B O 1
ATOM 2559 N N . HIS B 1 14 ? 2.672 -13.094 -26.125 1 85.44 14 HIS B N 1
ATOM 2560 C CA . HIS B 1 14 ? 2.582 -13.594 -24.766 1 85.44 14 HIS B CA 1
ATOM 2561 C C . HIS B 1 14 ? 3.195 -14.984 -24.641 1 85.44 14 HIS B C 1
ATOM 2563 O O . HIS B 1 14 ? 4.008 -15.234 -23.75 1 85.44 14 HIS B O 1
ATOM 2569 N N . PHE B 1 15 ? 2.875 -15.852 -25.469 1 84.44 15 PHE B N 1
ATOM 2570 C CA . PHE B 1 15 ? 3.361 -17.219 -25.406 1 84.44 15 PHE B CA 1
ATOM 2571 C C . PHE B 1 15 ? 4.852 -17.281 -25.719 1 84.44 15 PHE B C 1
ATOM 2573 O O . PHE B 1 15 ? 5.578 -18.109 -25.156 1 84.44 15 PHE B O 1
ATOM 2580 N N . LEU B 1 16 ? 5.277 -16.359 -26.547 1 87.5 16 LEU B N 1
ATOM 2581 C CA . LEU B 1 16 ? 6.703 -16.281 -26.844 1 87.5 16 LEU B CA 1
ATOM 2582 C C . LEU B 1 16 ? 7.488 -15.805 -25.625 1 87.5 16 LEU B C 1
ATOM 2584 O O . LEU B 1 16 ? 8.594 -16.297 -25.359 1 87.5 16 LEU B O 1
ATOM 2588 N N . VAL B 1 17 ? 6.867 -14.852 -25 1 84.25 17 VAL B N 1
ATOM 2589 C CA . VAL B 1 17 ? 7.496 -14.336 -23.797 1 84.25 17 VAL B CA 1
ATOM 2590 C C . VAL B 1 17 ? 7.59 -15.445 -22.75 1 84.25 17 VAL B C 1
ATOM 2592 O O . VAL B 1 17 ? 8.594 -15.555 -22.031 1 84.25 17 VAL B O 1
ATOM 2595 N N . THR B 1 18 ? 6.609 -16.297 -22.688 1 77.69 18 THR B N 1
ATOM 2596 C CA . THR B 1 18 ? 6.484 -17.297 -21.625 1 77.69 18 THR B CA 1
ATOM 2597 C C . THR B 1 18 ? 7.324 -18.531 -21.953 1 77.69 18 THR B C 1
ATOM 2599 O O . THR B 1 18 ? 7.93 -19.125 -21.062 1 77.69 18 THR B O 1
ATOM 2602 N N . ASN B 1 19 ? 7.508 -18.875 -23.203 1 75.75 19 ASN B N 1
ATOM 2603 C CA . ASN B 1 19 ? 8.148 -20.156 -23.531 1 75.75 19 ASN B CA 1
ATOM 2604 C C . ASN B 1 19 ? 9.453 -19.953 -24.297 1 75.75 19 ASN B C 1
ATOM 2606 O O . ASN B 1 19 ? 10.25 -20.875 -24.422 1 75.75 19 ASN B O 1
ATOM 2610 N N . GLY B 1 20 ? 9.617 -18.75 -24.875 1 80.31 20 GLY B N 1
ATOM 2611 C CA . GLY B 1 20 ? 10.867 -18.375 -25.516 1 80.31 20 GLY B CA 1
ATOM 2612 C C . GLY B 1 20 ? 11.156 -19.172 -26.781 1 80.31 20 GLY B C 1
ATOM 2613 O O . GLY B 1 20 ? 12.305 -19.297 -27.203 1 80.31 20 GLY B O 1
ATOM 2614 N N . SER B 1 21 ? 10.156 -19.844 -27.25 1 85.12 21 SER B N 1
ATOM 2615 C CA . SER B 1 21 ? 10.352 -20.703 -28.406 1 85.12 21 SER B CA 1
ATOM 2616 C C . SER B 1 21 ? 9.234 -20.516 -29.438 1 85.12 21 SER B C 1
ATOM 2618 O O . SER B 1 21 ? 8.055 -20.625 -29.094 1 85.12 21 SER B O 1
ATOM 2620 N N . VAL B 1 22 ? 9.609 -20.297 -30.672 1 87.75 22 VAL B N 1
ATOM 2621 C CA . VAL B 1 22 ? 8.648 -20.125 -31.766 1 87.75 22 VAL B CA 1
ATOM 2622 C C . VAL B 1 22 ? 7.914 -21.438 -32.031 1 87.75 22 VAL B C 1
ATOM 2624 O O . VAL B 1 22 ? 6.691 -21.453 -32.156 1 87.75 22 VAL B O 1
ATOM 2627 N N . THR B 1 23 ? 8.688 -22.547 -31.984 1 86.5 23 THR B N 1
ATOM 2628 C CA . THR B 1 23 ? 8.117 -23.859 -32.25 1 86.5 23 THR B CA 1
ATOM 2629 C C . THR B 1 23 ? 7.113 -24.266 -31.188 1 86.5 23 THR B C 1
ATOM 2631 O O . THR B 1 23 ? 6.012 -24.719 -31.5 1 86.5 23 THR B O 1
ATOM 2634 N N . ARG B 1 24 ? 7.473 -24.078 -30.047 1 85.31 24 ARG B N 1
ATOM 2635 C CA . ARG B 1 24 ? 6.59 -24.422 -28.922 1 85.31 24 ARG B CA 1
ATOM 2636 C C . ARG B 1 24 ? 5.355 -23.531 -28.906 1 85.31 24 ARG B C 1
ATOM 2638 O O . ARG B 1 24 ? 4.246 -24 -28.641 1 85.31 24 ARG B O 1
ATOM 2645 N N . THR B 1 25 ? 5.57 -22.328 -29.156 1 88.38 25 THR B N 1
ATOM 2646 C CA . THR B 1 25 ? 4.445 -21.406 -29.234 1 88.38 25 THR B CA 1
ATOM 2647 C C . THR B 1 25 ? 3.473 -21.828 -30.328 1 88.38 25 THR B C 1
ATOM 2649 O O . THR B 1 25 ? 2.258 -21.812 -30.125 1 88.38 25 THR B O 1
ATOM 2652 N N . ALA B 1 26 ? 3.969 -22.219 -31.375 1 90.12 26 ALA B N 1
ATOM 2653 C CA . ALA B 1 26 ? 3.152 -22.688 -32.5 1 90.12 26 ALA B CA 1
ATOM 2654 C C . ALA B 1 26 ? 2.324 -23.906 -32.094 1 90.12 26 ALA B C 1
ATOM 2656 O O . ALA B 1 26 ? 1.134 -23.984 -32.406 1 90.12 26 ALA B O 1
ATOM 2657 N N . GLU B 1 27 ? 2.967 -24.734 -31.391 1 84.06 27 GLU B N 1
ATOM 2658 C CA . GLU B 1 27 ? 2.297 -25.938 -30.906 1 84.06 27 GLU B CA 1
ATOM 2659 C C . GLU B 1 27 ? 1.177 -25.594 -29.922 1 84.06 27 GLU B C 1
ATOM 2661 O O . GLU B 1 27 ? 0.062 -26.094 -30.047 1 84.06 27 GLU B O 1
ATOM 2666 N N . LEU B 1 28 ? 1.453 -24.734 -29.078 1 81.06 28 LEU B N 1
ATOM 2667 C CA . LEU B 1 28 ? 0.512 -24.375 -28.016 1 81.06 28 LEU B CA 1
ATOM 2668 C C . LEU B 1 28 ? -0.689 -23.625 -28.594 1 81.06 28 LEU B C 1
ATOM 2670 O O . LEU B 1 28 ? -1.812 -23.781 -28.109 1 81.06 28 LEU B O 1
ATOM 2674 N N . LEU B 1 29 ? -0.423 -22.922 -29.547 1 84.31 29 LEU B N 1
ATOM 2675 C CA . LEU B 1 29 ? -1.483 -22.094 -30.125 1 84.31 29 LEU B CA 1
ATOM 2676 C C . LEU B 1 29 ? -2.129 -22.797 -31.312 1 84.31 29 LEU B C 1
ATOM 2678 O O . LEU B 1 29 ? -3.08 -22.281 -31.906 1 84.31 29 LEU B O 1
ATOM 2682 N N . ASN B 1 30 ? -1.607 -24 -31.594 1 84.88 30 ASN B N 1
ATOM 2683 C CA . ASN B 1 30 ? -2.094 -24.781 -32.719 1 84.88 30 ASN B CA 1
ATOM 2684 C C . ASN B 1 30 ? -2.053 -23.984 -34.031 1 84.88 30 ASN B C 1
ATOM 2686 O O . ASN B 1 30 ? -3.049 -23.922 -34.75 1 84.88 30 ASN B O 1
ATOM 2690 N N . VAL B 1 31 ? -0.997 -23.344 -34.25 1 86.19 31 VAL B N 1
ATOM 2691 C CA . VAL B 1 31 ? -0.728 -22.625 -35.5 1 86.19 31 VAL B CA 1
ATOM 2692 C C . VAL B 1 31 ? 0.631 -23.047 -36.031 1 86.19 31 VAL B C 1
ATOM 2694 O O . VAL B 1 31 ? 1.353 -23.828 -35.406 1 86.19 31 VAL B O 1
ATOM 2697 N N . SER B 1 32 ? 0.963 -22.719 -37.219 1 87.94 32 SER B N 1
ATOM 2698 C CA . SER B 1 32 ? 2.26 -23.047 -37.812 1 87.94 32 SER B CA 1
ATOM 2699 C C . SER B 1 32 ? 3.354 -22.125 -37.281 1 87.94 32 SER B C 1
ATOM 2701 O O . SER B 1 32 ? 3.08 -20.984 -36.906 1 87.94 32 SER B O 1
ATOM 2703 N N . PRO B 1 33 ? 4.562 -22.672 -37.25 1 90.56 33 PRO B N 1
ATOM 2704 C CA . PRO B 1 33 ? 5.68 -21.812 -36.875 1 90.56 33 PRO B CA 1
ATOM 2705 C C . PRO B 1 33 ? 5.785 -20.562 -37.75 1 90.56 33 PRO B C 1
ATOM 2707 O O . PRO B 1 33 ? 6.156 -19.484 -37.25 1 90.56 33 PRO B O 1
ATOM 2710 N N . GLY B 1 34 ? 5.5 -20.672 -38.938 1 91.44 34 GLY B N 1
ATOM 2711 C CA . GLY B 1 34 ? 5.48 -19.531 -39.844 1 91.44 34 GLY B CA 1
ATOM 2712 C C . GLY B 1 34 ? 4.48 -18.469 -39.438 1 91.44 34 GLY B C 1
ATOM 2713 O O . GLY B 1 34 ? 4.766 -17.266 -39.531 1 91.44 34 GLY B O 1
ATOM 2714 N N . ALA B 1 35 ? 3.35 -18.953 -39 1 88.25 35 ALA B N 1
ATOM 2715 C CA . ALA B 1 35 ? 2.32 -18.031 -38.531 1 88.25 35 ALA B CA 1
ATOM 2716 C C . ALA B 1 35 ? 2.791 -17.266 -37.312 1 88.25 35 ALA B C 1
ATOM 2718 O O . ALA B 1 35 ? 2.521 -16.062 -37.156 1 88.25 35 ALA B O 1
ATOM 2719 N N . VAL B 1 36 ? 3.49 -17.953 -36.406 1 91.5 36 VAL B N 1
ATOM 2720 C CA . VAL B 1 36 ? 4.047 -17.328 -35.219 1 91.5 36 VAL B CA 1
ATOM 2721 C C . VAL B 1 36 ? 5.059 -16.266 -35.625 1 91.5 36 VAL B C 1
ATOM 2723 O O . VAL B 1 36 ? 5.02 -15.133 -35.125 1 91.5 36 VAL B O 1
ATOM 2726 N N . SER B 1 37 ? 5.945 -16.578 -36.594 1 89.69 37 SER B N 1
ATOM 2727 C CA . SER B 1 37 ? 6.969 -15.656 -37.062 1 89.69 37 SER B CA 1
ATOM 2728 C C . SER B 1 37 ? 6.34 -14.438 -37.75 1 89.69 37 SER B C 1
ATOM 2730 O O . SER B 1 37 ? 6.812 -13.312 -37.562 1 89.69 37 SER B O 1
ATOM 2732 N N . TYR B 1 38 ? 5.324 -14.797 -38.438 1 88.75 38 TYR B N 1
ATOM 2733 C CA . TYR B 1 38 ? 4.594 -13.727 -39.094 1 88.75 38 TYR B CA 1
ATOM 2734 C C . TYR B 1 38 ? 4.008 -12.75 -38.094 1 88.75 38 TYR B C 1
ATOM 2736 O O . TYR B 1 38 ? 4.145 -11.531 -38.25 1 88.75 38 TYR B O 1
ATOM 2744 N N . MET B 1 39 ? 3.348 -13.25 -37.125 1 89.19 39 MET B N 1
ATOM 2745 C CA . MET B 1 39 ? 2.715 -12.422 -36.094 1 89.19 39 MET B CA 1
ATOM 2746 C C . MET B 1 39 ? 3.758 -11.648 -35.312 1 89.19 39 MET B C 1
ATOM 2748 O O . MET B 1 39 ? 3.527 -10.492 -34.938 1 89.19 39 MET B O 1
ATOM 2752 N N . LEU B 1 40 ? 4.902 -12.273 -35.094 1 90.94 40 LEU B N 1
ATOM 2753 C CA . LEU B 1 40 ? 6.004 -11.602 -34.406 1 90.94 40 LEU B CA 1
ATOM 2754 C C . LEU B 1 40 ? 6.508 -10.422 -35.25 1 90.94 40 LEU B C 1
ATOM 2756 O O . LEU B 1 40 ? 6.734 -9.336 -34.719 1 90.94 40 LEU B O 1
ATOM 2760 N N . ASN B 1 41 ? 6.609 -10.633 -36.469 1 87.5 41 ASN B N 1
ATOM 2761 C CA . ASN B 1 41 ? 7.051 -9.57 -37.375 1 87.5 41 ASN B CA 1
ATOM 2762 C C . ASN B 1 41 ? 6.031 -8.438 -37.438 1 87.5 41 ASN B C 1
ATOM 2764 O O . ASN B 1 41 ? 6.406 -7.262 -37.5 1 87.5 41 ASN B O 1
ATOM 2768 N N . LYS B 1 42 ? 4.809 -8.844 -37.469 1 86.06 42 LYS B N 1
ATOM 2769 C CA . LYS B 1 42 ? 3.742 -7.848 -37.406 1 86.06 42 LYS B CA 1
ATOM 2770 C C . LYS B 1 42 ? 3.855 -6.973 -36.188 1 86.06 42 LYS B C 1
ATOM 2772 O O . LYS B 1 42 ? 3.719 -5.75 -36.25 1 86.06 42 LYS B O 1
ATOM 2777 N N . ALA B 1 43 ? 4.09 -7.633 -35.062 1 88.44 43 ALA B N 1
ATOM 2778 C CA . ALA B 1 43 ? 4.234 -6.914 -33.812 1 88.44 43 ALA B CA 1
ATOM 2779 C C . ALA B 1 43 ? 5.465 -6.012 -33.812 1 88.44 43 ALA B C 1
ATOM 2781 O O . ALA B 1 43 ? 5.426 -4.887 -33.312 1 88.44 43 ALA B O 1
ATOM 2782 N N . ARG B 1 44 ? 6.547 -6.453 -34.406 1 87.44 44 ARG B N 1
ATOM 2783 C CA . ARG B 1 44 ? 7.77 -5.668 -34.531 1 87.44 44 ARG B CA 1
ATOM 2784 C C . ARG B 1 44 ? 7.527 -4.402 -35.344 1 87.44 44 ARG B C 1
ATOM 2786 O O . ARG B 1 44 ? 7.984 -3.32 -35 1 87.44 44 ARG B O 1
ATOM 2793 N N . HIS B 1 45 ? 6.785 -4.629 -36.375 1 81.81 45 HIS B N 1
ATOM 2794 C CA . HIS B 1 45 ? 6.477 -3.506 -37.25 1 81.81 45 HIS B CA 1
ATOM 2795 C C . HIS B 1 45 ? 5.602 -2.477 -36.531 1 81.81 45 HIS B C 1
ATOM 2797 O O . HIS B 1 45 ? 5.801 -1.271 -36.688 1 81.81 45 HIS B O 1
ATOM 2803 N N . PHE B 1 46 ? 4.742 -3.033 -35.812 1 78.38 46 PHE B N 1
ATOM 2804 C CA . PHE B 1 46 ? 3.795 -2.158 -35.125 1 78.38 46 PHE B CA 1
ATOM 2805 C C . PHE B 1 46 ? 4.477 -1.394 -34 1 78.38 46 PHE B C 1
ATOM 2807 O O . PHE B 1 46 ? 4.191 -0.214 -33.781 1 78.38 46 PHE B O 1
ATOM 2814 N N . THR B 1 47 ? 5.367 -2.004 -33.25 1 80.69 47 THR B N 1
ATOM 2815 C CA . THR B 1 47 ? 5.926 -1.43 -32.031 1 80.69 47 THR B CA 1
ATOM 2816 C C . THR B 1 47 ? 7.246 -0.723 -32.344 1 80.69 47 THR B C 1
ATOM 2818 O O . THR B 1 47 ? 7.684 0.127 -31.562 1 80.69 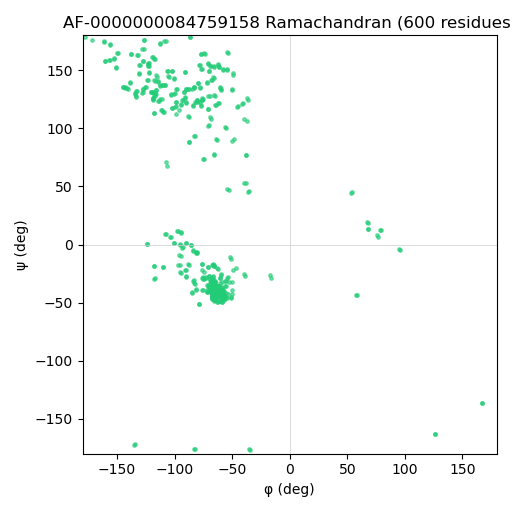47 THR B O 1
ATOM 2821 N N . GLY B 1 48 ? 7.91 -1.113 -33.406 1 77.62 48 GLY B N 1
ATOM 2822 C CA . GLY B 1 48 ? 9.234 -0.595 -33.719 1 77.62 48 GLY B CA 1
ATOM 2823 C C . GLY B 1 48 ? 10.328 -1.198 -32.875 1 77.62 48 GLY B C 1
ATOM 2824 O O . GLY B 1 48 ? 11.453 -0.689 -32.844 1 77.62 48 GLY B O 1
ATOM 2825 N N . SER B 1 49 ? 9.938 -2.158 -32.125 1 81 49 SER B N 1
ATOM 2826 C CA . SER B 1 49 ? 10.859 -2.846 -31.219 1 81 49 SER B CA 1
ATOM 2827 C C . SER B 1 49 ? 11.227 -4.223 -31.75 1 81 49 SER B C 1
ATOM 2829 O O . SER B 1 49 ? 10.445 -4.852 -32.469 1 81 49 SER B O 1
ATOM 2831 N N . ALA B 1 50 ? 12.414 -4.707 -31.453 1 86.31 50 ALA B N 1
ATOM 2832 C CA . ALA B 1 50 ? 12.812 -6.059 -31.828 1 86.31 50 ALA B CA 1
ATOM 2833 C C . ALA B 1 50 ? 11.992 -7.102 -31.078 1 86.31 50 ALA B C 1
ATOM 2835 O O . ALA B 1 50 ? 11.836 -8.234 -31.547 1 86.31 50 ALA B O 1
ATOM 2836 N N . LEU B 1 51 ? 11.312 -6.785 -29.969 1 87.19 51 LEU B N 1
ATOM 2837 C CA . LEU B 1 51 ? 10.477 -7.566 -29.062 1 87.19 51 LEU B CA 1
ATOM 2838 C C . LEU B 1 51 ? 11.258 -8.734 -28.469 1 87.19 51 LEU B C 1
ATOM 2840 O O . LEU B 1 51 ? 11.195 -8.992 -27.266 1 87.19 51 LEU B O 1
ATOM 2844 N N . PHE B 1 52 ? 12.039 -9.43 -29.375 1 89.44 52 PHE B N 1
ATOM 2845 C CA . PHE B 1 52 ? 12.805 -10.586 -28.922 1 89.44 52 PHE B CA 1
ATOM 2846 C C . PHE B 1 52 ? 14.195 -10.594 -29.547 1 89.44 52 PHE B C 1
ATOM 2848 O O . PHE B 1 52 ? 14.367 -10.195 -30.688 1 89.44 52 PHE B O 1
ATOM 2855 N N . SER B 1 53 ? 15.148 -10.938 -28.734 1 85 53 SER B N 1
ATOM 2856 C CA . SER B 1 53 ? 16.5 -11.203 -29.234 1 85 53 SER B CA 1
ATOM 2857 C C . SER B 1 53 ? 16.891 -12.664 -29.031 1 85 53 SER B C 1
ATOM 2859 O O . SER B 1 53 ? 16.375 -13.328 -28.125 1 85 53 SER B O 1
ATOM 2861 N N . ARG B 1 54 ? 17.656 -13.188 -30.031 1 76.31 54 ARG B N 1
ATOM 2862 C CA . ARG B 1 54 ? 18.094 -14.578 -29.969 1 76.31 54 ARG B CA 1
ATOM 2863 C C . ARG B 1 54 ? 19.281 -14.742 -29.016 1 76.31 54 ARG B C 1
ATOM 2865 O O . ARG B 1 54 ? 20.203 -13.914 -29.016 1 76.31 54 ARG B O 1
ATOM 2872 N N . SER B 1 55 ? 19.016 -15.57 -28.125 1 71 55 SER B N 1
ATOM 2873 C CA . SER B 1 55 ? 20.125 -16 -27.266 1 71 55 SER B CA 1
ATOM 2874 C C . SER B 1 55 ? 20.297 -17.516 -27.312 1 71 55 SER B C 1
ATOM 2876 O O . SER B 1 55 ? 19.453 -18.234 -27.875 1 71 55 SER B O 1
ATOM 2878 N N . GLY B 1 56 ? 21.5 -18.047 -27.016 1 65.31 56 GLY B N 1
ATOM 2879 C CA . GLY B 1 56 ? 21.781 -19.469 -27.031 1 65.31 56 GLY B CA 1
ATOM 2880 C C . GLY B 1 56 ? 20.641 -20.312 -26.484 1 65.31 56 GLY B C 1
ATOM 2881 O O . GLY B 1 56 ? 20.453 -21.453 -26.906 1 65.31 56 GLY B O 1
ATOM 2882 N N . ASN B 1 57 ? 19.812 -19.828 -25.625 1 62.66 57 ASN B N 1
ATOM 2883 C CA . ASN B 1 57 ? 18.766 -20.594 -24.953 1 62.66 57 ASN B CA 1
ATOM 2884 C C . ASN B 1 57 ? 17.375 -20.25 -25.469 1 62.66 57 ASN B C 1
ATOM 2886 O O . ASN B 1 57 ? 16.375 -20.625 -24.875 1 62.66 57 ASN B O 1
ATOM 2890 N N . GLY B 1 58 ? 17.297 -19.5 -26.516 1 76.56 58 GLY B N 1
ATOM 2891 C CA . GLY B 1 58 ? 15.992 -19.188 -27.094 1 76.56 58 GLY B CA 1
ATOM 2892 C C . GLY B 1 58 ? 15.75 -17.703 -27.25 1 76.56 58 GLY B C 1
ATOM 2893 O O . GLY B 1 58 ? 16.703 -16.906 -27.281 1 76.56 58 GLY B O 1
ATOM 2894 N N . MET B 1 59 ? 14.5 -17.312 -27.438 1 81.25 59 MET B N 1
ATOM 2895 C CA . MET B 1 59 ? 14.117 -15.914 -27.641 1 81.25 59 MET B CA 1
ATOM 2896 C C . MET B 1 59 ? 13.953 -15.188 -26.312 1 81.25 59 MET B C 1
ATOM 2898 O O . MET B 1 59 ? 13.227 -15.656 -25.438 1 81.25 59 MET B O 1
ATOM 2902 N N . VAL B 1 60 ? 14.711 -14.18 -26.094 1 80.44 60 VAL B N 1
ATOM 2903 C CA . VAL B 1 60 ? 14.648 -13.375 -24.875 1 80.44 60 VAL B CA 1
ATOM 2904 C C . VAL B 1 60 ? 13.82 -12.117 -25.141 1 80.44 60 VAL B C 1
ATOM 2906 O O . VAL B 1 60 ? 14.133 -11.344 -26.047 1 80.44 60 VAL B O 1
ATOM 2909 N N . PRO B 1 61 ? 12.672 -11.945 -24.375 1 86.25 61 PRO B N 1
ATOM 2910 C CA . PRO B 1 61 ? 11.812 -10.781 -24.609 1 86.25 61 PRO B CA 1
ATOM 2911 C C . PRO B 1 61 ? 12.438 -9.477 -24.125 1 86.25 61 PRO B C 1
ATOM 2913 O O . PRO B 1 61 ? 13.172 -9.469 -23.125 1 86.25 61 PRO B O 1
ATOM 2916 N N . ASP B 1 62 ? 12.258 -8.398 -24.938 1 78.5 62 ASP B N 1
ATOM 2917 C CA . ASP B 1 62 ? 12.586 -7.066 -24.438 1 78.5 62 ASP B CA 1
ATOM 2918 C C . ASP B 1 62 ? 11.43 -6.484 -23.625 1 78.5 62 ASP B C 1
ATOM 2920 O O . ASP B 1 62 ? 10.43 -7.16 -23.406 1 78.5 62 ASP B O 1
ATOM 2924 N N . ASN B 1 63 ? 11.609 -5.254 -23.203 1 74.5 63 ASN B N 1
ATOM 2925 C CA . ASN B 1 63 ? 10.609 -4.641 -22.328 1 74.5 63 ASN B CA 1
ATOM 2926 C C . ASN B 1 63 ? 9.273 -4.465 -23.047 1 74.5 63 ASN B C 1
ATOM 2928 O O . ASN B 1 63 ? 8.211 -4.625 -22.438 1 74.5 63 ASN B O 1
ATOM 2932 N N . VAL B 1 64 ? 9.344 -4.18 -24.25 1 77.31 64 VAL B N 1
ATOM 2933 C CA . VAL B 1 64 ? 8.125 -3.963 -25.031 1 77.31 64 VAL B CA 1
ATOM 2934 C C . VAL B 1 64 ? 7.355 -5.273 -25.172 1 77.31 64 VAL B C 1
ATOM 2936 O O . VAL B 1 64 ? 6.133 -5.305 -25.016 1 77.31 64 VAL B O 1
ATOM 2939 N N . ALA B 1 65 ? 8.086 -6.348 -25.406 1 83.44 65 ALA B N 1
ATOM 2940 C CA . ALA B 1 65 ? 7.465 -7.664 -25.484 1 83.44 65 ALA B CA 1
ATOM 2941 C C . ALA B 1 65 ? 6.773 -8.031 -24.172 1 83.44 65 ALA B C 1
ATOM 2943 O O . ALA B 1 65 ? 5.656 -8.547 -24.172 1 83.44 65 ALA B O 1
ATOM 2944 N N . ARG B 1 66 ? 7.391 -7.73 -23.156 1 77.38 66 ARG B N 1
ATOM 2945 C CA . ARG B 1 66 ? 6.84 -8.039 -21.844 1 77.38 66 ARG B CA 1
ATOM 2946 C C . ARG B 1 66 ? 5.586 -7.211 -21.562 1 77.38 66 ARG B C 1
ATOM 2948 O O . ARG B 1 66 ? 4.613 -7.715 -21 1 77.38 66 ARG B O 1
ATOM 2955 N N . GLU B 1 67 ? 5.633 -6.004 -22.016 1 73.75 67 GLU B N 1
ATOM 2956 C CA . GLU B 1 67 ? 4.469 -5.137 -21.875 1 73.75 67 GLU B CA 1
ATOM 2957 C C . GLU B 1 67 ? 3.295 -5.66 -22.703 1 73.75 67 GLU B C 1
ATOM 2959 O O . GLU B 1 67 ? 2.15 -5.645 -22.25 1 73.75 67 GLU B O 1
ATOM 2964 N N . LEU B 1 68 ? 3.607 -6.113 -23.828 1 78.75 68 LEU B N 1
ATOM 2965 C CA . LEU B 1 68 ? 2.564 -6.652 -24.703 1 78.75 68 LEU B CA 1
ATOM 2966 C C . LEU B 1 68 ? 1.979 -7.93 -24.109 1 78.75 68 LEU B C 1
ATOM 2968 O O . LEU B 1 68 ? 0.774 -8.172 -24.219 1 78.75 68 LEU B O 1
ATOM 2972 N N . SER B 1 69 ? 2.85 -8.664 -23.531 1 80.62 69 SER B N 1
ATOM 2973 C CA . SER B 1 69 ? 2.389 -9.867 -22.844 1 80.62 69 SER B CA 1
ATOM 2974 C C . SER B 1 69 ? 1.429 -9.531 -21.719 1 80.62 69 SER B C 1
ATOM 2976 O O . SER B 1 69 ? 0.379 -10.156 -21.562 1 80.62 69 SER B O 1
ATOM 2978 N N . LEU B 1 70 ? 1.784 -8.539 -20.969 1 70 70 LEU B N 1
ATOM 2979 C CA . LEU B 1 70 ? 0.933 -8.094 -19.875 1 70 70 LEU B CA 1
ATOM 2980 C C . LEU B 1 70 ? -0.404 -7.582 -20.406 1 70 70 LEU B C 1
ATOM 2982 O O . LEU B 1 70 ? -1.45 -7.836 -19.797 1 70 70 LEU B O 1
ATOM 2986 N N . ARG B 1 71 ? -0.361 -6.879 -21.438 1 69.81 71 ARG B N 1
ATOM 2987 C CA . ARG B 1 71 ? -1.576 -6.383 -22.078 1 69.81 71 ARG B CA 1
ATOM 2988 C C . ARG B 1 71 ? -2.484 -7.539 -22.484 1 69.81 71 ARG B C 1
ATOM 2990 O O . ARG B 1 71 ? -3.699 -7.477 -22.297 1 69.81 71 ARG B O 1
ATOM 2997 N N . TYR B 1 72 ? -1.922 -8.555 -23.094 1 74.31 72 TYR B N 1
ATOM 2998 C CA . TYR B 1 72 ? -2.689 -9.734 -23.469 1 74.31 72 TYR B CA 1
ATOM 2999 C C . TYR B 1 72 ? -3.371 -10.352 -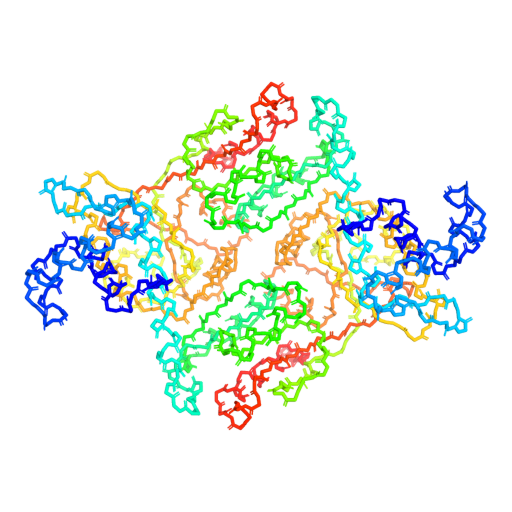22.25 1 74.31 72 TYR B C 1
ATOM 3001 O O . TYR B 1 72 ? -4.555 -10.695 -22.297 1 74.31 72 TYR B O 1
ATOM 3009 N N . GLN B 1 73 ? -2.613 -10.492 -21.234 1 67.31 73 GLN B N 1
ATOM 3010 C CA . GLN B 1 73 ? -3.16 -11.078 -20.016 1 67.31 73 GLN B CA 1
ATOM 3011 C C . GLN B 1 73 ? -4.34 -10.266 -19.5 1 67.31 73 GLN B C 1
ATOM 3013 O O . GLN B 1 73 ? -5.352 -10.836 -19.078 1 67.31 73 GLN B O 1
ATOM 3018 N N . ASN B 1 74 ? -4.145 -9.047 -19.641 1 61.41 74 ASN B N 1
ATOM 3019 C CA . ASN B 1 74 ? -5.219 -8.156 -19.203 1 61.41 74 ASN B CA 1
ATOM 3020 C C . ASN B 1 74 ? -6.465 -8.32 -20.078 1 61.41 74 ASN B C 1
ATOM 3022 O O . ASN B 1 74 ? -7.582 -8.367 -19.562 1 61.41 74 ASN B O 1
ATOM 3026 N N . ILE B 1 75 ? -6.199 -8.391 -21.297 1 61.19 75 ILE B N 1
ATOM 3027 C CA . ILE B 1 75 ? -7.301 -8.547 -22.234 1 61.19 75 ILE B CA 1
ATOM 3028 C C . ILE B 1 75 ? -7.957 -9.914 -22.047 1 61.19 75 ILE B C 1
ATOM 3030 O O . ILE B 1 75 ? -9.188 -10.031 -22.062 1 61.19 75 ILE B O 1
ATOM 3034 N N . LYS B 1 76 ? -7.188 -10.938 -21.953 1 59.94 76 LYS B N 1
ATOM 3035 C CA . LYS B 1 76 ? -7.715 -12.281 -21.719 1 59.94 76 LYS B CA 1
ATOM 3036 C C . LYS B 1 76 ? -8.578 -12.32 -20.453 1 59.94 76 LYS B C 1
ATOM 3038 O O . LYS B 1 76 ? -9.648 -12.938 -20.453 1 59.94 76 LYS B O 1
ATOM 3043 N N . ARG B 1 77 ? -8.055 -11.672 -19.578 1 54.97 77 ARG B N 1
ATOM 3044 C CA . ARG B 1 77 ? -8.828 -11.547 -18.344 1 54.97 77 ARG B CA 1
ATOM 3045 C C . ARG B 1 77 ? -10.148 -10.828 -18.594 1 54.97 77 ARG B C 1
ATOM 3047 O O . ARG B 1 77 ? -11.195 -11.258 -18.109 1 54.97 77 ARG B O 1
ATOM 3054 N N . GLU B 1 78 ? -10.008 -9.828 -19.359 1 50.03 78 GLU B N 1
ATOM 3055 C CA . GLU B 1 78 ? -11.203 -9.062 -19.719 1 50.03 78 GLU B CA 1
ATOM 3056 C C . GLU B 1 78 ? -12.156 -9.898 -20.562 1 50.03 78 GLU B C 1
ATOM 3058 O O . GLU B 1 78 ? -13.375 -9.828 -20.391 1 50.03 78 GLU B O 1
ATOM 3063 N N . LEU B 1 79 ? -11.609 -10.578 -21.578 1 50.44 79 LEU B N 1
ATOM 3064 C CA . LEU B 1 79 ? -12.414 -11.414 -22.469 1 50.44 79 LEU B CA 1
ATOM 3065 C C . LEU B 1 79 ? -13.008 -12.594 -21.703 1 50.44 79 LEU B C 1
ATOM 3067 O O . LEU B 1 79 ? -14.133 -13.016 -21.984 1 50.44 79 LEU B O 1
ATOM 3071 N N . SER B 1 80 ? -12.164 -13.188 -20.984 1 46.78 80 SER B N 1
ATOM 3072 C CA . SER B 1 80 ? -12.719 -14.25 -20.141 1 46.78 80 SER B CA 1
ATOM 3073 C C . SER B 1 80 ? -13.867 -13.727 -19.281 1 46.78 80 SER B C 1
ATOM 3075 O O . SER B 1 80 ? -14.789 -14.469 -18.938 1 46.78 80 SER B O 1
ATOM 3077 N N . GLU B 1 81 ? -13.805 -12.453 -18.969 1 43.78 81 GLU B N 1
ATOM 3078 C CA . GLU B 1 81 ? -14.859 -11.773 -18.219 1 43.78 81 GLU B CA 1
ATOM 3079 C C . GLU B 1 81 ? -16.109 -11.594 -19.062 1 43.78 81 GLU B C 1
ATOM 3081 O O . GLU B 1 81 ? -17.219 -11.445 -18.531 1 43.78 81 GLU B O 1
ATOM 3086 N N . ILE B 1 82 ? -16.078 -11.352 -20.312 1 39.75 82 ILE B N 1
ATOM 3087 C CA . ILE B 1 82 ? -17.25 -11.156 -21.141 1 39.75 82 ILE B CA 1
ATOM 3088 C C . ILE B 1 82 ? -18.141 -12.391 -21.078 1 39.75 82 ILE B C 1
ATOM 3090 O O . ILE B 1 82 ? -19.266 -12.383 -21.594 1 39.75 82 ILE B O 1
ATOM 3094 N N . SER B 1 83 ? -17.734 -13.539 -20.938 1 40.41 83 SER B N 1
ATOM 3095 C 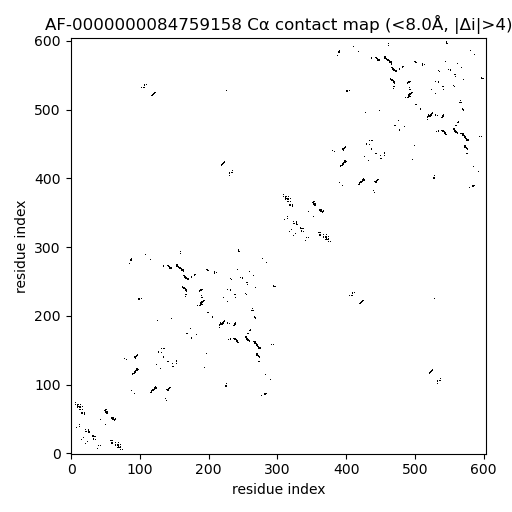CA . SER B 1 83 ? -18.891 -14.438 -20.891 1 40.41 83 SER B CA 1
ATOM 3096 C C . SER B 1 83 ? -19.875 -14.008 -19.828 1 40.41 83 SER B C 1
ATOM 3098 O O . SER B 1 83 ? -19.531 -13.289 -18.891 1 40.41 83 SER B O 1
ATOM 3100 N N . GLY B 1 84 ? -21.234 -14.492 -19.719 1 38.66 84 GLY B N 1
ATOM 3101 C CA . GLY B 1 84 ? -22.438 -14.172 -18.953 1 38.66 84 GLY B CA 1
ATOM 3102 C C . GLY B 1 84 ? -22.141 -13.711 -17.547 1 38.66 84 GLY B C 1
ATOM 3103 O O . GLY B 1 84 ? -20.984 -13.617 -17.141 1 38.66 84 GLY B O 1
ATOM 3104 N N . THR B 1 85 ? -23.297 -13.406 -16.609 1 46.03 85 THR B N 1
ATOM 3105 C CA . THR B 1 85 ? -23.531 -13.055 -15.211 1 46.03 85 THR B CA 1
ATOM 3106 C C . THR B 1 85 ? -22.531 -13.766 -14.297 1 46.03 85 THR B C 1
ATOM 3108 O O . THR B 1 85 ? -22.812 -14.859 -13.797 1 46.03 85 THR B O 1
ATOM 3111 N N . LYS B 1 86 ? -21.266 -13.836 -14.508 1 54.22 86 LYS B N 1
ATOM 3112 C CA . LYS B 1 86 ? -20.391 -14.867 -13.977 1 54.22 86 LYS B CA 1
ATOM 3113 C C . LYS B 1 86 ? -20.234 -14.727 -12.461 1 54.22 86 LYS B C 1
ATOM 3115 O O . LYS B 1 86 ? -19.938 -13.648 -11.961 1 54.22 86 LYS B O 1
ATOM 3120 N N . LYS B 1 87 ? -20.766 -15.586 -11.734 1 65.38 87 LYS B N 1
ATOM 3121 C CA . LYS B 1 87 ? -20.703 -15.891 -10.305 1 65.38 87 LYS B CA 1
ATOM 3122 C C . LYS B 1 87 ? -19.281 -15.773 -9.781 1 65.38 87 LYS B C 1
ATOM 3124 O O . LYS B 1 87 ? -18.312 -16.047 -10.508 1 65.38 87 LYS B O 1
ATOM 3129 N N . LEU B 1 88 ? -19.203 -14.852 -8.773 1 72.56 88 LEU B N 1
ATOM 3130 C CA . LEU B 1 88 ? -17.891 -14.742 -8.125 1 72.56 88 LEU B CA 1
ATOM 3131 C C . LEU B 1 88 ? -17.391 -16.125 -7.699 1 72.56 88 LEU B C 1
ATOM 3133 O O . LEU B 1 88 ? -16.203 -16.297 -7.449 1 72.56 88 LEU B O 1
ATOM 3137 N N . GLU B 1 89 ? -18.328 -17.078 -7.75 1 68.69 89 GLU B N 1
ATOM 3138 C CA . GLU B 1 89 ? -17.922 -18.391 -7.266 1 68.69 89 GLU B CA 1
ATOM 3139 C C . GLU B 1 89 ? -16.906 -19.031 -8.211 1 68.69 89 GLU B C 1
ATOM 3141 O O . GLU B 1 89 ? -17.062 -18.969 -9.43 1 68.69 89 GLU B O 1
ATOM 3146 N N . ASN B 1 90 ? -15.859 -19.438 -7.711 1 68.44 90 ASN B N 1
ATOM 3147 C CA . ASN B 1 90 ? -14.852 -20.25 -8.391 1 68.44 90 ASN B CA 1
ATOM 3148 C C . ASN B 1 90 ? -13.969 -19.391 -9.305 1 68.44 90 ASN B C 1
ATOM 3150 O O . ASN B 1 90 ? -13.5 -19.875 -10.336 1 68.44 90 ASN B O 1
ATOM 3154 N N . ARG B 1 91 ? -14.117 -18.125 -9.086 1 78.44 91 ARG B N 1
ATOM 3155 C CA . ARG B 1 91 ? -13.156 -17.297 -9.812 1 78.44 91 ARG B CA 1
ATOM 3156 C C . ARG B 1 91 ? -12.43 -16.359 -8.867 1 78.44 91 ARG B C 1
ATOM 3158 O O . ARG B 1 91 ? -12.734 -16.297 -7.676 1 78.44 91 ARG B O 1
ATOM 3165 N N . MET B 1 92 ? -11.5 -15.656 -9.445 1 85.69 92 MET B N 1
ATOM 3166 C CA . MET B 1 92 ? -10.75 -14.672 -8.672 1 85.69 92 MET B CA 1
ATOM 3167 C C . MET B 1 92 ? -11.594 -13.422 -8.43 1 85.69 92 MET B C 1
ATOM 3169 O O . MET B 1 92 ? -12.18 -12.875 -9.359 1 85.69 92 MET B O 1
ATOM 3173 N N . VAL B 1 93 ? -11.727 -13.109 -7.199 1 89.81 93 VAL B N 1
ATOM 3174 C CA . VAL B 1 93 ? -12.438 -11.891 -6.828 1 89.81 93 VAL B CA 1
ATOM 3175 C C . VAL B 1 93 ? -11.445 -10.742 -6.676 1 89.81 93 VAL B C 1
ATOM 3177 O O . VAL B 1 93 ? -10.508 -10.82 -5.883 1 89.81 93 VAL B O 1
ATOM 3180 N N . THR B 1 94 ? -11.672 -9.641 -7.406 1 92.94 94 THR B N 1
ATOM 3181 C CA . THR B 1 94 ? -10.797 -8.484 -7.34 1 92.94 94 THR B CA 1
ATOM 3182 C C . THR B 1 94 ? -11.375 -7.418 -6.41 1 92.94 94 THR B C 1
ATOM 3184 O O . THR B 1 94 ? -12.484 -6.934 -6.633 1 92.94 94 THR B O 1
ATOM 3187 N N . ILE B 1 95 ? -10.602 -7.074 -5.426 1 94.88 95 ILE B N 1
ATOM 3188 C CA . ILE B 1 95 ? -11.016 -6.074 -4.453 1 94.88 95 ILE B CA 1
ATOM 3189 C C . ILE B 1 95 ? -10.062 -4.887 -4.492 1 94.88 95 ILE B C 1
ATOM 3191 O O . ILE B 1 95 ? -8.844 -5.059 -4.414 1 94.88 95 ILE B O 1
ATOM 3195 N N . SER B 1 96 ? -10.594 -3.719 -4.691 1 96.25 96 SER B N 1
ATOM 3196 C CA . SER B 1 96 ? -9.828 -2.484 -4.59 1 96.25 96 SER B CA 1
ATOM 3197 C C . SER B 1 96 ? -10.102 -1.767 -3.271 1 96.25 96 SER B C 1
ATOM 3199 O O . SER B 1 96 ? -11.242 -1.39 -2.994 1 96.25 96 SER B O 1
ATOM 3201 N N . THR B 1 97 ? -9.117 -1.622 -2.496 1 94 97 THR B N 1
ATOM 3202 C CA . THR B 1 97 ? -9.32 -1.019 -1.184 1 94 97 THR B CA 1
ATOM 3203 C C . THR B 1 97 ? -7.996 -0.526 -0.605 1 94 97 THR B C 1
ATOM 3205 O O . THR B 1 97 ? -6.945 -0.687 -1.227 1 94 97 THR B O 1
ATOM 3208 N N . TYR B 1 98 ? -8.094 0.13 0.536 1 92.5 98 TYR B N 1
ATOM 3209 C CA . TYR B 1 98 ? -6.91 0.578 1.267 1 92.5 98 TYR B CA 1
ATOM 3210 C C . TYR B 1 98 ? -6.176 -0.603 1.89 1 92.5 98 TYR B C 1
ATOM 3212 O O . TYR B 1 98 ? -6.785 -1.627 2.203 1 92.5 98 TYR B O 1
ATOM 3220 N N . SER B 1 99 ? -4.891 -0.375 2.113 1 95.25 99 SER B N 1
ATOM 3221 C CA . SER B 1 99 ? -4.043 -1.47 2.574 1 95.25 99 SER B CA 1
ATOM 3222 C C . SER B 1 99 ? -4.504 -1.993 3.93 1 95.25 99 SER B C 1
ATOM 3224 O O . SER B 1 99 ? -4.438 -3.195 4.191 1 95.25 99 SER B O 1
ATOM 3226 N N . LEU B 1 100 ? -4.957 -1.181 4.754 1 93.81 100 LEU B N 1
ATOM 3227 C CA . LEU B 1 100 ? -5.422 -1.624 6.062 1 93.81 100 LEU B CA 1
ATOM 3228 C C . LEU B 1 100 ? -6.625 -2.549 5.926 1 93.81 100 LEU B C 1
ATOM 3230 O O . LEU B 1 100 ? -6.699 -3.582 6.598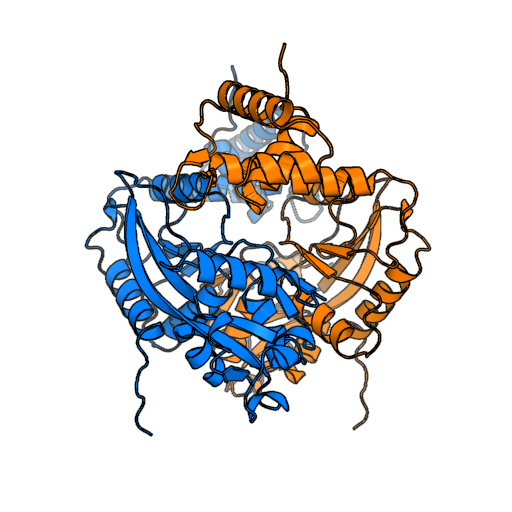 1 93.81 100 LEU B O 1
ATOM 3234 N N . PHE B 1 101 ? -7.512 -2.188 5.086 1 91.94 101 PHE B N 1
ATOM 3235 C CA . PHE B 1 101 ? -8.68 -3.031 4.855 1 91.94 101 PHE B CA 1
ATOM 3236 C C . PHE B 1 101 ? -8.273 -4.355 4.219 1 91.94 101 PHE B C 1
ATOM 3238 O O . PHE B 1 101 ? -8.836 -5.402 4.539 1 91.94 101 PHE B O 1
ATOM 3245 N N . GLU B 1 102 ? -7.398 -4.234 3.271 1 93.88 102 GLU B N 1
ATOM 3246 C CA . GLU B 1 102 ? -6.879 -5.477 2.707 1 93.88 102 GLU B CA 1
ATOM 3247 C C . GLU B 1 102 ? -6.383 -6.414 3.801 1 93.88 102 GLU B C 1
ATOM 3249 O O . GLU B 1 102 ? -6.691 -7.609 3.791 1 93.88 102 GLU B O 1
ATOM 3254 N N . PHE B 1 103 ? -5.645 -5.914 4.746 1 94.75 103 PHE B N 1
ATOM 3255 C CA . PHE B 1 103 ? -5.113 -6.703 5.852 1 94.75 103 PHE B CA 1
ATOM 3256 C C . PHE B 1 103 ? -6.246 -7.348 6.645 1 94.75 103 PHE B C 1
ATOM 3258 O O . PHE B 1 103 ? -6.25 -8.562 6.855 1 94.75 103 PHE B O 1
ATOM 3265 N N . MET B 1 104 ? -7.18 -6.598 6.992 1 90.38 104 MET B N 1
ATOM 3266 C CA . MET B 1 104 ? -8.273 -7.074 7.832 1 90.38 104 MET B CA 1
ATOM 3267 C C . MET B 1 104 ? -9.094 -8.133 7.102 1 90.38 104 MET B C 1
ATOM 3269 O O . MET B 1 104 ? -9.461 -9.148 7.691 1 90.38 104 MET B O 1
ATOM 3273 N N . ILE B 1 105 ? -9.352 -7.91 5.828 1 89.25 105 ILE B N 1
ATOM 3274 C CA . ILE B 1 105 ? -10.117 -8.859 5.031 1 89.25 105 ILE B CA 1
ATOM 3275 C C . ILE B 1 105 ? -9.328 -10.164 4.883 1 89.25 105 ILE B C 1
ATOM 3277 O O . ILE B 1 105 ? -9.867 -11.25 5.086 1 89.25 105 ILE B O 1
ATOM 3281 N N . SER B 1 106 ? -8.094 -10.008 4.57 1 90 106 SER B N 1
ATOM 3282 C CA . SER B 1 106 ? -7.25 -11.18 4.352 1 90 106 SER B CA 1
ATOM 3283 C C . SER B 1 106 ? -7.184 -12.055 5.598 1 90 106 SER B C 1
ATOM 3285 O O . SER B 1 106 ? -7.191 -13.281 5.504 1 90 106 SER B O 1
ATOM 3287 N N . MET B 1 107 ? -7.105 -11.461 6.762 1 88.56 107 MET B N 1
ATOM 3288 C CA . MET B 1 107 ? -7.023 -12.203 8.016 1 88.56 107 MET B CA 1
ATOM 3289 C C . MET B 1 107 ? -8.312 -12.969 8.281 1 88.56 107 MET B C 1
ATOM 3291 O O . MET B 1 107 ? -8.297 -14.039 8.891 1 88.56 107 MET B O 1
ATOM 3295 N N . ARG B 1 108 ? -9.336 -12.438 7.812 1 82.94 108 ARG B N 1
ATOM 3296 C CA . ARG B 1 108 ? -10.625 -13.07 8.055 1 82.94 108 ARG B CA 1
ATOM 3297 C C . ARG B 1 108 ? -10.891 -14.188 7.055 1 82.94 108 ARG B C 1
ATOM 3299 O O . ARG B 1 108 ? -11.516 -15.195 7.395 1 82.94 108 ARG B O 1
ATOM 3306 N N . ILE B 1 109 ? -10.414 -14 5.895 1 80.19 109 ILE B N 1
ATOM 3307 C CA . ILE B 1 109 ? -10.75 -14.977 4.863 1 80.19 109 ILE B CA 1
ATOM 3308 C C . ILE B 1 109 ? -9.695 -16.078 4.824 1 80.19 109 ILE B C 1
ATOM 3310 O O . ILE B 1 109 ? -9.945 -17.156 4.285 1 80.19 109 ILE B O 1
ATOM 3314 N N . SER B 1 110 ? -8.508 -15.82 5.324 1 76.56 110 SER B N 1
ATOM 3315 C CA . SER B 1 110 ? -7.457 -16.828 5.316 1 76.56 110 SER B CA 1
ATOM 3316 C C . SER B 1 110 ? -7.695 -17.891 6.387 1 76.56 110 SER B C 1
ATOM 3318 O O . SER B 1 110 ? -7.16 -19 6.305 1 76.56 110 SER B O 1
ATOM 3320 N N . ASP B 1 111 ? -8.188 -17.547 7.672 1 63.69 111 ASP B N 1
ATOM 3321 C CA . ASP B 1 111 ? -8.383 -18.469 8.789 1 63.69 111 ASP B CA 1
ATOM 3322 C C . ASP B 1 111 ? -9.172 -19.688 8.359 1 63.69 111 ASP B C 1
ATOM 3324 O O . ASP B 1 111 ? -8.93 -20.797 8.852 1 63.69 111 ASP B O 1
ATOM 3328 N N . LYS B 1 112 ? -10.234 -19.625 7.57 1 54.31 112 LYS B N 1
ATOM 3329 C CA . LYS B 1 112 ? -11.164 -20.75 7.5 1 54.31 112 LYS B CA 1
ATOM 3330 C C . LYS B 1 112 ? -10.844 -21.656 6.305 1 54.31 112 LYS B C 1
ATOM 3332 O O . LYS B 1 112 ? -10.32 -21.188 5.293 1 54.31 112 LYS B O 1
ATOM 3337 N N . GLN B 1 113 ? -10.469 -22.875 6.566 1 51.69 113 GLN B N 1
ATOM 3338 C CA . GLN B 1 113 ? -10.305 -24.047 5.715 1 51.69 113 GLN B CA 1
ATOM 3339 C C . GLN B 1 113 ? -11.016 -23.859 4.379 1 51.69 113 GLN B C 1
ATOM 3341 O O . GLN B 1 113 ? -10.648 -24.5 3.383 1 51.69 113 GLN B O 1
ATOM 3346 N N . ASN B 1 114 ? -12.031 -23.094 4.398 1 49.5 114 ASN B N 1
ATOM 3347 C CA . ASN B 1 114 ? -12.766 -23.047 3.141 1 49.5 114 ASN B CA 1
ATOM 3348 C C . ASN B 1 114 ? -12.547 -21.719 2.414 1 49.5 114 ASN B C 1
ATOM 3350 O O . ASN B 1 114 ? -13.227 -20.734 2.689 1 49.5 114 ASN B O 1
ATOM 3354 N N . PHE B 1 115 ? -11.328 -21.547 1.893 1 53.44 115 PHE B N 1
ATOM 3355 C CA . PHE B 1 115 ? -11.133 -20.359 1.054 1 53.44 115 PHE B CA 1
ATOM 3356 C C . PHE B 1 115 ? -12.023 -20.422 -0.182 1 53.44 115 PHE B C 1
ATOM 3358 O O . PHE B 1 115 ? -11.891 -21.344 -1.003 1 53.44 115 PHE B O 1
ATOM 3365 N N . PRO B 1 116 ? -13.289 -19.922 -0.245 1 53.44 116 PRO B N 1
ATOM 3366 C CA . PRO B 1 116 ? -14.164 -20.125 -1.401 1 53.44 116 PRO B CA 1
ATOM 3367 C C . PRO B 1 116 ? -13.461 -19.844 -2.729 1 53.44 116 PRO B C 1
ATOM 3369 O O . PRO B 1 116 ? -13.883 -20.359 -3.771 1 53.44 116 PRO B O 1
ATOM 3372 N N . GLY B 1 117 ? -12.289 -19.047 -2.715 1 64.94 117 GLY B N 1
ATOM 3373 C CA . GLY B 1 117 ? -11.719 -18.609 -3.98 1 64.94 117 GLY B CA 1
ATOM 3374 C C . GLY B 1 117 ? -10.445 -17.812 -3.814 1 64.94 117 GLY B C 1
ATOM 3375 O O . GLY B 1 117 ? -9.875 -17.766 -2.723 1 64.94 117 GLY B O 1
ATOM 3376 N N . MET B 1 118 ? -9.883 -17.422 -4.977 1 82.38 118 MET B N 1
ATOM 3377 C CA . MET B 1 118 ? -8.688 -16.594 -5.066 1 82.38 118 MET B CA 1
ATOM 3378 C C . MET B 1 118 ? -9.047 -15.109 -4.973 1 82.38 118 MET B C 1
ATOM 3380 O O . MET B 1 118 ? -10.086 -14.688 -5.492 1 82.38 118 MET B O 1
ATOM 3384 N N . PHE B 1 119 ? -8.344 -14.406 -4.191 1 89.25 119 PHE B N 1
ATOM 3385 C CA . PHE B 1 119 ? -8.562 -12.969 -4.066 1 89.25 119 PHE B CA 1
ATOM 3386 C C . PHE B 1 119 ? -7.395 -12.195 -4.668 1 89.25 119 PHE B C 1
ATOM 3388 O O . PHE B 1 119 ? -6.234 -12.586 -4.512 1 89.25 119 PHE B O 1
ATOM 3395 N N . HIS B 1 120 ? -7.797 -11.172 -5.383 1 92.31 120 HIS B N 1
ATOM 3396 C CA . HIS B 1 120 ? -6.828 -10.211 -5.906 1 92.31 120 HIS B CA 1
ATOM 3397 C C . HIS B 1 120 ? -7.078 -8.82 -5.34 1 92.31 120 HIS B C 1
ATOM 3399 O O . HIS B 1 120 ? -8.094 -8.195 -5.648 1 92.31 120 HIS B O 1
ATOM 3405 N N . PHE B 1 121 ? -6.16 -8.375 -4.566 1 94.75 121 PHE B N 1
ATOM 3406 C CA . PHE B 1 121 ? -6.266 -7.023 -4.023 1 94.75 121 PHE B CA 1
ATOM 3407 C C . PHE B 1 121 ? -5.504 -6.031 -4.891 1 94.75 121 PHE B C 1
ATOM 3409 O O . PHE B 1 121 ? -4.281 -6.125 -5.023 1 94.75 121 PHE B O 1
ATOM 3416 N N . SER B 1 122 ? -6.23 -5.062 -5.395 1 91.88 122 SER B N 1
ATOM 3417 C CA . SER B 1 122 ? -5.668 -4.008 -6.23 1 91.88 122 SER B CA 1
ATOM 3418 C C . SER B 1 122 ? -5.496 -2.713 -5.449 1 91.88 122 SER B C 1
ATOM 3420 O O . SER B 1 122 ? -6.234 -2.453 -4.496 1 91.88 122 SER B O 1
ATOM 3422 N N . PRO B 1 123 ? -4.5 -1.923 -5.82 1 87.56 123 PRO B N 1
ATOM 3423 C CA . PRO B 1 123 ? -4.316 -0.649 -5.121 1 87.56 123 PRO B CA 1
ATOM 3424 C C . PRO B 1 123 ? -5.543 0.252 -5.199 1 87.56 123 PRO B C 1
ATOM 3426 O O . PRO B 1 123 ? -6.27 0.226 -6.199 1 87.56 123 PRO B O 1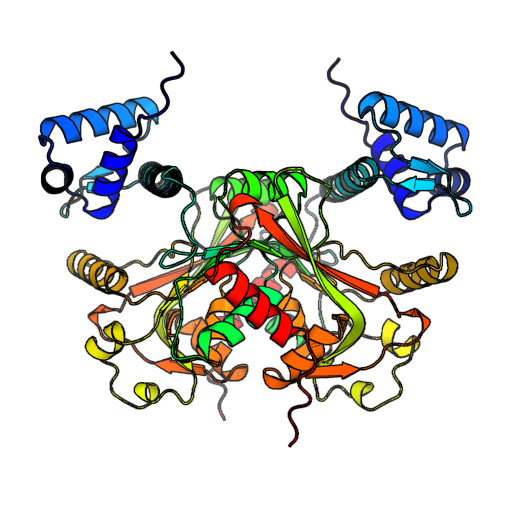
ATOM 3429 N N . PRO B 1 124 ? -5.645 1.015 -4.184 1 86.31 124 PRO B N 1
ATOM 3430 C CA . PRO B 1 124 ? -6.789 1.93 -4.176 1 86.31 124 PRO B CA 1
ATOM 3431 C C . PRO B 1 124 ? -6.656 3.049 -5.207 1 86.31 124 PRO B C 1
ATOM 3433 O O . PRO B 1 124 ? -5.539 3.438 -5.559 1 86.31 124 PRO B O 1
ATOM 3436 N N . GLU B 1 125 ? -7.824 3.459 -5.68 1 84 125 GLU B N 1
ATOM 3437 C CA . GLU B 1 125 ? -7.926 4.59 -6.598 1 84 125 GLU B CA 1
ATOM 3438 C C . GLU B 1 125 ? -8.547 5.805 -5.91 1 84 125 GLU B C 1
ATOM 3440 O O . GLU B 1 125 ? -9.523 5.672 -5.172 1 84 125 GLU B O 1
ATOM 3445 N N . MET B 1 126 ? -7.898 6.922 -6.227 1 76.88 126 MET B N 1
ATOM 3446 C CA . MET B 1 126 ? -8.359 8.117 -5.535 1 76.88 126 MET B CA 1
ATOM 3447 C C . MET B 1 126 ? -9.461 8.812 -6.324 1 76.88 126 MET B C 1
ATOM 3449 O O . MET B 1 126 ? -10.328 9.469 -5.742 1 76.88 126 MET B O 1
ATOM 3453 N N . ASP B 1 127 ? -9.414 8.641 -7.523 1 81.44 127 ASP B N 1
ATOM 3454 C CA . ASP B 1 127 ? -10.383 9.312 -8.383 1 81.44 127 ASP B CA 1
ATOM 3455 C C . ASP B 1 127 ? -11.711 8.555 -8.414 1 81.44 127 ASP B C 1
ATOM 3457 O O . ASP B 1 127 ? -11.758 7.395 -8.828 1 81.44 127 ASP B O 1
ATOM 3461 N N . CYS B 1 128 ? -12.734 9.242 -8.047 1 84.56 128 CYS B N 1
ATOM 3462 C CA . CYS B 1 128 ? -14.047 8.625 -7.941 1 84.56 128 CYS B CA 1
ATOM 3463 C C . CYS B 1 128 ? -14.523 8.117 -9.297 1 84.56 128 CYS B C 1
ATOM 3465 O O . CYS B 1 128 ? -15.109 7.035 -9.391 1 84.56 128 CYS B O 1
ATOM 3467 N N . GLU B 1 129 ? -14.234 8.867 -10.281 1 85.56 129 GLU B N 1
ATOM 3468 C CA . GLU B 1 129 ? -14.664 8.453 -11.617 1 85.56 129 GLU B CA 1
ATOM 3469 C C . GLU B 1 129 ? -13.953 7.18 -12.062 1 85.56 129 GLU B C 1
ATOM 3471 O O . GLU B 1 129 ? -14.555 6.305 -12.68 1 85.56 129 GLU B O 1
ATOM 3476 N N . THR B 1 130 ? -12.719 7.199 -11.781 1 88.62 130 THR B N 1
ATOM 3477 C CA . THR B 1 130 ? -11.953 6.004 -12.117 1 88.62 130 THR B CA 1
ATOM 3478 C C . THR B 1 130 ? -12.453 4.801 -11.32 1 88.62 130 THR B C 1
ATOM 3480 O O . THR B 1 130 ? -12.547 3.693 -11.859 1 88.62 130 THR B O 1
ATOM 3483 N N . ARG B 1 131 ? -12.773 5.02 -10.086 1 92.69 131 ARG B N 1
ATOM 3484 C CA . ARG B 1 131 ? -13.336 3.957 -9.258 1 92.69 131 ARG B CA 1
ATOM 3485 C C . ARG B 1 131 ? -14.625 3.414 -9.867 1 92.69 131 ARG B C 1
ATOM 3487 O O . ARG B 1 131 ? -14.797 2.199 -9.992 1 92.69 131 ARG B O 1
ATOM 3494 N N . LEU B 1 132 ? -15.453 4.309 -10.312 1 91.69 132 LEU B N 1
ATOM 3495 C CA . LEU B 1 132 ? -16.719 3.914 -10.922 1 91.69 132 LEU B CA 1
ATOM 3496 C C . LEU B 1 132 ? -16.484 3.17 -12.234 1 91.69 132 LEU B C 1
ATOM 3498 O O . LEU B 1 132 ? -17.109 2.137 -12.484 1 91.69 132 LEU B O 1
ATOM 3502 N N . ARG B 1 133 ? -15.617 3.721 -13.008 1 92.12 133 ARG B N 1
ATOM 3503 C CA . ARG B 1 133 ? -15.312 3.107 -14.297 1 92.12 133 ARG B CA 1
ATOM 3504 C C . ARG B 1 133 ? -14.812 1.677 -14.117 1 92.12 133 ARG B C 1
ATOM 3506 O O . ARG B 1 133 ? -15.227 0.774 -14.844 1 92.12 133 ARG B O 1
ATOM 3513 N N . ARG B 1 134 ? -13.977 1.4 -13.148 1 92.75 134 ARG B N 1
ATOM 3514 C CA . ARG B 1 134 ? -13.398 0.084 -12.906 1 92.75 134 ARG B CA 1
ATOM 3515 C C . ARG B 1 134 ? -14.453 -0.906 -12.438 1 92.75 134 ARG B C 1
ATOM 3517 O O . ARG B 1 134 ? -14.383 -2.096 -12.742 1 92.75 134 ARG B O 1
ATOM 3524 N N . LEU B 1 135 ? -15.414 -0.412 -11.719 1 94.12 135 LEU B N 1
ATOM 3525 C CA . LEU B 1 135 ? -16.531 -1.241 -11.289 1 94.12 135 LEU B CA 1
ATOM 3526 C C . LEU B 1 135 ? -17.453 -1.577 -12.461 1 94.12 135 LEU B C 1
ATOM 3528 O O . LEU B 1 135 ? -17.844 -2.732 -12.633 1 94.12 135 LEU B O 1
ATOM 3532 N N . ARG B 1 136 ? -17.672 -0.588 -13.289 1 90.56 136 ARG B N 1
ATOM 3533 C CA . ARG B 1 136 ? -18.547 -0.774 -14.438 1 90.56 136 ARG B CA 1
ATOM 3534 C C . ARG B 1 136 ? -17.953 -1.774 -15.422 1 90.56 136 ARG B C 1
ATOM 3536 O O . ARG B 1 136 ? -18.688 -2.592 -15.992 1 90.56 136 ARG B O 1
ATOM 3543 N N . SER B 1 137 ? -16.703 -1.63 -15.594 1 89 137 SER B N 1
ATOM 3544 C CA . SER B 1 137 ? -16.016 -2.502 -16.547 1 89 137 SER B CA 1
ATOM 3545 C C . SER B 1 137 ? -15.719 -3.865 -15.93 1 89 137 SER B C 1
ATOM 3547 O O . SER B 1 137 ? -15.18 -4.75 -16.594 1 89 137 SER B O 1
ATOM 3549 N N . LYS B 1 138 ? -15.961 -4.07 -14.633 1 87.44 138 LYS B N 1
ATOM 3550 C CA . LYS B 1 138 ? -15.773 -5.305 -13.875 1 87.44 138 LYS B CA 1
ATOM 3551 C C . LYS B 1 138 ? -14.297 -5.648 -13.742 1 87.44 138 LYS B C 1
ATOM 3553 O O . LYS B 1 138 ? -13.938 -6.816 -13.555 1 87.44 138 LYS B O 1
ATOM 3558 N N . GLU B 1 139 ? -13.492 -4.633 -13.961 1 89.75 139 GLU B N 1
ATOM 3559 C CA . GLU B 1 139 ? -12.086 -4.777 -13.609 1 89.75 139 GLU B CA 1
ATOM 3560 C C . GLU B 1 139 ? -11.922 -5.016 -12.109 1 89.75 139 GLU B C 1
ATOM 3562 O O . GLU B 1 139 ? -11.016 -5.742 -11.688 1 89.75 139 GLU B O 1
ATOM 3567 N N . VAL B 1 140 ? -12.766 -4.383 -11.438 1 94.19 140 VAL B N 1
ATOM 3568 C CA . VAL B 1 140 ? -12.867 -4.535 -9.992 1 94.19 140 VAL B CA 1
ATOM 3569 C C . VAL B 1 140 ? -14.258 -5.055 -9.625 1 94.19 140 VAL B C 1
ATOM 3571 O O . VAL B 1 140 ? -15.266 -4.547 -10.117 1 94.19 140 VAL B O 1
ATOM 3574 N N . ASP B 1 141 ? -14.258 -6.078 -8.805 1 93.75 141 ASP B N 1
ATOM 3575 C CA . ASP B 1 141 ? -15.539 -6.633 -8.391 1 93.75 141 ASP B CA 1
ATOM 3576 C C . ASP B 1 141 ? -16.109 -5.867 -7.195 1 93.75 141 ASP B C 1
ATOM 3578 O O . ASP B 1 141 ? -17.312 -5.637 -7.121 1 93.75 141 ASP B O 1
ATOM 3582 N N . ILE B 1 142 ? -15.211 -5.559 -6.305 1 95.19 142 ILE B N 1
ATOM 3583 C CA . ILE B 1 142 ? -15.602 -4.902 -5.059 1 95.19 142 ILE B CA 1
ATOM 3584 C C . ILE B 1 142 ? -14.672 -3.725 -4.781 1 95.19 142 ILE B C 1
ATOM 3586 O O . ILE B 1 142 ? -13.445 -3.865 -4.832 1 95.19 142 ILE B O 1
ATOM 3590 N N . ASP B 1 143 ? -15.227 -2.572 -4.566 1 96.44 143 ASP B N 1
ATOM 3591 C CA . ASP B 1 143 ? -14.508 -1.371 -4.16 1 96.44 143 ASP B CA 1
ATOM 3592 C C . ASP B 1 143 ? -14.898 -0.945 -2.746 1 96.44 143 ASP B C 1
ATOM 3594 O O . ASP B 1 143 ? -16.078 -0.784 -2.447 1 96.44 143 ASP B O 1
ATOM 3598 N N . ILE B 1 144 ? -13.93 -0.842 -1.895 1 94.69 144 ILE B N 1
ATOM 3599 C CA . ILE B 1 144 ? -14.211 -0.468 -0.513 1 94.69 144 ILE B CA 1
ATOM 3600 C C . ILE B 1 144 ? -13.492 0.837 -0.175 1 94.69 144 ILE B C 1
ATOM 3602 O O . ILE B 1 144 ? -12.273 0.947 -0.348 1 94.69 144 ILE B O 1
ATOM 3606 N N . GLY B 1 145 ? -14.211 1.855 0.321 1 91.19 145 GLY B N 1
ATOM 3607 C CA . GLY B 1 145 ? -13.648 3.141 0.695 1 91.19 145 GLY B CA 1
ATOM 3608 C C . GLY B 1 145 ? -14.695 4.211 0.932 1 91.19 145 GLY B C 1
ATOM 3609 O O . GLY B 1 145 ? -15.711 3.957 1.586 1 91.19 145 GLY B O 1
ATOM 3610 N N . THR B 1 146 ? -14.391 5.355 0.412 1 87.94 146 THR B N 1
ATOM 3611 C CA . THR B 1 146 ? -15.32 6.473 0.581 1 87.94 146 THR B CA 1
ATOM 3612 C C . THR B 1 146 ? -16.516 6.332 -0.359 1 87.94 146 THR B C 1
ATOM 3614 O O . THR B 1 146 ? -16.453 5.582 -1.336 1 87.94 146 THR B O 1
ATOM 3617 N N . GLY B 1 147 ? -17.453 7.047 -0.058 1 88.25 147 GLY B N 1
ATOM 3618 C CA . GLY B 1 147 ? -18.656 7.02 -0.89 1 88.25 147 GLY B CA 1
ATOM 3619 C C . GLY B 1 147 ? -18.406 7.547 -2.291 1 88.25 147 GLY B C 1
ATOM 3620 O O . GLY B 1 147 ? -17.5 8.344 -2.514 1 88.25 147 GLY B O 1
ATOM 3621 N N . LEU B 1 148 ? -19.281 7.004 -3.195 1 89.06 148 LEU B N 1
ATOM 3622 C CA . LEU B 1 148 ? -19.25 7.441 -4.586 1 89.06 148 LEU B CA 1
ATOM 3623 C C . LEU B 1 148 ? -20.562 8.094 -4.988 1 89.06 148 LEU B C 1
ATOM 3625 O O . LEU B 1 148 ? -21.578 7.914 -4.312 1 89.06 148 LEU B O 1
ATOM 3629 N N . GLN B 1 149 ? -20.438 8.836 -6 1 87.56 149 GLN B N 1
ATOM 3630 C CA . GLN B 1 149 ? -21.656 9.414 -6.543 1 87.56 149 GLN B CA 1
ATOM 3631 C C . GLN B 1 149 ? -22.609 8.32 -7.027 1 87.56 149 GLN B C 1
ATOM 3633 O O . GLN B 1 149 ? -22.172 7.227 -7.395 1 87.56 149 GLN B O 1
ATOM 3638 N N . GLN B 1 150 ? -23.812 8.734 -7.008 1 86.88 150 GLN B N 1
ATOM 3639 C CA . GLN B 1 150 ? -24.828 7.777 -7.422 1 86.88 150 GLN B CA 1
ATOM 3640 C C . GLN B 1 150 ? -24.609 7.324 -8.859 1 86.88 150 GLN B C 1
ATOM 3642 O O . GLN B 1 150 ? -24.297 8.141 -9.727 1 86.88 150 GLN B O 1
ATOM 3647 N N . ASP B 1 151 ? -24.719 6.109 -9.07 1 91.12 151 ASP B N 1
ATOM 3648 C CA . ASP B 1 151 ? -24.578 5.465 -10.375 1 91.12 151 ASP B CA 1
ATOM 3649 C C . ASP B 1 151 ? -25.594 4.34 -10.547 1 91.12 151 ASP B C 1
ATOM 3651 O O . ASP B 1 151 ? -25.781 3.521 -9.648 1 91.12 151 ASP B O 1
ATOM 3655 N N . ARG B 1 152 ? -26.234 4.262 -11.648 1 90.06 152 ARG B N 1
ATOM 3656 C CA . ARG B 1 152 ? -27.312 3.316 -11.875 1 90.06 152 ARG B CA 1
ATOM 3657 C C . ARG B 1 152 ? -26.797 1.88 -11.875 1 90.06 152 ARG B C 1
ATOM 3659 O O . ARG B 1 152 ? -27.531 0.955 -11.516 1 90.06 152 ARG B O 1
ATOM 3666 N N . SER B 1 153 ? -25.609 1.752 -12.227 1 93.62 153 SER B N 1
ATOM 3667 C CA . SER B 1 153 ? -25.094 0.398 -12.391 1 93.62 153 SER B CA 1
ATOM 3668 C C . SER B 1 153 ? -24.391 -0.086 -11.117 1 93.62 153 SER B C 1
ATOM 3670 O O . SER B 1 153 ? -24.062 -1.269 -11 1 93.62 153 SER B O 1
ATOM 3672 N N . ILE B 1 154 ? -24.203 0.837 -10.203 1 96.25 154 ILE B N 1
ATOM 3673 C CA . ILE B 1 154 ? -23.359 0.502 -9.055 1 96.25 154 ILE B CA 1
ATOM 3674 C C . ILE B 1 154 ? -24.203 0.565 -7.773 1 96.25 154 ILE B C 1
ATOM 3676 O O . ILE B 1 154 ? -24.938 1.527 -7.555 1 96.25 154 ILE B O 1
ATOM 3680 N N . VAL B 1 155 ? -24.078 -0.502 -7.027 1 95 155 VAL B N 1
ATOM 3681 C CA . VAL B 1 155 ? -24.703 -0.566 -5.711 1 95 155 VAL B CA 1
ATOM 3682 C C . VAL B 1 155 ? -23.719 -0.089 -4.641 1 95 155 VAL B C 1
ATOM 3684 O O . VAL B 1 155 ? -22.547 -0.465 -4.656 1 95 155 VAL B O 1
ATOM 3687 N N . GLN B 1 156 ? -24.141 0.733 -3.836 1 95 156 GLN B N 1
ATOM 3688 C CA . GLN B 1 156 ? -23.375 1.224 -2.693 1 95 156 GLN B CA 1
ATOM 3689 C C . GLN B 1 156 ? -23.984 0.749 -1.378 1 95 156 GLN B C 1
ATOM 3691 O O . GLN B 1 156 ? -25.188 0.923 -1.146 1 95 156 GLN B O 1
ATOM 3696 N N . VAL B 1 157 ? -23.172 0.104 -0.577 1 92.19 157 VAL B N 1
ATOM 3697 C CA . VAL B 1 157 ? -23.609 -0.397 0.724 1 92.19 157 VAL B CA 1
ATOM 3698 C C . VAL B 1 157 ? -22.75 0.23 1.826 1 92.19 157 VAL B C 1
ATOM 3700 O O . VAL B 1 157 ? -21.516 0.26 1.729 1 92.19 157 VAL B O 1
ATOM 3703 N N . SER B 1 158 ? -23.438 0.738 2.852 1 91.25 158 SER B N 1
ATOM 3704 C CA . SER B 1 158 ? -22.703 1.205 4.023 1 91.25 158 SER B CA 1
ATOM 3705 C C . SER B 1 158 ? -22.125 0.036 4.816 1 91.25 158 SER B C 1
ATOM 3707 O O . SER B 1 158 ? -22.859 -0.815 5.305 1 91.25 158 SER B O 1
ATOM 3709 N N . LEU B 1 159 ? -20.828 -0.007 4.883 1 89.56 159 LEU B N 1
ATOM 3710 C CA . LEU B 1 159 ? -20.188 -1.09 5.625 1 89.56 159 LEU B CA 1
ATOM 3711 C C . LEU B 1 159 ? -20.234 -0.821 7.125 1 89.56 159 LEU B C 1
ATOM 3713 O O . LEU B 1 159 ? -20.625 -1.695 7.906 1 89.56 159 LEU B O 1
ATOM 3717 N N . PHE B 1 160 ? -19.797 0.356 7.504 1 88.12 160 PHE B N 1
ATOM 3718 C CA . PHE B 1 160 ? -19.891 0.734 8.906 1 88.12 160 PHE B CA 1
ATOM 3719 C C . PHE B 1 160 ? -19.797 2.246 9.07 1 88.12 160 PHE B C 1
ATOM 3721 O O . PHE B 1 160 ? -19.328 2.943 8.156 1 88.12 160 PHE B O 1
ATOM 3728 N N . LYS B 1 161 ? -20.297 2.709 10.172 1 89 161 LYS B N 1
ATOM 3729 C CA . LYS B 1 161 ? -20.156 4.07 10.68 1 89 161 LYS B CA 1
ATOM 3730 C C . LYS B 1 161 ? -19.641 4.07 12.117 1 89 161 LYS B C 1
ATOM 3732 O O . LYS B 1 161 ? -20.109 3.289 12.953 1 89 161 LYS B O 1
ATOM 3737 N N . CYS B 1 162 ? -18.641 4.887 12.305 1 91.31 162 CYS B N 1
ATOM 3738 C CA . CYS B 1 162 ? -18.078 4.887 13.656 1 91.31 162 CYS B CA 1
ATOM 3739 C C . CYS B 1 162 ? -17.375 6.199 13.953 1 91.31 162 CYS B C 1
ATOM 3741 O O . CYS B 1 162 ? -17.297 7.082 13.094 1 91.31 162 CYS B O 1
ATOM 3743 N N . LYS B 1 163 ? -17.016 6.277 15.188 1 93.44 163 LYS B N 1
ATOM 3744 C CA . LYS B 1 163 ? -16.203 7.41 15.625 1 93.44 163 LYS B CA 1
ATOM 3745 C C . LYS B 1 163 ? -14.719 7.137 15.422 1 93.44 163 LYS B C 1
ATOM 3747 O O . LYS B 1 163 ? -14.344 6.105 14.852 1 93.44 163 LYS B O 1
ATOM 3752 N N . LEU B 1 164 ? -13.953 8.195 15.789 1 94 164 LEU B N 1
ATOM 3753 C CA . LEU B 1 164 ? -12.508 8.078 15.648 1 94 164 LEU B CA 1
ATOM 3754 C C . LEU B 1 164 ? -11.844 7.879 17 1 94 164 LEU B C 1
ATOM 3756 O O . LEU B 1 164 ? -12.297 8.43 18.016 1 94 164 LEU B O 1
ATOM 3760 N N . ASN B 1 165 ? -10.812 7.102 17 1 95.56 165 ASN B N 1
ATOM 3761 C CA . ASN B 1 165 ? -9.898 6.957 18.125 1 95.56 165 ASN B CA 1
ATOM 3762 C C . ASN B 1 165 ? -8.477 7.371 17.766 1 95.56 165 ASN B C 1
ATOM 3764 O O . ASN B 1 165 ? -8.172 7.574 16.594 1 95.56 165 ASN B O 1
ATOM 3768 N N . ILE B 1 166 ? -7.742 7.617 18.781 1 96.94 166 ILE B N 1
ATOM 3769 C CA . ILE B 1 166 ? -6.309 7.82 18.578 1 96.94 166 ILE B CA 1
ATOM 3770 C C . ILE B 1 166 ? -5.578 6.488 18.703 1 96.94 166 ILE B C 1
ATOM 3772 O O . ILE B 1 166 ? -5.758 5.762 19.688 1 96.94 166 ILE B O 1
ATOM 3776 N N . LEU B 1 167 ? -4.82 6.203 17.703 1 97.25 167 LEU B N 1
ATOM 3777 C CA . LEU B 1 167 ? -4.02 4.98 17.688 1 97.25 167 LEU B CA 1
ATOM 3778 C C . LEU B 1 167 ? -2.566 5.277 18.047 1 97.25 167 LEU B C 1
ATOM 3780 O O . LEU B 1 167 ? -1.97 6.219 17.5 1 97.25 167 LEU B O 1
ATOM 3784 N N . MET B 1 168 ? -2.02 4.547 18.969 1 96.94 168 MET B N 1
ATOM 3785 C CA . MET B 1 168 ? -0.634 4.68 19.406 1 96.94 168 MET B CA 1
ATOM 3786 C C . MET B 1 168 ? -0.072 3.334 19.859 1 96.94 168 MET B C 1
ATOM 3788 O O . MET B 1 168 ? -0.802 2.344 19.922 1 96.94 168 MET B O 1
ATOM 3792 N N . ARG B 1 169 ? 1.263 3.301 19.969 1 96.94 169 ARG B N 1
ATOM 3793 C CA . ARG B 1 169 ? 1.828 2.039 20.438 1 96.94 169 ARG B CA 1
ATOM 3794 C C . ARG B 1 169 ? 1.325 1.698 21.844 1 96.94 169 ARG B C 1
ATOM 3796 O O . ARG B 1 169 ? 1.038 2.594 22.641 1 96.94 169 ARG B O 1
ATOM 3803 N N . ARG B 1 170 ? 1.267 0.433 22.188 1 95.56 170 ARG B N 1
ATOM 3804 C CA . ARG B 1 170 ? 0.695 -0.09 23.422 1 95.56 170 ARG B CA 1
ATOM 3805 C C . ARG B 1 170 ? 1.398 0.497 24.641 1 95.56 170 ARG B C 1
ATOM 3807 O O . ARG B 1 170 ? 0.751 0.83 25.641 1 95.56 170 ARG B O 1
ATOM 3814 N N . ASP B 1 171 ? 2.703 0.705 24.562 1 94.5 171 ASP B N 1
ATOM 3815 C CA . ASP B 1 171 ? 3.492 1.115 25.719 1 94.5 171 ASP B CA 1
ATOM 3816 C C . ASP B 1 171 ? 3.721 2.625 25.719 1 94.5 171 ASP B C 1
ATOM 3818 O O . ASP B 1 171 ? 4.582 3.127 26.453 1 94.5 171 ASP B O 1
ATOM 3822 N N . ASN B 1 172 ? 3.031 3.346 24.875 1 94.12 172 ASN B N 1
ATOM 3823 C CA . ASN B 1 172 ? 3.131 4.801 24.906 1 94.12 172 ASN B CA 1
ATOM 3824 C C . ASN B 1 172 ? 2.709 5.371 26.25 1 94.12 172 ASN B C 1
ATOM 3826 O O . ASN B 1 172 ? 1.655 5.012 26.781 1 94.12 172 ASN B O 1
ATOM 3830 N N . LYS B 1 173 ? 3.457 6.25 26.797 1 91.5 173 LYS B N 1
ATOM 3831 C CA . LYS B 1 173 ? 3.184 6.828 28.109 1 91.5 173 LYS B CA 1
ATOM 3832 C C . LYS B 1 173 ? 1.841 7.555 28.125 1 91.5 173 LYS B C 1
ATOM 3834 O O . LYS B 1 173 ? 1.164 7.602 29.156 1 91.5 173 LYS B O 1
ATOM 3839 N N . LYS B 1 174 ? 1.515 8.023 27 1 92.5 174 LYS B N 1
ATOM 3840 C CA . LYS B 1 174 ? 0.29 8.812 26.891 1 92.5 174 LYS B CA 1
ATOM 3841 C C . LYS B 1 174 ? -0.937 7.91 26.781 1 92.5 174 LYS B C 1
ATOM 3843 O O . LYS B 1 174 ? -2.072 8.391 26.859 1 92.5 174 LYS B O 1
ATOM 3848 N N . ALA B 1 175 ? -0.75 6.668 26.672 1 88.69 175 ALA B N 1
ATOM 3849 C CA . ALA B 1 175 ? -1.851 5.727 26.484 1 88.69 175 ALA B CA 1
ATOM 3850 C C . ALA B 1 175 ? -2.592 5.488 27.797 1 88.69 175 ALA B C 1
ATOM 3852 O O . ALA B 1 175 ? -3.768 5.113 27.797 1 88.69 175 ALA B O 1
ATOM 3853 N N . ASN B 1 176 ? -1.951 5.609 28.844 1 83.94 176 ASN B N 1
ATOM 3854 C CA . ASN B 1 176 ? -2.514 5.262 30.141 1 83.94 176 ASN B CA 1
ATOM 3855 C C . ASN B 1 176 ? -2.988 6.504 30.891 1 83.94 176 ASN B C 1
ATOM 3857 O O . ASN B 1 176 ? -3.396 6.414 32.062 1 83.94 176 ASN B O 1
ATOM 3861 N N . SER B 1 177 ? -2.867 7.664 30.297 1 81.94 177 SER B N 1
ATOM 3862 C CA . SER B 1 177 ? -3.33 8.906 30.906 1 81.94 177 SER B CA 1
ATOM 3863 C C . SER B 1 177 ? -4.508 9.492 30.141 1 81.94 177 SER B C 1
ATOM 3865 O O . SER B 1 177 ? -4.961 8.914 29.156 1 81.94 177 SER B O 1
ATOM 3867 N N . ASN B 1 178 ? -5.027 10.562 30.797 1 88.81 178 ASN B N 1
ATOM 3868 C CA . ASN B 1 178 ? -6.023 11.32 30.047 1 88.81 178 ASN B CA 1
ATOM 3869 C C . ASN B 1 178 ? -5.391 12.094 28.891 1 88.81 178 ASN B C 1
ATOM 3871 O O . ASN B 1 178 ? -4.68 13.078 29.125 1 88.81 178 ASN B O 1
ATOM 3875 N N . PHE B 1 179 ? -5.523 11.633 27.766 1 94.69 179 PHE B N 1
ATOM 3876 C CA . PHE B 1 179 ? -4.941 12.258 26.578 1 94.69 179 PHE B CA 1
ATOM 3877 C C . PHE B 1 179 ? -5.57 13.617 26.328 1 94.69 179 PHE B C 1
ATOM 3879 O O . PHE B 1 179 ? -6.781 13.719 26.125 1 94.69 179 PHE B O 1
ATOM 3886 N N . THR B 1 180 ? -4.789 14.656 26.328 1 95.19 180 THR B N 1
ATOM 3887 C CA . THR B 1 180 ? -5.273 16.031 26.219 1 95.19 180 THR B CA 1
ATOM 3888 C C . THR B 1 180 ? -4.945 16.609 24.844 1 95.19 180 THR B C 1
ATOM 3890 O O . THR B 1 180 ? -4.227 16 24.062 1 95.19 180 THR B O 1
ATOM 3893 N N . LEU B 1 181 ? -5.461 17.844 24.641 1 95.75 181 LEU B N 1
ATOM 3894 C CA . LEU B 1 181 ? -5.137 18.562 23.406 1 95.75 181 LEU B CA 1
ATOM 3895 C C . LEU B 1 181 ? -3.658 18.938 23.375 1 95.75 181 LEU B C 1
ATOM 3897 O O . LEU B 1 181 ? -3.051 18.969 22.297 1 95.75 181 LEU B O 1
ATOM 3901 N N . LYS B 1 182 ? -3.139 19.188 24.562 1 94.56 182 LYS B N 1
ATOM 3902 C CA . LYS B 1 182 ? -1.705 19.453 24.625 1 94.56 182 LYS B CA 1
ATOM 3903 C C . LYS B 1 182 ? -0.901 18.234 24.172 1 94.56 182 LYS B C 1
ATOM 3905 O O . LYS B 1 182 ? 0.078 18.359 23.438 1 94.56 182 LYS B O 1
ATOM 3910 N N . ASP B 1 183 ? -1.336 17.047 24.594 1 95 183 ASP B N 1
ATOM 3911 C CA . ASP B 1 183 ? -0.708 15.812 24.156 1 95 183 ASP B CA 1
ATOM 3912 C C . ASP B 1 183 ? -0.794 15.664 22.641 1 95 183 ASP B C 1
ATOM 3914 O O . ASP B 1 183 ? 0.171 15.242 22 1 95 183 ASP B O 1
ATOM 3918 N N . TRP B 1 184 ? -1.959 16.031 22.109 1 95.81 184 TRP B N 1
ATOM 3919 C CA . TRP B 1 184 ? -2.189 15.992 20.672 1 95.81 184 TRP B CA 1
ATOM 3920 C C . TRP B 1 184 ? -1.183 16.859 19.922 1 95.81 184 TRP B C 1
ATOM 3922 O O . TRP B 1 184 ? -0.554 16.422 18.953 1 95.81 184 TRP B O 1
ATOM 3932 N N . GLN B 1 185 ? -0.942 18 20.438 1 93.25 185 GLN B N 1
ATOM 3933 C CA . GLN B 1 185 ? -0.072 18.969 19.781 1 93.25 185 GLN B CA 1
ATOM 3934 C C . GLN B 1 185 ? 1.395 18.578 19.906 1 93.25 185 GLN B C 1
ATOM 3936 O O . GLN B 1 185 ? 2.193 18.828 19 1 93.25 185 GLN B O 1
ATOM 3941 N N . GLU B 1 186 ? 1.732 17.906 20.969 1 92.12 186 GLU B N 1
ATOM 3942 C CA . GLU B 1 186 ? 3.127 17.594 21.25 1 92.12 186 GLU B CA 1
ATOM 3943 C C . GLU B 1 186 ? 3.539 16.281 20.594 1 92.12 186 GLU B C 1
ATOM 3945 O O . GLU B 1 186 ? 4.73 15.984 20.469 1 92.12 186 GLU B O 1
ATOM 3950 N N . SER B 1 187 ? 2.598 15.539 20.219 1 92.75 187 SER B N 1
ATOM 3951 C CA . SER B 1 187 ? 2.889 14.234 19.625 1 92.75 187 SER B CA 1
ATOM 3952 C C . SER B 1 187 ? 3.332 14.359 18.172 1 92.75 187 SER B C 1
ATOM 3954 O O . SER B 1 187 ? 3.037 15.359 17.516 1 92.75 187 SER B O 1
ATOM 3956 N N . HIS B 1 188 ? 4.109 13.336 17.766 1 90.69 188 HIS B N 1
ATOM 3957 C CA . HIS B 1 188 ? 4.395 13.195 16.344 1 90.69 188 HIS B CA 1
ATOM 3958 C C . HIS B 1 188 ? 3.268 12.461 15.617 1 90.69 188 HIS B C 1
ATOM 3960 O O . HIS B 1 188 ? 2.771 11.445 16.109 1 90.69 188 HIS B O 1
ATOM 3966 N N . HIS B 1 189 ? 2.959 13.086 14.43 1 93.88 189 HIS B N 1
ATOM 3967 C CA . HIS B 1 189 ? 1.813 12.531 13.719 1 93.88 189 HIS B CA 1
ATOM 3968 C C . HIS B 1 189 ? 2.227 11.984 12.359 1 93.88 189 HIS B C 1
ATOM 3970 O O . HIS B 1 189 ? 3.129 12.523 11.711 1 93.88 189 HIS B O 1
ATOM 3976 N N . VAL B 1 190 ? 1.635 10.906 12.031 1 94 190 VAL B N 1
ATOM 3977 C CA . VAL B 1 190 ? 1.665 10.453 10.648 1 94 190 VAL B CA 1
ATOM 3978 C C . VAL B 1 190 ? 0.37 10.859 9.945 1 94 190 VAL B C 1
ATOM 3980 O O . VAL B 1 190 ? -0.717 10.734 10.516 1 94 190 VAL B O 1
ATOM 3983 N N . ARG B 1 191 ? 0.566 11.383 8.797 1 91.62 191 ARG B N 1
ATOM 3984 C CA . ARG B 1 191 ? -0.583 11.859 8.031 1 91.62 191 ARG B CA 1
ATOM 3985 C C . ARG B 1 191 ? -0.795 11.008 6.785 1 91.62 191 ARG B C 1
ATOM 3987 O O . ARG B 1 191 ? 0.165 10.656 6.098 1 91.62 191 ARG B O 1
ATOM 3994 N N . TRP B 1 192 ? -2.016 10.719 6.574 1 88.5 192 TRP B N 1
ATOM 3995 C CA . TRP B 1 192 ? -2.373 10.039 5.332 1 88.5 192 TRP B CA 1
ATOM 3996 C C . TRP B 1 192 ? -2.404 11.016 4.168 1 88.5 192 TRP B C 1
ATOM 3998 O O . TRP B 1 192 ? -2.945 12.125 4.289 1 88.5 192 TRP B O 1
ATOM 4008 N N . SER B 1 193 ? -1.815 10.547 3.127 1 82.31 193 SER B N 1
ATOM 4009 C CA . SER B 1 193 ? -1.739 11.445 1.98 1 82.31 193 SER B CA 1
ATOM 4010 C C . SER B 1 193 ? -3.107 11.641 1.336 1 82.31 193 SER B C 1
ATOM 4012 O O . SER B 1 193 ? -3.307 12.57 0.557 1 82.31 193 SER B O 1
ATOM 4014 N N . ARG B 1 194 ? -3.992 10.703 1.638 1 73.44 194 ARG B N 1
ATOM 4015 C CA . ARG B 1 194 ? -5.34 10.781 1.086 1 73.44 194 ARG B CA 1
ATOM 4016 C C . ARG B 1 194 ? -6.27 11.555 2.021 1 73.44 194 ARG B C 1
ATOM 4018 O O . ARG B 1 194 ? -6.062 11.562 3.238 1 73.44 194 ARG B O 1
ATOM 4025 N N . ARG B 1 195 ? -7.141 12.156 1.365 1 59.19 195 ARG B N 1
ATOM 4026 C CA . ARG B 1 195 ? -8.133 12.867 2.166 1 59.19 195 ARG B CA 1
ATOM 4027 C C . ARG B 1 195 ? -9.156 11.898 2.756 1 59.19 195 ARG B C 1
ATOM 4029 O O . ARG B 1 195 ? -9.68 11.031 2.053 1 59.19 195 ARG B O 1
ATOM 4036 N N . MET B 1 196 ? -9.148 11.93 4.043 1 63.66 196 MET B N 1
ATOM 4037 C CA . MET B 1 196 ? -10.219 11.18 4.699 1 63.66 196 MET B CA 1
ATOM 4038 C C . MET B 1 196 ? -11.461 12.047 4.863 1 63.66 196 MET B C 1
ATOM 4040 O O . MET B 1 196 ? -11.359 13.25 5.109 1 63.66 196 MET B O 1
ATOM 4044 N N . ASN B 1 197 ? -12.539 11.484 4.527 1 66.69 197 ASN B N 1
ATOM 4045 C CA . ASN B 1 197 ? -13.805 12.203 4.668 1 66.69 197 ASN B CA 1
ATOM 4046 C C . ASN B 1 197 ? -14.398 12.023 6.059 1 66.69 197 ASN B C 1
ATOM 4048 O O . ASN B 1 197 ? -15.203 11.117 6.277 1 66.69 197 ASN B O 1
ATOM 4052 N N . PHE B 1 198 ? -13.953 12.953 6.949 1 69.5 198 PHE B N 1
ATOM 4053 C CA . PHE B 1 198 ? -14.562 12.992 8.273 1 69.5 198 PHE B CA 1
ATOM 4054 C C . PHE B 1 198 ? -15.766 13.93 8.289 1 69.5 198 PHE B C 1
ATOM 4056 O O . PHE B 1 198 ? -15.742 14.992 7.668 1 69.5 198 PHE B O 1
ATOM 4063 N N . THR B 1 199 ? -16.828 13.43 8.875 1 64.19 199 THR B N 1
ATOM 4064 C CA . THR B 1 199 ? -18.047 14.234 8.828 1 64.19 199 THR B CA 1
ATOM 4065 C C . THR B 1 199 ? -18.547 14.531 10.234 1 64.19 199 THR B C 1
ATOM 4067 O O . THR B 1 199 ? -18.188 13.844 11.188 1 64.19 199 THR B O 1
ATOM 4070 N N . CYS B 1 200 ? -19.125 15.633 10.391 1 58.81 200 CYS B N 1
ATOM 4071 C CA . CYS B 1 200 ? -19.891 15.984 11.586 1 58.81 200 CYS B CA 1
ATOM 4072 C C . CYS B 1 200 ? -21 16.953 11.258 1 58.81 200 CYS B C 1
ATOM 4074 O O . CYS B 1 200 ? -20.953 17.641 10.234 1 58.81 200 CYS B O 1
ATOM 4076 N N . ASN B 1 201 ? -22.047 16.906 12.047 1 72.12 201 ASN B N 1
ATOM 4077 C CA . ASN B 1 201 ? -23.234 17.734 11.773 1 72.12 201 ASN B CA 1
ATOM 4078 C C . ASN B 1 201 ? -23.062 19.141 12.336 1 72.12 201 ASN B C 1
ATOM 4080 O O . ASN B 1 201 ? -23.906 20.016 12.109 1 72.12 201 ASN B O 1
ATOM 4084 N N . ASP B 1 202 ? -22.031 19.453 13.023 1 75.69 202 ASP B N 1
ATOM 4085 C CA . ASP B 1 202 ? -21.781 20.734 13.664 1 75.69 202 ASP B CA 1
ATOM 4086 C C . ASP B 1 202 ? -20.625 21.469 13 1 75.69 202 ASP B C 1
ATOM 4088 O O . ASP B 1 202 ? -19.469 21.062 13.141 1 75.69 202 ASP B O 1
ATOM 4092 N N . TYR B 1 203 ? -20.984 22.609 12.414 1 72 203 TYR B N 1
ATOM 4093 C CA . TYR B 1 203 ? -20 23.375 11.656 1 72 203 TYR B CA 1
ATOM 4094 C C . TYR B 1 203 ? -18.906 23.906 12.562 1 72 203 TYR B C 1
ATOM 4096 O O . TYR B 1 203 ? -17.734 23.906 12.195 1 72 203 TYR B O 1
ATOM 4104 N N . LYS B 1 204 ? -19.344 24.422 13.648 1 79.94 204 LYS B N 1
ATOM 4105 C CA . LYS B 1 204 ? -18.344 24.953 14.594 1 79.94 204 LYS B CA 1
ATOM 4106 C C . LYS B 1 204 ? -17.375 23.844 15.023 1 79.94 204 LYS B C 1
ATOM 4108 O O . LYS B 1 204 ? -16.172 24.078 15.117 1 79.94 204 LYS B O 1
ATOM 4113 N N . HIS B 1 205 ? -17.906 22.75 15.234 1 84.5 205 HIS B N 1
ATOM 4114 C CA . HIS B 1 205 ? -17.078 21.609 15.617 1 84.5 205 HIS B CA 1
ATOM 4115 C C . HIS B 1 205 ? -16.141 21.203 14.484 1 84.5 205 HIS B C 1
ATOM 4117 O O . HIS B 1 205 ? -14.953 20.953 14.711 1 84.5 205 HIS B O 1
ATOM 4123 N N . ALA B 1 206 ? -16.672 21.172 13.336 1 81.12 206 ALA B N 1
ATOM 4124 C CA . ALA B 1 206 ? -15.883 20.797 12.172 1 81.12 206 ALA B CA 1
ATOM 4125 C C . ALA B 1 206 ? -14.719 21.766 11.977 1 81.12 206 ALA B C 1
ATOM 4127 O O . ALA B 1 206 ? -13.594 21.344 11.672 1 81.12 206 ALA B O 1
ATOM 4128 N N . ASN B 1 207 ? -14.977 22.969 12.195 1 79.88 207 ASN B N 1
ATOM 4129 C CA . ASN B 1 207 ? -13.938 23.969 12.039 1 79.88 207 ASN B CA 1
ATOM 4130 C C . ASN B 1 207 ? -12.836 23.797 13.086 1 79.88 207 ASN B C 1
ATOM 4132 O O . ASN B 1 207 ? -11.648 23.891 12.766 1 79.88 207 ASN B O 1
ATOM 4136 N N . ARG B 1 208 ? -13.312 23.641 14.234 1 86 208 ARG B N 1
ATOM 4137 C CA . ARG B 1 208 ? -12.352 23.438 15.312 1 86 208 ARG B CA 1
ATOM 4138 C C . ARG B 1 208 ? -11.5 22.203 15.055 1 86 208 ARG B C 1
ATOM 4140 O O . ARG B 1 208 ? -10.289 22.219 15.273 1 86 208 ARG B O 1
ATOM 4147 N N . PHE B 1 209 ? -12.086 21.156 14.641 1 89.06 209 PHE B N 1
ATOM 4148 C CA . PHE B 1 209 ? -11.391 19.922 14.273 1 89.06 209 PHE B CA 1
ATOM 4149 C C . PHE B 1 209 ? -10.32 20.203 13.219 1 89.06 209 PHE B C 1
ATOM 4151 O O . PHE B 1 209 ? -9.172 19.781 13.375 1 89.06 209 PHE B O 1
ATOM 4158 N N . HIS B 1 210 ? -10.68 20.938 12.273 1 82.38 210 HIS B N 1
ATOM 4159 C CA . HIS B 1 210 ? -9.758 21.219 11.18 1 82.38 210 HIS B CA 1
ATOM 4160 C C . HIS B 1 210 ? -8.57 22.062 11.648 1 82.38 210 HIS B C 1
ATOM 4162 O O . HIS B 1 210 ? -7.441 21.844 11.219 1 82.38 210 HIS B O 1
ATOM 4168 N N . GLU B 1 211 ? -8.867 22.953 12.484 1 85.44 211 GLU B N 1
ATOM 4169 C CA . GLU B 1 211 ? -7.793 23.75 13.07 1 85.44 211 GLU B CA 1
ATOM 4170 C C . GLU B 1 211 ? -6.797 22.875 13.82 1 85.44 211 GLU B C 1
ATOM 4172 O O . GLU B 1 211 ? -5.586 23.031 13.664 1 85.44 211 GLU B O 1
ATOM 4177 N N . LEU B 1 212 ? -7.305 22 14.562 1 89.5 212 LEU B N 1
ATOM 4178 C CA . LEU B 1 212 ? -6.473 21.094 15.352 1 89.5 212 LEU B CA 1
ATOM 4179 C C . LEU B 1 212 ? -5.676 20.156 14.453 1 89.5 212 LEU B C 1
ATOM 4181 O O . LEU B 1 212 ? -4.535 19.812 14.766 1 89.5 212 LEU B O 1
ATOM 4185 N N . MET B 1 213 ? -6.277 19.766 13.359 1 88 213 MET B N 1
ATOM 4186 C CA . MET B 1 213 ? -5.59 18.906 12.398 1 88 213 MET B CA 1
ATOM 4187 C C . MET B 1 213 ? -4.438 19.641 11.734 1 88 213 MET B C 1
ATOM 4189 O O . MET B 1 213 ? -3.391 19.047 11.461 1 88 213 MET B O 1
ATOM 4193 N N . GLU B 1 214 ? -4.625 20.875 11.523 1 82.69 214 GLU B N 1
ATOM 4194 C CA . GLU B 1 214 ? -3.607 21.688 10.859 1 82.69 214 GLU B CA 1
ATOM 4195 C C . GLU B 1 214 ? -2.445 21.984 11.805 1 82.69 214 GLU B C 1
ATOM 4197 O O . GLU B 1 214 ? -1.326 22.234 11.352 1 82.69 214 GLU B O 1
ATOM 4202 N N . GLU B 1 215 ? -2.648 21.938 13.055 1 86.75 215 GLU B N 1
ATOM 4203 C CA . GLU B 1 215 ? -1.647 22.281 14.062 1 86.75 215 GLU B CA 1
ATOM 4204 C C . GLU B 1 215 ? -0.755 21.078 14.383 1 86.75 215 GLU B C 1
ATOM 4206 O O . GLU B 1 215 ? 0.205 21.203 15.141 1 86.75 215 GLU B O 1
ATOM 4211 N N . ARG B 1 216 ? -0.984 19.969 13.781 1 90.25 216 ARG B N 1
ATOM 4212 C CA . ARG B 1 216 ? -0.231 18.75 14.07 1 90.25 216 ARG B CA 1
ATOM 4213 C C . ARG B 1 216 ? 1.229 18.906 13.656 1 90.25 216 ARG B C 1
ATOM 4215 O O . ARG B 1 216 ? 1.531 19.547 12.648 1 90.25 216 ARG B O 1
ATOM 4222 N N . ASN B 1 217 ? 2.049 18.297 14.5 1 88.56 217 ASN B N 1
ATOM 4223 C CA . ASN B 1 217 ? 3.441 18.094 14.109 1 88.56 217 ASN B CA 1
ATOM 4224 C C . ASN B 1 217 ? 3.604 16.844 13.227 1 88.56 217 ASN B C 1
ATOM 4226 O O . ASN B 1 217 ? 3.859 15.758 13.734 1 88.56 217 ASN B O 1
ATOM 4230 N N . ILE B 1 218 ? 3.559 17.094 11.922 1 88.88 218 ILE B N 1
ATOM 4231 C CA . ILE B 1 218 ? 3.607 15.977 10.977 1 88.88 218 ILE B CA 1
ATOM 4232 C C . ILE B 1 218 ? 5.059 15.68 10.602 1 88.88 218 ILE B C 1
ATOM 4234 O O . ILE B 1 218 ? 5.773 16.562 10.109 1 88.88 218 ILE B O 1
ATOM 4238 N N . SER B 1 219 ? 5.477 14.477 10.836 1 86.06 219 SER B N 1
ATOM 4239 C CA . SER B 1 219 ? 6.844 14.109 10.484 1 86.06 219 SER B CA 1
ATOM 4240 C C . SER B 1 219 ? 6.875 13.141 9.312 1 86.06 219 SER B C 1
ATOM 4242 O O . SER B 1 219 ? 7.906 12.977 8.656 1 86.06 219 SER B O 1
ATOM 4244 N N . MET B 1 220 ? 5.723 12.5 9.094 1 91.06 220 MET B N 1
ATOM 4245 C CA . MET B 1 220 ? 5.645 11.516 8.023 1 91.06 220 MET B CA 1
ATOM 4246 C C . MET B 1 220 ? 4.285 11.562 7.332 1 91.06 220 MET B C 1
ATOM 4248 O O . MET B 1 220 ? 3.252 11.664 7.996 1 91.06 220 MET B O 1
ATOM 4252 N N . ILE B 1 221 ? 4.344 11.523 6.004 1 92 221 ILE B N 1
ATOM 4253 C CA . ILE B 1 221 ? 3.141 11.391 5.188 1 92 221 ILE B CA 1
ATOM 4254 C C . ILE B 1 221 ? 3.201 10.094 4.383 1 92 221 ILE B C 1
ATOM 4256 O O . ILE B 1 221 ? 4.223 9.789 3.768 1 92 221 ILE B O 1
ATOM 4260 N N . SER B 1 222 ? 2.172 9.336 4.48 1 94 222 SER B N 1
ATOM 4261 C CA . SER B 1 222 ? 2.145 8.07 3.76 1 94 222 SER B CA 1
ATOM 4262 C C . SER B 1 222 ? 0.842 7.902 2.982 1 94 222 SER B C 1
ATOM 4264 O O . SER B 1 222 ? -0.222 8.32 3.447 1 94 222 SER B O 1
ATOM 4266 N N . SER B 1 223 ? 0.969 7.23 1.834 1 90.5 223 SER B N 1
ATOM 4267 C CA . SER B 1 223 ? -0.224 6.863 1.079 1 90.5 223 SER B CA 1
ATOM 4268 C C . SER B 1 223 ? -0.703 5.465 1.449 1 90.5 223 SER B C 1
ATOM 4270 O O . SER B 1 223 ? -1.723 4.996 0.94 1 90.5 223 SER B O 1
ATOM 4272 N N . ASP B 1 224 ? -0.03 4.824 2.277 1 94.25 224 ASP B N 1
ATOM 4273 C CA . ASP B 1 224 ? -0.295 3.445 2.68 1 94.25 224 ASP B CA 1
ATOM 4274 C C . ASP B 1 224 ? -0.805 3.379 4.117 1 94.25 224 ASP B C 1
ATOM 4276 O O . ASP B 1 224 ? -0.04 3.586 5.062 1 94.25 224 ASP B O 1
ATOM 4280 N N . SER B 1 225 ? -2.012 2.98 4.262 1 94.69 225 SER B N 1
ATOM 4281 C CA . SER B 1 225 ? -2.656 3.031 5.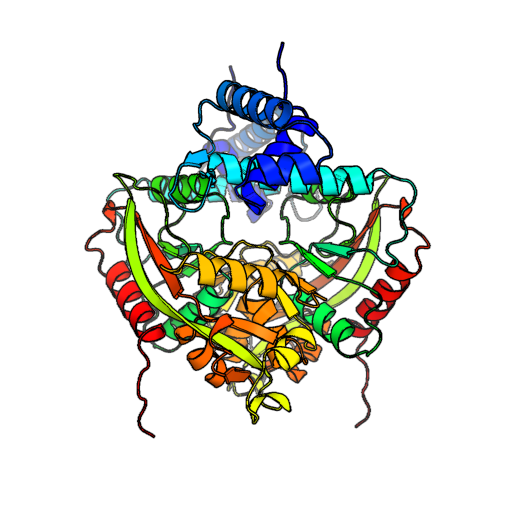57 1 94.69 225 SER B CA 1
ATOM 4282 C C . SER B 1 225 ? -2.061 1.999 6.52 1 94.69 225 SER B C 1
ATOM 4284 O O . SER B 1 225 ? -1.961 2.24 7.727 1 94.69 225 SER B O 1
ATOM 4286 N N . LEU B 1 226 ? -1.716 0.849 6.004 1 96.62 226 LEU B N 1
ATOM 4287 C CA . LEU B 1 226 ? -1.125 -0.156 6.879 1 96.62 226 LEU B CA 1
ATOM 4288 C C . LEU B 1 226 ? 0.238 0.301 7.391 1 96.62 226 LEU B C 1
ATOM 4290 O O . LEU B 1 226 ? 0.581 0.066 8.555 1 96.62 226 LEU B O 1
ATOM 4294 N N . ASN B 1 227 ? 0.986 0.94 6.512 1 96.69 227 ASN B N 1
ATOM 4295 C CA . ASN B 1 227 ? 2.264 1.492 6.949 1 96.69 227 ASN B CA 1
ATOM 4296 C C . ASN B 1 227 ? 2.08 2.518 8.062 1 96.69 227 ASN B C 1
ATOM 4298 O O . ASN B 1 227 ? 2.885 2.58 8.992 1 96.69 227 ASN B O 1
ATOM 4302 N N . MET B 1 228 ? 1.091 3.305 7.93 1 96.25 228 MET B N 1
ATOM 4303 C CA . MET B 1 228 ? 0.825 4.281 8.984 1 96.25 228 MET B CA 1
ATOM 4304 C C . MET B 1 228 ? 0.552 3.59 10.312 1 96.25 228 MET B C 1
ATOM 4306 O O . MET B 1 228 ? 1.07 4.004 11.352 1 96.25 228 MET B O 1
ATOM 4310 N N . VAL B 1 229 ? -0.211 2.572 10.266 1 97.25 229 VAL B N 1
ATOM 4311 C CA . VAL B 1 229 ? -0.543 1.81 11.461 1 97.25 229 VAL B CA 1
ATOM 4312 C C . VAL B 1 229 ? 0.722 1.179 12.047 1 97.25 229 VAL B C 1
ATOM 4314 O O . VAL B 1 229 ? 0.953 1.233 13.25 1 97.25 229 VAL B O 1
ATOM 4317 N N . MET B 1 230 ? 1.505 0.615 11.18 1 96.69 230 MET B N 1
ATOM 4318 C CA . MET B 1 230 ? 2.75 -0.012 11.609 1 96.69 230 MET B CA 1
ATOM 4319 C C . MET B 1 230 ? 3.668 1.007 12.281 1 96.69 230 MET B C 1
ATOM 4321 O O . MET B 1 230 ? 4.312 0.705 13.281 1 96.69 230 MET B O 1
ATOM 4325 N N . LEU B 1 231 ? 3.729 2.15 11.664 1 95.06 231 LEU B N 1
ATOM 4326 C CA . LEU B 1 231 ? 4.531 3.219 12.25 1 95.06 231 LEU B CA 1
ATOM 4327 C C . LEU B 1 231 ? 4.062 3.531 13.664 1 95.06 231 LEU B C 1
ATOM 4329 O O . LEU B 1 231 ? 4.883 3.656 14.578 1 95.06 231 LEU B O 1
ATOM 4333 N N . CYS B 1 232 ? 2.805 3.607 13.883 1 96.06 232 CYS B N 1
ATOM 4334 C CA . CYS B 1 232 ? 2.25 3.895 15.203 1 96.06 232 CYS B CA 1
ATOM 4335 C C . CYS B 1 232 ? 2.539 2.758 16.172 1 96.06 232 CYS B C 1
ATOM 4337 O O . CYS B 1 232 ? 2.705 2.988 17.375 1 96.06 232 CYS B O 1
ATOM 4339 N N . ALA B 1 233 ? 2.574 1.56 15.695 1 96.5 233 ALA B N 1
ATOM 4340 C CA . ALA B 1 233 ? 2.768 0.386 16.547 1 96.5 233 ALA B CA 1
ATOM 4341 C C . ALA B 1 233 ? 4.188 0.339 17.094 1 96.5 233 ALA B C 1
ATOM 4343 O O . ALA B 1 233 ? 4.418 -0.178 18.188 1 96.5 233 ALA B O 1
ATOM 4344 N N . PHE B 1 234 ? 5.129 0.946 16.344 1 94.56 234 PHE B N 1
ATOM 4345 C CA . PHE B 1 234 ? 6.512 0.662 16.703 1 94.56 234 PHE B CA 1
ATOM 4346 C C . PHE B 1 234 ? 7.277 1.951 16.984 1 94.56 234 PHE B C 1
ATOM 4348 O O . PHE B 1 234 ? 8.492 1.927 17.203 1 94.56 234 PHE B O 1
ATOM 4355 N N . THR B 1 235 ? 6.637 3.039 16.875 1 91.75 235 THR B N 1
ATOM 4356 C CA . THR B 1 235 ? 7.227 4.332 17.219 1 91.75 235 THR B CA 1
ATOM 4357 C C . THR B 1 235 ? 6.262 5.164 18.062 1 91.75 235 THR B C 1
ATOM 4359 O O . THR B 1 235 ? 5.188 4.688 18.422 1 91.75 235 THR B O 1
ATOM 4362 N N . ASP B 1 236 ? 6.621 6.449 18.297 1 91.94 236 ASP B N 1
ATOM 4363 C CA . ASP B 1 236 ? 5.785 7.293 19.141 1 91.94 236 ASP B CA 1
ATOM 4364 C C . ASP B 1 236 ? 4.809 8.117 18.312 1 91.94 236 ASP B C 1
ATOM 4366 O O . ASP B 1 236 ? 4.156 9.031 18.828 1 91.94 236 ASP B O 1
ATOM 4370 N N . HIS B 1 237 ? 4.738 7.789 17.062 1 94.25 237 HIS B N 1
ATOM 4371 C CA . HIS B 1 237 ? 3.768 8.469 16.219 1 94.25 237 HIS B CA 1
ATOM 4372 C C . HIS B 1 237 ? 2.342 8.086 16.594 1 94.25 237 HIS B C 1
ATOM 4374 O O . HIS B 1 237 ? 2.105 6.992 17.109 1 94.25 237 HIS B O 1
ATOM 4380 N N . ILE B 1 238 ? 1.454 9.023 16.297 1 96.06 238 ILE B N 1
ATOM 4381 C CA . ILE B 1 238 ? 0.04 8.758 16.531 1 96.06 238 ILE B CA 1
ATOM 4382 C C . ILE B 1 238 ? -0.771 9.141 15.305 1 96.06 238 ILE B C 1
ATOM 4384 O O . ILE B 1 238 ? -0.282 9.867 14.43 1 96.06 238 ILE B O 1
ATOM 4388 N N . MET B 1 239 ? -2 8.633 15.266 1 96 239 MET B N 1
ATOM 4389 C CA . MET B 1 239 ? -2.93 9.008 14.203 1 96 239 MET B CA 1
ATOM 4390 C C . MET B 1 239 ? -4.375 8.789 14.648 1 96 239 MET B C 1
ATOM 4392 O O . MET B 1 239 ? -4.633 8.07 15.617 1 96 239 MET B O 1
ATOM 4396 N N . LEU B 1 240 ? -5.273 9.461 13.984 1 95.12 240 LEU B N 1
ATOM 4397 C CA . LEU B 1 240 ? -6.691 9.148 14.141 1 95.12 240 LEU B CA 1
ATOM 4398 C C . LEU B 1 240 ? -7.074 7.93 13.312 1 95.12 240 LEU B C 1
ATOM 4400 O O . LEU B 1 240 ? -6.609 7.77 12.18 1 95.12 240 LEU B O 1
ATOM 4404 N N . MET B 1 241 ? -7.895 7.105 13.914 1 94.19 241 MET B N 1
ATOM 4405 C CA . MET B 1 241 ? -8.305 5.852 13.289 1 94.19 241 MET B CA 1
ATOM 4406 C C . MET B 1 241 ? -9.75 5.52 13.641 1 94.19 241 MET B C 1
ATOM 4408 O O . MET B 1 241 ? -10.18 5.699 14.781 1 94.19 241 MET B O 1
ATOM 4412 N N . PRO B 1 242 ? -10.508 5.102 12.625 1 91.69 242 PRO B N 1
ATOM 4413 C CA . PRO B 1 242 ? -11.836 4.594 12.977 1 91.69 242 PRO B CA 1
ATOM 4414 C C . PRO B 1 242 ? -11.789 3.553 14.102 1 91.69 242 PRO B C 1
ATOM 4416 O O . PRO B 1 242 ? -10.984 2.619 14.047 1 91.69 242 PRO B O 1
ATOM 4419 N N . GLU B 1 243 ? -12.633 3.682 15.055 1 92.31 243 GLU B N 1
ATOM 4420 C CA . GLU B 1 243 ? -12.586 2.881 16.281 1 92.31 243 GLU B CA 1
ATOM 4421 C C . GLU B 1 243 ? -12.789 1.399 15.969 1 92.31 243 GLU B C 1
ATOM 4423 O O . GLU B 1 243 ? -12.18 0.54 16.609 1 92.31 243 GLU B O 1
ATOM 4428 N N . VAL B 1 244 ? -13.633 1.06 15.031 1 88.19 244 VAL B N 1
ATOM 4429 C CA . VAL B 1 244 ? -13.961 -0.325 14.711 1 88.19 244 VAL B CA 1
ATOM 4430 C C . VAL B 1 244 ? -12.727 -1.038 14.172 1 88.19 244 VAL B C 1
ATOM 4432 O O . VAL B 1 244 ? -12.539 -2.234 14.406 1 88.19 244 VAL B O 1
ATOM 4435 N N . LEU B 1 245 ? -11.867 -0.321 13.492 1 89.44 245 LEU B N 1
ATOM 4436 C CA . LEU B 1 245 ? -10.656 -0.9 12.922 1 89.44 245 LEU B CA 1
ATOM 4437 C C . LEU B 1 245 ? -9.562 -1.017 13.969 1 89.44 245 LEU B C 1
ATOM 4439 O O . LEU B 1 245 ? -8.82 -2.004 14 1 89.44 245 LEU B O 1
ATOM 4443 N N . SER B 1 246 ? -9.445 -0.046 14.812 1 90.69 246 SER B N 1
ATOM 4444 C CA . SER B 1 246 ? -8.375 0.007 15.805 1 90.69 246 SER B CA 1
ATOM 4445 C C . SER B 1 246 ? -8.453 -1.172 16.766 1 90.69 246 SER B C 1
ATOM 4447 O O . SER B 1 246 ? -7.434 -1.756 17.125 1 90.69 246 SER B O 1
ATOM 4449 N N . ARG B 1 247 ? -9.625 -1.543 17.172 1 84.69 247 ARG B N 1
ATOM 4450 C CA . ARG B 1 247 ? -9.812 -2.639 18.125 1 84.69 247 ARG B CA 1
ATOM 4451 C C . ARG B 1 247 ? -9.32 -3.959 17.531 1 84.69 247 ARG B C 1
ATOM 4453 O O . ARG B 1 247 ? -8.672 -4.746 18.234 1 84.69 247 ARG B O 1
ATOM 4460 N N . ASN B 1 248 ? -9.578 -4.172 16.328 1 86.31 248 ASN B N 1
ATOM 4461 C CA . ASN B 1 248 ? -9.141 -5.391 15.656 1 86.31 248 ASN B CA 1
ATOM 4462 C C . ASN B 1 248 ? -7.625 -5.441 15.516 1 86.31 248 ASN B C 1
ATOM 4464 O O . ASN B 1 248 ? -7.02 -6.504 15.656 1 86.31 248 ASN B O 1
ATOM 4468 N N . LEU B 1 249 ? -7.027 -4.348 15.375 1 92.81 249 LEU B N 1
ATOM 4469 C CA . LEU B 1 249 ? -5.594 -4.262 15.117 1 92.81 249 LEU B CA 1
ATOM 4470 C C . LEU B 1 249 ? -4.797 -4.605 16.375 1 92.81 249 LEU B C 1
ATOM 4472 O O . LEU B 1 249 ? -3.672 -5.098 16.281 1 92.81 249 LEU B O 1
ATOM 4476 N N . GLU B 1 250 ? -5.371 -4.348 17.531 1 92.56 250 GLU B N 1
ATOM 4477 C CA . GLU B 1 250 ? -4.703 -4.602 18.812 1 92.56 250 GLU B CA 1
ATOM 4478 C C . GLU B 1 250 ? -4.41 -6.09 18.984 1 92.56 250 GLU B C 1
ATOM 4480 O O . GLU B 1 250 ? -3.52 -6.465 19.75 1 92.56 250 GLU B O 1
ATOM 4485 N N . ASN B 1 251 ? -5.129 -6.93 18.266 1 90 251 ASN B N 1
ATOM 4486 C CA . ASN B 1 251 ? -4.934 -8.375 18.328 1 90 251 ASN B CA 1
ATOM 4487 C C . ASN B 1 251 ? -3.688 -8.805 17.562 1 90 251 ASN B C 1
ATOM 4489 O O . ASN B 1 251 ? -3.18 -9.914 17.766 1 90 251 ASN B O 1
ATOM 4493 N N . TYR B 1 252 ? -3.213 -7.938 16.734 1 93.25 252 TYR B N 1
ATOM 4494 C CA . TYR B 1 252 ? -2.139 -8.352 15.844 1 93.25 252 TYR B CA 1
ATOM 4495 C C . TYR B 1 252 ? -0.869 -7.551 16.109 1 93.25 252 TYR B C 1
ATOM 4497 O O . TYR B 1 252 ? 0.24 -8.031 15.867 1 93.25 252 TYR B O 1
ATOM 4505 N N . LEU B 1 253 ? -1.025 -6.383 16.562 1 96.31 253 LEU B N 1
ATOM 4506 C CA . LEU B 1 253 ? 0.094 -5.457 16.688 1 96.31 253 LEU B CA 1
ATOM 4507 C C . LEU B 1 253 ? 0.12 -4.824 18.078 1 96.31 253 LEU B C 1
ATOM 4509 O O . LEU B 1 253 ? -0.904 -4.781 18.766 1 96.31 253 LEU B O 1
ATOM 4513 N N . PRO B 1 254 ? 1.271 -4.406 18.531 1 96.69 254 PRO B N 1
ATOM 4514 C CA . PRO B 1 254 ? 1.364 -3.771 19.844 1 96.69 254 PRO B CA 1
ATOM 4515 C C . PRO B 1 254 ? 0.816 -2.346 19.844 1 96.69 254 PRO B C 1
ATOM 4517 O O . PRO B 1 254 ? 1.578 -1.388 20 1 96.69 254 PRO B O 1
ATOM 4520 N N . LEU B 1 255 ? -0.464 -2.291 19.781 1 97.12 255 LEU B N 1
ATOM 4521 C CA . LEU B 1 255 ? -1.163 -1.018 19.641 1 97.12 255 LEU B CA 1
ATOM 4522 C C . LEU B 1 255 ? -2.162 -0.82 20.781 1 97.12 255 LEU B C 1
ATOM 4524 O O . LEU B 1 255 ? -2.588 -1.789 21.406 1 97.12 255 LEU B O 1
ATOM 4528 N N . LYS B 1 256 ? -2.416 0.419 21.016 1 96.56 256 LYS B N 1
ATOM 4529 C CA . LYS B 1 256 ? -3.484 0.837 21.906 1 96.56 256 LYS B CA 1
ATOM 4530 C C . LYS B 1 256 ? -4.34 1.93 21.281 1 96.56 256 LYS B C 1
ATOM 4532 O O . LYS B 1 256 ? -3.816 2.859 20.656 1 96.56 256 LYS B O 1
ATOM 4537 N N . SER B 1 257 ? -5.613 1.724 21.359 1 95.38 257 SER B N 1
ATOM 4538 C CA . SER B 1 257 ? -6.59 2.703 20.891 1 95.38 257 SER B CA 1
ATOM 4539 C C . SER B 1 257 ? -7.219 3.457 22.062 1 95.38 257 SER B C 1
ATOM 4541 O O . SER B 1 257 ? -7.711 2.844 23.016 1 95.38 257 SER B O 1
ATOM 4543 N N . ILE B 1 258 ? -7.215 4.844 21.984 1 96 258 ILE B N 1
ATOM 4544 C CA . ILE B 1 258 ? -7.789 5.617 23.078 1 96 258 ILE B CA 1
ATOM 4545 C C . ILE B 1 258 ? -8.812 6.609 22.531 1 96 258 ILE B C 1
ATOM 4547 O O . ILE B 1 258 ? -8.758 6.977 21.359 1 96 258 ILE B O 1
ATOM 4551 N N . ILE B 1 259 ? -9.695 7.008 23.422 1 94.56 259 ILE B N 1
ATOM 4552 C CA . ILE B 1 259 ? -10.703 7.992 23.047 1 94.56 259 ILE B CA 1
ATOM 4553 C C . ILE B 1 259 ? -10.07 9.383 22.969 1 94.56 259 ILE B C 1
ATOM 4555 O O . ILE B 1 259 ? -9.406 9.812 23.922 1 94.56 259 ILE B O 1
ATOM 4559 N N . PRO B 1 260 ? -10.234 10.016 21.844 1 95.62 260 PRO B N 1
ATOM 4560 C CA . PRO B 1 260 ? -9.656 11.359 21.734 1 95.62 260 PRO B CA 1
ATOM 4561 C C . PRO B 1 260 ? -10.43 12.406 22.531 1 95.62 260 PRO B C 1
ATOM 4563 O O . PRO B 1 260 ? -11.562 12.148 22.953 1 95.62 260 PRO B O 1
ATOM 4566 N N . PRO B 1 261 ? -9.766 13.57 22.734 1 95.81 261 PRO B N 1
ATOM 4567 C CA . PRO B 1 261 ? -10.539 14.695 23.25 1 95.81 261 PRO B CA 1
ATOM 4568 C C . PRO B 1 261 ? -11.766 15.016 22.406 1 95.81 261 PRO B C 1
ATOM 4570 O O . PRO B 1 261 ? -11.766 14.797 21.203 1 95.81 261 PRO B O 1
ATOM 4573 N N . PRO B 1 262 ? -12.812 15.547 23.031 1 94.25 262 PRO B N 1
ATOM 4574 C CA . PRO B 1 262 ? -14.086 15.773 22.344 1 94.25 262 PRO B CA 1
ATOM 4575 C C . PRO B 1 262 ? -13.938 16.625 21.078 1 94.25 262 PRO B C 1
ATOM 4577 O O . PRO B 1 262 ? -14.672 16.438 20.109 1 94.25 262 PRO B O 1
ATOM 4580 N N . GLU B 1 263 ? -13.023 17.5 21.078 1 94.44 263 GLU B N 1
ATOM 4581 C CA . GLU B 1 263 ? -12.836 18.406 19.953 1 94.44 263 GLU B CA 1
ATOM 4582 C C . GLU B 1 263 ? -12.375 17.672 18.703 1 94.44 263 GLU B C 1
ATOM 4584 O O . GLU B 1 263 ? -12.5 18.172 17.594 1 94.44 263 GLU B O 1
ATOM 4589 N N . LEU B 1 264 ? -11.891 16.438 18.984 1 94.62 264 LEU B N 1
ATOM 4590 C CA . LEU B 1 264 ? -11.336 15.664 17.875 1 94.62 264 LEU B CA 1
ATOM 4591 C C . LEU B 1 264 ? -12.305 14.578 17.422 1 94.62 264 LEU B C 1
ATOM 4593 O O . LEU B 1 264 ? -11.984 13.789 16.531 1 94.62 264 LEU B O 1
ATOM 4597 N N . GLN B 1 265 ? -13.445 14.609 17.969 1 92.12 265 GLN B N 1
ATOM 4598 C CA . GLN B 1 265 ? -14.406 13.57 17.625 1 92.12 265 GLN B CA 1
ATOM 4599 C C . GLN B 1 265 ? -15.102 13.875 16.297 1 92.12 265 GLN B C 1
ATOM 4601 O O . GLN B 1 265 ? -15.641 14.969 16.109 1 92.12 265 GLN B O 1
ATOM 4606 N N . MET B 1 266 ? -15 12.93 15.414 1 90.94 266 MET B N 1
ATOM 4607 C CA . MET B 1 266 ? -15.664 12.969 14.117 1 90.94 266 MET B CA 1
ATOM 4608 C C . MET B 1 266 ? -16.266 11.609 13.758 1 90.94 266 MET B C 1
ATOM 4610 O O . MET B 1 266 ? -15.93 10.602 14.391 1 90.94 266 MET B O 1
ATOM 4614 N N . ASN B 1 267 ? -17.125 11.688 12.797 1 88.88 267 ASN B N 1
ATOM 4615 C CA . ASN B 1 267 ? -17.688 10.438 12.289 1 88.88 267 ASN B CA 1
ATOM 4616 C C . ASN B 1 267 ? -17.016 10.008 10.992 1 88.88 267 ASN B C 1
ATOM 4618 O O . ASN B 1 267 ? -16.609 10.852 10.188 1 88.88 267 ASN B O 1
ATOM 4622 N N . PHE B 1 268 ? -16.875 8.758 10.906 1 90.12 268 PHE B N 1
ATOM 4623 C CA . PHE B 1 268 ? -16.344 8.148 9.688 1 90.12 268 PHE B CA 1
ATOM 4624 C C . PHE B 1 268 ? -17.297 7.078 9.164 1 90.12 268 PHE B C 1
ATOM 4626 O O . PHE B 1 268 ? -17.844 6.293 9.938 1 90.12 268 PHE B O 1
ATOM 4633 N N . GLU B 1 269 ? -17.484 7.125 7.887 1 88.94 269 GLU B N 1
ATOM 4634 C CA . GLU B 1 269 ? -18.312 6.105 7.25 1 88.94 269 GLU B CA 1
ATOM 4635 C C . GLU B 1 269 ? -17.578 5.445 6.09 1 88.94 269 GLU B C 1
ATOM 4637 O O . GLU B 1 269 ? -16.938 6.129 5.289 1 88.94 269 GLU B O 1
ATOM 4642 N N . CYS B 1 270 ? -17.609 4.148 6.008 1 92.12 270 CYS B N 1
ATOM 4643 C CA . CYS B 1 270 ? -16.984 3.357 4.957 1 92.12 270 CYS B CA 1
ATOM 4644 C C . CYS B 1 270 ? -18.031 2.643 4.113 1 92.12 270 CYS B C 1
ATOM 4646 O O . CYS B 1 270 ? -19 2.098 4.645 1 92.12 270 CYS B O 1
ATOM 4648 N N . PHE B 1 271 ? -17.75 2.637 2.816 1 91.81 271 PHE B N 1
ATOM 4649 C CA . PHE B 1 271 ? -18.719 2.057 1.902 1 91.81 271 PHE B CA 1
ATOM 4650 C C . PHE B 1 271 ? -18.094 0.928 1.089 1 91.81 271 PHE B C 1
ATOM 4652 O O . PHE B 1 271 ? -16.875 0.875 0.92 1 91.81 271 PHE B O 1
ATOM 4659 N N . LEU B 1 272 ? -18.891 0.049 0.679 1 95.12 272 LEU B N 1
ATOM 4660 C CA . LEU B 1 272 ? -18.594 -1.02 -0.267 1 95.12 272 LEU B CA 1
ATOM 4661 C C . LEU B 1 272 ? -19.406 -0.866 -1.544 1 95.12 272 LEU B C 1
ATOM 4663 O O . LEU B 1 272 ? -20.609 -0.6 -1.485 1 95.12 272 LEU B O 1
ATOM 4667 N N . HIS B 1 273 ? -18.766 -0.984 -2.645 1 96.94 273 HIS B N 1
ATOM 4668 C CA . HIS B 1 273 ? -19.406 -0.821 -3.941 1 96.94 273 HIS B CA 1
ATOM 4669 C C . HIS B 1 273 ? -19.219 -2.057 -4.816 1 96.94 273 HIS B C 1
ATOM 4671 O O . HIS B 1 273 ? -18.125 -2.648 -4.824 1 96.94 273 HIS B O 1
ATOM 4677 N N . TYR B 1 274 ? -20.203 -2.422 -5.539 1 95.75 274 TYR B N 1
ATOM 4678 C CA . TYR B 1 274 ? -20.109 -3.508 -6.512 1 95.75 274 TYR B CA 1
ATOM 4679 C C . TYR B 1 274 ? -21.109 -3.307 -7.645 1 95.75 274 TYR B C 1
ATOM 4681 O O . TYR B 1 274 ? -22.047 -2.504 -7.523 1 95.75 274 TYR B O 1
ATOM 4689 N N . HIS B 1 275 ? -20.875 -3.943 -8.727 1 95.06 275 HIS B N 1
ATOM 4690 C CA . HIS B 1 275 ? -21.797 -3.875 -9.859 1 95.06 275 HIS B CA 1
ATOM 4691 C C . HIS B 1 275 ? -23.109 -4.57 -9.539 1 95.06 275 HIS B C 1
ATOM 4693 O O . HIS B 1 275 ? -23.125 -5.641 -8.93 1 95.06 275 HIS B O 1
ATOM 4699 N N . ARG B 1 276 ? -24.203 -4.02 -9.984 1 91.94 276 ARG B N 1
ATOM 4700 C CA . ARG B 1 276 ? -25.562 -4.496 -9.672 1 91.94 276 ARG B CA 1
ATOM 4701 C C . ARG B 1 276 ? -25.75 -5.934 -10.141 1 91.94 276 ARG B C 1
ATOM 4703 O O . ARG B 1 276 ? -26.531 -6.684 -9.547 1 91.94 276 ARG B O 1
ATOM 4710 N N . SER B 1 277 ? -25 -6.312 -11.125 1 89.5 277 SER B N 1
ATOM 4711 C CA . SER B 1 277 ? -25.125 -7.664 -11.656 1 89.5 277 SER B CA 1
ATOM 4712 C C . SER B 1 277 ? -24.688 -8.703 -10.625 1 89.5 277 SER B C 1
ATOM 4714 O O . SER B 1 277 ? -25.016 -9.891 -10.758 1 89.5 277 SER B O 1
ATOM 4716 N N . LEU B 1 278 ? -23.984 -8.297 -9.641 1 90.62 278 LEU B N 1
ATOM 4717 C CA . LEU B 1 278 ? -23.516 -9.219 -8.602 1 90.62 278 LEU B CA 1
ATOM 4718 C C . LEU B 1 278 ? -24.531 -9.312 -7.465 1 90.62 278 LEU B C 1
ATOM 4720 O O . LEU B 1 278 ? -24.344 -10.086 -6.523 1 90.62 278 LEU B O 1
ATOM 4724 N N . SER B 1 279 ? -25.578 -8.555 -7.715 1 86.44 279 SER B N 1
ATOM 4725 C CA . SER B 1 279 ? -26.594 -8.609 -6.676 1 86.44 279 SER B CA 1
ATOM 4726 C C . SER B 1 279 ? -27.156 -10.023 -6.516 1 86.44 279 SER B C 1
ATOM 4728 O O . SER B 1 279 ? -27.516 -10.672 -7.5 1 86.44 279 SER B O 1
ATOM 4730 N N . GLY B 1 280 ? -27.078 -10.633 -5.344 1 83.25 280 GLY B N 1
ATOM 4731 C CA . GLY B 1 280 ? -27.594 -11.969 -5.086 1 83.25 280 GLY B CA 1
ATOM 4732 C C . GLY B 1 280 ? -26.531 -13.047 -5.223 1 83.25 280 GLY B C 1
ATOM 4733 O O . GLY B 1 280 ? -26.812 -14.234 -5.07 1 83.25 280 GLY B O 1
ATOM 4734 N N . ASP B 1 281 ? -25.344 -12.625 -5.637 1 86.69 281 ASP B N 1
ATOM 4735 C CA . ASP B 1 281 ? -24.234 -13.57 -5.75 1 86.69 281 ASP B CA 1
ATOM 4736 C C . ASP B 1 281 ? -23.844 -14.125 -4.379 1 86.69 281 ASP B C 1
ATOM 4738 O O . ASP B 1 281 ? -23.594 -13.359 -3.443 1 86.69 281 ASP B O 1
ATOM 4742 N N . ASN B 1 282 ? -23.781 -15.414 -4.266 1 81.94 282 ASN B N 1
ATOM 4743 C CA . ASN B 1 282 ? -23.5 -16.078 -2.994 1 81.94 282 ASN B CA 1
ATOM 4744 C C . ASN B 1 282 ? -22.109 -15.734 -2.477 1 81.94 282 ASN B C 1
ATOM 4746 O O . ASN B 1 282 ? -21.922 -15.516 -1.279 1 81.94 282 ASN B O 1
ATOM 4750 N N . ALA B 1 283 ? -21.203 -15.711 -3.357 1 81.44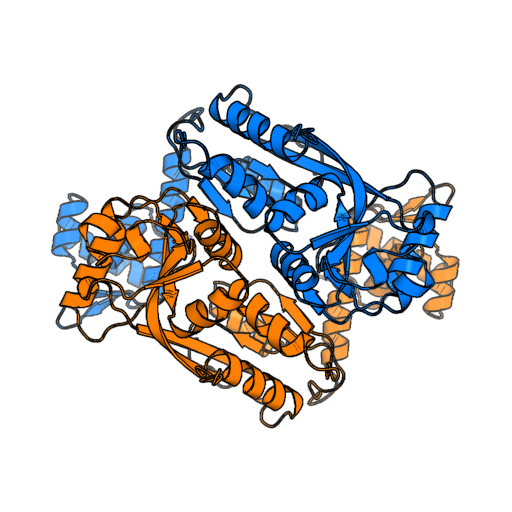 283 ALA B N 1
ATOM 4751 C CA . ALA B 1 283 ? -19.828 -15.398 -2.957 1 81.44 283 ALA B CA 1
ATOM 4752 C C . ALA B 1 283 ? -19.734 -13.969 -2.426 1 81.44 283 ALA B C 1
ATOM 4754 O O . ALA B 1 283 ? -19.047 -13.719 -1.43 1 81.44 283 ALA B O 1
ATOM 4755 N N . LEU B 1 284 ? -20.406 -13.086 -3.102 1 85.19 284 LEU B N 1
ATOM 4756 C CA . LEU B 1 284 ? -20.438 -11.711 -2.625 1 85.19 284 LEU B CA 1
ATOM 4757 C C . LEU B 1 284 ? -21.062 -11.633 -1.235 1 85.19 284 LEU B C 1
ATOM 4759 O O . LEU B 1 284 ? -20.547 -10.953 -0.352 1 85.19 284 LEU B O 1
ATOM 4763 N N . GLN B 1 285 ? -22.109 -12.344 -1.102 1 83.69 285 GLN B N 1
ATOM 4764 C CA . GLN B 1 285 ? -22.781 -12.336 0.194 1 83.69 285 GLN B CA 1
ATOM 4765 C C . GLN B 1 285 ? -21.875 -12.883 1.288 1 83.69 285 GLN B C 1
ATOM 4767 O O . GLN B 1 285 ? -21.844 -12.359 2.402 1 83.69 285 GLN B O 1
ATOM 4772 N N . MET B 1 286 ? -21.203 -13.875 0.955 1 80.31 286 MET B N 1
ATOM 4773 C CA . MET B 1 286 ? -20.25 -14.438 1.907 1 80.31 286 MET B CA 1
ATOM 4774 C C . MET B 1 286 ? -19.188 -13.422 2.287 1 80.31 286 MET B C 1
ATOM 4776 O O . MET B 1 286 ? -18.812 -13.305 3.457 1 80.31 286 MET B O 1
ATOM 4780 N N . ILE B 1 287 ? -18.688 -12.68 1.312 1 83.06 287 ILE B N 1
ATOM 4781 C CA . ILE B 1 287 ? -17.656 -11.664 1.544 1 83.06 287 ILE B CA 1
ATOM 4782 C C . ILE B 1 287 ? -18.234 -10.539 2.41 1 83.06 287 ILE B C 1
ATOM 4784 O O . ILE B 1 287 ? -17.594 -10.094 3.361 1 83.06 287 ILE B O 1
ATOM 4788 N N . LEU B 1 288 ? -19.438 -10.188 2.094 1 83.31 288 LEU B N 1
ATOM 4789 C CA . LEU B 1 288 ? -20.109 -9.141 2.865 1 83.31 288 LEU B CA 1
ATOM 4790 C C . LEU B 1 288 ? -20.297 -9.57 4.316 1 83.31 288 LEU B C 1
ATOM 4792 O O . LEU B 1 288 ? -20.062 -8.781 5.238 1 83.31 288 LEU B O 1
ATOM 4796 N N . ASP B 1 289 ? -20.625 -10.781 4.508 1 82.19 289 ASP B N 1
ATOM 4797 C CA . ASP B 1 289 ? -20.797 -11.312 5.855 1 82.19 289 ASP B CA 1
ATOM 4798 C C . ASP B 1 289 ? -19.484 -11.305 6.629 1 82.19 289 ASP B C 1
ATOM 4800 O O . ASP B 1 289 ? -19.453 -10.938 7.809 1 82.19 289 ASP B O 1
ATOM 4804 N N . LYS B 1 290 ? -18.469 -11.648 6.012 1 80.88 290 LYS B N 1
ATOM 4805 C CA . LYS B 1 290 ? -17.156 -11.648 6.648 1 80.88 290 LYS B CA 1
ATOM 4806 C C . LYS B 1 290 ? -16.703 -10.234 6.988 1 80.88 290 LYS B C 1
ATOM 4808 O O . LYS B 1 290 ? -16.094 -10.008 8.031 1 80.88 290 LYS B O 1
ATOM 4813 N N . LEU B 1 291 ? -17 -9.336 6.082 1 83.88 291 LEU B N 1
ATOM 4814 C CA . LEU B 1 291 ? -16.625 -7.941 6.309 1 83.88 291 LEU B CA 1
ATOM 4815 C C . LEU B 1 291 ? -17.406 -7.348 7.473 1 83.88 291 LEU B C 1
ATOM 4817 O O . LEU B 1 291 ? -16.875 -6.559 8.25 1 83.88 291 LEU B O 1
ATOM 4821 N N . HIS B 1 292 ? -18.594 -7.742 7.52 1 80.62 292 HIS B N 1
ATOM 4822 C CA . HIS B 1 292 ? -19.422 -7.262 8.617 1 80.62 292 HIS B CA 1
ATOM 4823 C C . HIS B 1 292 ? -18.906 -7.766 9.961 1 80.62 292 HIS B C 1
ATOM 4825 O O . HIS B 1 292 ? -18.984 -7.062 10.969 1 80.62 292 HIS B O 1
ATOM 4831 N N . GLN B 1 293 ? -18.344 -8.906 9.977 1 78.81 293 GLN B N 1
ATOM 4832 C CA . GLN B 1 293 ? -17.781 -9.461 11.203 1 78.81 293 GLN B CA 1
ATOM 4833 C C . GLN B 1 293 ? -16.578 -8.656 11.656 1 78.81 293 GLN B C 1
ATOM 4835 O O . GLN B 1 293 ? -16.266 -8.602 12.852 1 78.81 293 GLN B O 1
ATOM 4840 N N . ILE B 1 294 ? -15.898 -8.125 10.695 1 76.88 294 ILE B N 1
ATOM 4841 C CA . ILE B 1 294 ? -14.719 -7.312 11 1 76.88 294 ILE B CA 1
ATOM 4842 C C . ILE B 1 294 ? -15.148 -6.027 11.703 1 76.88 294 ILE B C 1
ATOM 4844 O O . ILE B 1 294 ? -14.461 -5.539 12.594 1 76.88 294 ILE B O 1
ATOM 4848 N N . THR B 1 295 ? -16.25 -5.59 11.312 1 76.19 295 THR B N 1
ATOM 4849 C CA . THR B 1 295 ? -16.656 -4.254 11.742 1 76.19 295 THR B CA 1
ATOM 4850 C C . THR B 1 295 ? -17.578 -4.34 12.961 1 76.19 295 THR B C 1
ATOM 4852 O O . THR B 1 295 ? -17.875 -3.32 13.594 1 76.19 295 THR B O 1
ATOM 4855 N N . THR B 1 296 ? -18.156 -5.586 13.18 1 69.88 296 THR B N 1
ATOM 4856 C CA . THR B 1 296 ? -19 -5.75 14.359 1 69.88 296 THR B CA 1
ATOM 4857 C C . THR B 1 296 ? -18.172 -6.172 15.562 1 69.88 296 THR B C 1
ATOM 4859 O O . THR B 1 296 ? -17.203 -6.914 15.43 1 69.88 296 THR B O 1
ATOM 4862 N N . VAL B 1 297 ? -17.891 -5.453 16.656 1 54.19 297 VAL B N 1
ATOM 4863 C CA . VAL B 1 297 ? -17.234 -5.727 17.938 1 54.19 297 VAL B CA 1
ATOM 4864 C C . VAL B 1 297 ? -17.609 -7.121 18.422 1 54.19 297 VAL B C 1
ATOM 4866 O O . VAL B 1 297 ? -18.781 -7.398 18.672 1 54.19 297 VAL B O 1
ATOM 4869 N N . GLU B 1 298 ? -17.047 -8.18 17.891 1 43.44 298 GLU B N 1
ATOM 4870 C CA . GLU B 1 298 ? -17.344 -9.398 18.641 1 43.44 298 GLU B CA 1
ATOM 4871 C C . GLU B 1 298 ? -16.953 -9.266 20.109 1 43.44 298 GLU B C 1
ATOM 4873 O O . GLU B 1 298 ? -15.852 -8.805 20.422 1 43.44 298 GLU B O 1
ATOM 4878 N N . ASN B 1 299 ? -17.766 -9.016 20.984 1 34.06 299 ASN B N 1
ATOM 4879 C CA . ASN B 1 299 ? -17.578 -9.406 22.375 1 34.06 299 ASN B CA 1
ATOM 4880 C C . ASN B 1 299 ? -16.922 -10.781 22.5 1 34.06 299 ASN B C 1
ATOM 4882 O O . ASN B 1 299 ? -17.578 -11.805 22.375 1 34.06 299 ASN B O 1
ATOM 4886 N N . VAL B 1 300 ? -15.898 -11.133 21.984 1 33.59 300 VAL B N 1
ATOM 4887 C CA . VAL B 1 300 ? -15.289 -12.398 22.406 1 33.59 300 VAL B CA 1
ATOM 4888 C C . VAL B 1 300 ? -15.188 -12.438 23.922 1 33.59 300 VAL B C 1
ATOM 4890 O O . VAL B 1 300 ? -14.594 -11.547 24.547 1 33.59 300 VAL B O 1
ATOM 4893 N N . THR B 1 301 ? -16.188 -12.922 24.562 1 25.59 301 THR B N 1
ATOM 4894 C CA . THR B 1 301 ? -16.062 -13.375 25.938 1 25.59 301 THR B CA 1
ATOM 4895 C C . THR B 1 301 ? -14.703 -14.031 26.156 1 25.59 301 THR B C 1
ATOM 4897 O O . THR B 1 301 ? -14.328 -14.969 25.453 1 25.59 301 THR B O 1
ATOM 4900 N N . PRO B 1 302 ? -14.062 -13.5 27.094 1 23.86 302 PRO B N 1
ATOM 4901 C CA . PRO B 1 302 ? -12.969 -14.367 27.547 1 23.86 302 PRO B CA 1
ATOM 4902 C C . PRO B 1 302 ? -13.422 -15.805 27.797 1 23.86 302 PRO B C 1
ATOM 4904 O O . PRO B 1 302 ? -14.57 -16.031 28.188 1 23.86 302 PRO B O 1
#

Organism: Klebsiella aerogenes (strain ATCC 13048 / DSM 30053 / CCUG 1429 / JCM 1235 / KCTC 2190 / NBRC 13534 / NCIMB 10102 / NCTC 10006 / CDC 819-56) (NCBI:txid1028307)

InterPro domains:
  IPR000847 LysR, HTH, N-terminal domain [PF00126] (8-61)
  IPR000847 LysR, HTH, N-terminal domain [PS50931] (5-62)
  IPR036388 Winged helix-like DNA-binding domain superfamily [G3DSA:1.10.10.10] (1-84)
  IPR036390 Winged helix DNA-binding domain superfamily [SSF46785] (4-82)
  IPR050389 LysR-type Transcriptional Regulators [PTHR30118] (3-295)

Foldseek 3Di:
DLDDLPLVLLQLLLVCQVPQALCVSCVVVVHDSVVSVVSLVVVCVVPVDNQWDDDPVHTHGDPVSVVSNVVSVVVCVLVVVPDPLDFPFAEEAEEEEAQLLVVLLCVLLVPDPCNRYHYHYDYHDQDLVVVVVCQVSVVHFKYKFDDHDDDPFKDKDWLDKFKKWKKAFQPAPCQPDDCDLVNQLPFEEEAEPHDADWDDPDPVLVVLLVVSVVSHRYDHYDNHPVVRNVCRHPHRYMDMDGPLSRVVCVVPTRMGIHHHDPSNMTMHIMMMMGTCSCVPRPVVVVSSVSSSVSRPPPPPDD/DLDDLPLVLLQLLLVCQVPQALCVSCVVVVHDSVVSVVSLVVVCVVPVDNQWDDDPVHTHGDPVSVVSNVVSVVVCVLVVVPDPLDFPFAEEAEEEEAQLLVVLLCVLQVPDPCNRYHYHYDYHDQDLVVVVVCQVSVVHFKYKFDDHDDDPFKDKDWLDKFKKWKKAFQPAPCQPDDCDLVNQLPFEEEAEPHDADWDDPDPVLVVLLVVSVVSHRYDYYDNHPVVRNVCRHPHRYMDMDGPLSRVVCVVPTRMGIHHDDPSNMTMHIMMMMGTCSCVPRPVVVVSSVSSSVSRDPPPPDD

Secondary structure (DSSP, 8-state):
------HHHHHHHHHHHHH--HHHHHHHHTS-HHHHHHHHHHHHHHHSS--EEEETTEEEE-HHHHHHHHHHHHHHHHHHHHSSS--STTSPEEEE--HHHHHHHHHHHHSSS---S-EEEEPP---HHHHHHHHHTTS-SEEEES-----TTEEEEEEEEEEEEEEEETT-GGGGS---HHHHHHSEEEEESSPP-EE-S-HHHHHHHHHHHHT-EEEEEES-HHHHHHHHHHSSEEEEEEHHHHHHHTTTSSEEEEPPPGGG--EEEEEEEEEGGGTT-HHHHHHHHHHHHHHS------/------HHHHHHHHHHHHH--HHHHHHHHTS-HHHHHHHHHHHHHHH-S--EEEETTEEEE-HHHHHHHHHHHHHHHHHHHHSSS--STTSPEEEE--HHHHHHHHHHHHSSS---S-EEEEPP---HHHHHHHHHTTS-SEEEES-----TTEEEEEEEEEEEEEEEETT-GGGGS---HHHHHHSEEEEESSPP-EE-S-HHHHHHHHHHHHT-EEEEEES-HHHHHHHHHHSSEEEEEEHHHHHHHTTTSSEEEEPPPGGG--EEEEEEEEEGGGTT-HHHHHHHHHHHHHHS------

pLDDT: mean 83.0, std 14.82, range [22.61, 97.25]

Radius of gyration: 25.84 Å; Cα contacts (8 Å, |Δi|>4): 1008; chains: 2; bounding box: 54×74×71 Å

Sequence (604 aa):
MNESLDLKVLRVIHFLVTNGSVTRTAELLNVSPGAVSYMLNKARHFTGSALFSRSGNGMVPDNVARELSLRYQNIKRELSEISGTKKLENRMVTISTYSLFEFMISMRISDKQNFPGMFHFSPPEMDCETRLRRLRSKEVDIDIGTGLQQDRSIVQVSLFKCKLNILMRRDNKKANSNFTLKDWQESHHVRWSRRMNFTCNDYKHANRFHELMEERNISMISSDSLNMVMLCAFTDHIMLMPEVLSRNLENYLPLKSIIPPPELQMNFECFLHYHRSLSGDNALQMILDKLHQITTVENVTPMNESLDLKVLRVIHFLVTNGSVTRTAELLNVSPGAVSYMLNKARHFTGSALFSRSGNGMVPDNVARELSLRYQNIKRELSEISGTKKLENRMVTISTYSLFEFMISMRISDKQNFPGMFHFSPPEMDCETRLRRLRSKEVDIDIGTGLQQDRSIVQVSLFKCKLNILMRRDNKKANSNFTLKDWQESHHVRWSRRMNFTCNDYKHANRFHELMEERNISMISSDSLNMVMLCAFTDHIMLMPEVLSRNLENYLPLKSIIPPPELQMNFECFLHYHRSLSGDNALQMILDKLHQITTVENVTP

Solvent-accessible surface area (backbone atoms only — not comparable to full-atom values): 32798 Å² total; per-residue (Å²): 132,89,77,65,81,48,69,68,41,27,48,49,44,26,40,31,59,75,63,22,30,60,62,58,35,9,59,74,68,71,48,50,49,64,54,45,52,48,37,50,50,52,50,25,66,73,69,73,38,76,36,50,45,86,46,101,89,33,43,44,60,38,72,65,30,51,49,41,23,52,48,31,52,51,44,49,52,50,53,66,54,64,52,74,90,70,58,55,61,77,34,73,42,30,36,28,29,48,52,43,56,50,45,57,50,48,58,62,50,64,72,46,91,70,57,78,47,34,38,32,41,40,72,59,68,85,48,63,65,59,48,49,50,33,30,73,70,56,72,26,51,33,40,43,41,70,80,70,78,90,47,96,58,48,43,77,42,82,67,50,73,39,45,44,19,36,36,27,18,51,83,41,78,62,66,82,48,87,54,42,71,67,52,56,49,71,36,42,27,51,38,63,68,58,86,74,76,69,42,69,95,43,66,71,52,49,50,52,32,51,52,56,62,69,58,46,41,65,45,35,31,31,64,44,54,41,51,52,50,50,45,13,35,76,40,79,28,30,39,80,35,51,41,53,57,45,62,60,43,42,78,78,40,56,38,37,71,43,77,54,44,76,67,65,60,36,36,40,61,38,26,36,33,30,36,50,82,51,65,87,30,65,48,53,50,50,51,51,52,55,51,44,55,58,58,43,81,72,77,74,71,129,134,89,75,66,83,49,68,67,40,28,47,49,44,26,38,30,60,74,64,22,30,60,62,58,36,10,60,74,67,71,47,51,49,65,55,44,52,48,37,50,50,51,50,24,67,71,68,74,41,78,36,51,44,86,45,103,89,34,41,44,58,39,72,65,30,52,49,40,23,51,51,32,52,51,45,48,52,50,55,67,53,64,52,73,90,70,57,57,61,79,34,72,41,30,36,27,29,48,53,44,55,49,44,55,50,48,59,62,51,63,72,46,92,69,55,79,49,31,38,34,41,40,74,59,69,86,48,62,63,58,48,50,50,34,29,74,71,57,73,26,49,33,38,44,40,69,81,72,76,90,49,94,60,47,42,78,42,81,67,49,73,39,46,45,18,34,36,26,16,52,83,40,78,62,66,82,48,86,55,43,70,67,53,55,48,71,34,41,27,51,39,63,69,59,86,74,76,69,42,70,95,43,66,70,52,48,50,51,30,50,53,58,61,69,60,46,41,65,46,36,32,31,64,44,52,39,51,51,51,52,44,14,35,76,40,80,27,32,36,80,35,51,42,54,58,44,62,61,45,41,78,77,42,56,36,37,71,42,77,54,44,77,66,64,60,37,35,40,62,36,25,36,32,32,36,51,83,50,65,88,31,64,49,54,49,51,51,51,53,53,52,44,56,60,58,43,83,72,78,71,72,127

Nearest PDB structures (foldseek):
  7d98-assembly1_P  TM=5.669E-01  e=8.781E-16  Cupriavidus necator
  1ixc-assembly1_A-2  TM=5.643E-01  e=1.143E-14  Cupriavidus necator
  7d98-assembly1_A  TM=5.713E-01  e=1.075E-14  Cupriavidus necator
  1ixc-assembly1_B-2  TM=4.454E-01  e=3.304E-16  Cupriavidus necator
  7d98-assembly1_B  TM=4.689E-01  e=7.593E-14  Cupriavidus necator